Protein AF-0000000084598074 (afdb_homodimer)

Radius of gyration: 23.27 Å; Cα contacts (8 Å, |Δi|>4): 848; chains: 2; bounding box: 47×71×54 Å

Structure (mmCIF, N/CA/C/O backbone):
data_AF-0000000084598074-model_v1
#
loop_
_entity.id
_entity.type
_entity.pdbx_description
1 polymer 'Uncharacterized protein'
#
loop_
_atom_site.group_PDB
_atom_site.id
_atom_site.type_symbol
_atom_site.label_atom_id
_atom_site.label_alt_id
_atom_site.label_comp_id
_atom_site.label_asym_id
_atom_site.label_entity_id
_atom_site.label_seq_id
_atom_site.pdbx_PDB_ins_code
_atom_site.Cartn_x
_atom_site.Cartn_y
_atom_site.Cartn_z
_atom_site.occupancy
_atom_site.B_iso_or_equiv
_atom_site.auth_seq_id
_atom_site.auth_comp_id
_atom_site.auth_asym_id
_atom_site.auth_atom_id
_atom_site.pdbx_PDB_model_num
ATOM 1 N N . MET A 1 1 ? 11.266 -29.812 -16.297 1 26.44 1 MET A N 1
ATOM 2 C CA . MET A 1 1 ? 11.789 -30.125 -14.969 1 26.44 1 MET A CA 1
ATOM 3 C C . MET A 1 1 ? 10.766 -29.812 -13.883 1 26.44 1 MET A C 1
ATOM 5 O O . MET A 1 1 ? 10.312 -28.672 -13.758 1 26.44 1 MET A O 1
ATOM 9 N N . VAL A 1 2 ? 9.789 -30.766 -13.703 1 33.62 2 VAL A N 1
ATOM 10 C CA . VAL A 1 2 ? 8.852 -30.719 -12.586 1 33.62 2 VAL A CA 1
ATOM 11 C C . VAL A 1 2 ? 9.57 -30.219 -11.336 1 33.62 2 VAL A C 1
ATOM 13 O O . VAL A 1 2 ? 10.688 -30.672 -11.031 1 33.62 2 VAL A O 1
ATOM 16 N N . ARG A 1 3 ? 9.414 -29.016 -11.016 1 41.09 3 ARG A N 1
ATOM 17 C CA . ARG A 1 3 ? 10.047 -28.578 -9.781 1 41.09 3 ARG A CA 1
ATOM 18 C C . ARG A 1 3 ? 10.055 -29.688 -8.742 1 41.09 3 ARG A C 1
ATOM 20 O O . ARG A 1 3 ? 9.172 -30.547 -8.734 1 41.09 3 ARG A O 1
ATOM 27 N N . GLY A 1 4 ? 11.148 -30.031 -8.039 1 36.59 4 GLY A N 1
ATOM 28 C CA . GLY A 1 4 ? 11.555 -31.188 -7.246 1 36.59 4 GLY A CA 1
ATOM 29 C C . GLY A 1 4 ? 10.484 -31.672 -6.281 1 36.59 4 GLY A C 1
ATOM 30 O O . GLY A 1 4 ? 9.664 -30.875 -5.812 1 36.59 4 GLY A O 1
ATOM 31 N N . ILE A 1 5 ? 10.008 -32.938 -6.391 1 37.34 5 ILE A N 1
ATOM 32 C CA . ILE A 1 5 ? 9.367 -33.875 -5.469 1 37.34 5 ILE A CA 1
ATOM 33 C C . ILE A 1 5 ? 9.719 -33.5 -4.031 1 37.34 5 ILE A C 1
ATOM 35 O O . ILE A 1 5 ? 10.734 -32.844 -3.785 1 37.34 5 ILE A O 1
ATOM 39 N N . GLY A 1 6 ? 8.961 -34.125 -3.035 1 44.91 6 GLY A N 1
ATOM 40 C CA . GLY A 1 6 ? 9.18 -34.219 -1.603 1 44.91 6 GLY A CA 1
ATOM 41 C C . GLY A 1 6 ? 10.641 -34.375 -1.232 1 44.91 6 GLY A C 1
ATOM 42 O O . GLY A 1 6 ? 11.133 -35.469 -1.012 1 44.91 6 GLY A O 1
ATOM 43 N N . GLN A 1 7 ? 11.477 -33.469 -1.886 1 50.81 7 GLN A N 1
ATOM 44 C CA . GLN A 1 7 ? 12.883 -33.656 -1.555 1 50.81 7 GLN A CA 1
ATOM 45 C C . GLN A 1 7 ? 13.086 -33.719 -0.043 1 50.81 7 GLN A C 1
ATOM 47 O O . GLN A 1 7 ? 12.422 -33 0.701 1 50.81 7 GLN A O 1
ATOM 52 N N . PRO A 1 8 ? 13.727 -34.688 0.337 1 60.75 8 PRO A N 1
ATOM 53 C CA . PRO A 1 8 ? 14.297 -34.656 1.683 1 60.75 8 PRO A CA 1
ATOM 54 C C . PRO A 1 8 ? 14.891 -33.281 2.025 1 60.75 8 PRO A C 1
ATOM 56 O O . PRO A 1 8 ? 15.656 -32.719 1.236 1 60.75 8 PRO A O 1
ATOM 59 N N . ASN A 1 9 ? 14 -32.375 2.707 1 84.12 9 ASN A N 1
ATOM 60 C CA . ASN A 1 9 ? 14.484 -31.125 3.287 1 84.12 9 ASN A CA 1
ATOM 61 C C . ASN A 1 9 ? 13.844 -29.906 2.619 1 84.12 9 ASN A C 1
ATOM 63 O O . ASN A 1 9 ? 14.531 -28.922 2.32 1 84.12 9 ASN A O 1
ATOM 67 N N . ASP A 1 10 ? 12.672 -30.047 2.121 1 92.81 10 ASP A N 1
ATOM 68 C CA . ASP A 1 10 ? 11.938 -28.891 1.603 1 92.81 10 ASP A CA 1
ATOM 69 C C . ASP A 1 10 ? 11.844 -27.781 2.65 1 92.81 10 ASP A C 1
ATOM 71 O O . ASP A 1 10 ? 11.273 -27.984 3.725 1 92.81 10 ASP A O 1
ATOM 75 N N . ILE A 1 11 ? 12.391 -26.656 2.273 1 96.06 11 ILE A N 1
ATOM 76 C CA . ILE A 1 11 ? 12.453 -25.547 3.219 1 96.06 11 ILE A CA 1
ATOM 77 C C . ILE A 1 11 ? 11.047 -25.172 3.674 1 96.06 11 ILE A C 1
ATOM 79 O O . ILE A 1 11 ? 10.852 -24.719 4.805 1 96.06 11 ILE A O 1
ATOM 83 N N . ALA A 1 12 ? 10.039 -25.375 2.814 1 96.44 12 ALA A N 1
ATOM 84 C CA . ALA A 1 12 ? 8.656 -25.078 3.191 1 96.44 12 ALA A CA 1
ATOM 85 C C . ALA A 1 12 ? 8.234 -25.891 4.414 1 96.44 12 ALA A C 1
ATOM 87 O O . ALA A 1 12 ? 7.469 -25.406 5.25 1 96.44 12 ALA A O 1
ATOM 88 N N . LEU A 1 13 ? 8.75 -27.078 4.516 1 95.69 13 LEU A N 1
ATOM 89 C CA . LEU A 1 13 ? 8.352 -27.984 5.586 1 95.69 13 LEU A CA 1
ATOM 90 C C . LEU A 1 13 ? 9.297 -27.875 6.773 1 95.69 13 LEU A C 1
ATOM 92 O O . LEU A 1 13 ? 8.906 -28.141 7.914 1 95.69 13 LEU A O 1
ATOM 96 N N . SER A 1 14 ? 10.516 -27.453 6.531 1 95.12 14 SER A N 1
ATOM 97 C CA . SER A 1 14 ? 11.508 -27.438 7.598 1 95.12 14 SER A CA 1
ATOM 98 C C . SER A 1 14 ? 11.523 -26.094 8.32 1 95.12 14 SER A C 1
ATOM 100 O O . SER A 1 14 ? 11.93 -26.016 9.477 1 95.12 14 SER A O 1
ATOM 102 N N . ASP A 1 15 ? 11.156 -25.062 7.602 1 95.31 15 ASP A N 1
ATOM 103 C CA . ASP A 1 15 ? 11.039 -23.75 8.242 1 95.31 15 ASP A CA 1
ATOM 104 C C . ASP A 1 15 ? 9.836 -23.688 9.172 1 95.31 15 ASP A C 1
ATOM 106 O O . ASP A 1 15 ? 8.695 -23.859 8.727 1 95.31 15 ASP A O 1
ATOM 110 N N . ARG A 1 16 ? 10.023 -23.422 10.406 1 94.88 16 ARG A N 1
ATOM 111 C CA . ARG A 1 16 ? 8.992 -23.547 11.43 1 94.88 16 ARG A CA 1
ATOM 112 C C . ARG A 1 16 ? 7.824 -22.594 11.156 1 94.88 16 ARG A C 1
ATOM 114 O O . ARG A 1 16 ? 6.66 -22.969 11.328 1 94.88 16 ARG A O 1
ATOM 121 N N . PHE A 1 17 ? 8.086 -21.438 10.828 1 97.12 17 PHE A N 1
ATOM 122 C CA . PHE A 1 17 ? 7.016 -20.484 10.562 1 97.12 17 PHE A CA 1
ATOM 123 C C . PHE A 1 17 ? 6.199 -20.906 9.352 1 97.12 17 PHE A C 1
ATOM 125 O O . PHE A 1 17 ? 4.973 -20.984 9.414 1 97.12 17 PHE A O 1
ATOM 132 N N . THR A 1 18 ? 6.855 -21.203 8.312 1 97.31 18 THR A N 1
ATOM 133 C CA . THR A 1 18 ? 6.191 -21.609 7.074 1 97.31 18 THR A CA 1
ATOM 134 C C . THR A 1 18 ? 5.383 -22.875 7.281 1 97.31 18 THR A C 1
ATOM 136 O O . THR A 1 18 ? 4.207 -22.953 6.91 1 97.31 18 THR A O 1
ATOM 139 N N . SER A 1 19 ? 5.988 -23.812 7.883 1 96.56 19 SER A N 1
ATOM 140 C CA . SER A 1 19 ? 5.367 -25.125 8.016 1 96.56 19 SER A CA 1
ATOM 141 C C . SER A 1 19 ? 4.102 -25.062 8.867 1 96.56 19 SER A C 1
ATOM 143 O O . SER A 1 19 ? 3.211 -25.891 8.734 1 96.56 19 SER A O 1
ATOM 145 N N . SER A 1 20 ? 3.986 -24.078 9.68 1 97 20 SER A N 1
ATOM 146 C CA . SER A 1 20 ? 2.838 -23.953 10.57 1 97 20 SER A CA 1
ATOM 147 C C . SER A 1 20 ? 1.562 -23.656 9.789 1 97 20 SER A C 1
ATOM 149 O O . SER A 1 20 ? 0.457 -23.812 10.312 1 97 20 SER A O 1
ATOM 151 N N . PHE A 1 21 ? 1.652 -23.266 8.609 1 97.81 21 PHE A N 1
ATOM 152 C CA . PHE A 1 21 ? 0.5 -22.953 7.773 1 97.81 21 PHE A CA 1
ATOM 153 C C . PHE A 1 21 ? 0.141 -24.141 6.883 1 97.81 21 PHE A C 1
ATOM 155 O O . PHE A 1 21 ? -0.901 -24.141 6.223 1 97.81 21 PHE A O 1
ATOM 162 N N . LEU A 1 22 ? 1.017 -25.094 6.781 1 97.81 22 LEU A N 1
ATOM 163 C CA . LEU A 1 22 ? 0.89 -26.172 5.801 1 97.81 22 LEU A CA 1
ATOM 164 C C . LEU A 1 22 ? 0.209 -27.391 6.41 1 97.81 22 LEU A C 1
ATOM 166 O O . LEU A 1 22 ? 0.482 -27.75 7.555 1 97.81 22 LEU A O 1
ATOM 170 N N . GLN A 1 23 ? -0.709 -27.891 5.594 1 96.75 23 GLN A N 1
ATOM 171 C CA . GLN A 1 23 ? -1.368 -29.141 5.957 1 96.75 23 GLN A CA 1
ATOM 172 C C . GLN A 1 23 ? -0.826 -30.297 5.137 1 96.75 23 GLN A C 1
ATOM 174 O O . GLN A 1 23 ? -1.252 -30.516 4 1 96.75 23 GLN A O 1
ATOM 179 N N . GLU A 1 24 ? -0.097 -31.125 5.75 1 91.38 24 GLU A N 1
ATOM 180 C CA . GLU A 1 24 ? 0.632 -32.156 5.027 1 91.38 24 GLU A CA 1
ATOM 181 C C . GLU A 1 24 ? -0.29 -33.312 4.641 1 91.38 24 GLU A C 1
ATOM 183 O O . GLU A 1 24 ? 0.003 -34.062 3.707 1 91.38 24 GLU A O 1
ATOM 188 N N . ASP A 1 25 ? -1.37 -33.406 5.281 1 93 25 ASP A N 1
ATOM 189 C CA . ASP A 1 25 ? -2.27 -34.531 5.066 1 93 25 ASP A CA 1
ATOM 190 C C . ASP A 1 25 ? -3.162 -34.281 3.848 1 93 25 ASP A C 1
ATOM 192 O O . ASP A 1 25 ? -3.801 -35.219 3.355 1 93 25 ASP A O 1
ATOM 196 N N . ILE A 1 26 ? -3.246 -33.125 3.361 1 94.62 26 ILE A N 1
ATOM 197 C CA . ILE A 1 26 ? -4.066 -32.812 2.195 1 94.62 26 ILE A CA 1
ATOM 198 C C . ILE A 1 26 ? -3.223 -32.938 0.927 1 94.62 26 ILE A C 1
ATOM 200 O O . ILE A 1 26 ? -2.178 -32.281 0.807 1 94.62 26 ILE A O 1
ATOM 204 N N . GLN A 1 27 ? -3.67 -33.688 -0.027 1 93.31 27 GLN A N 1
ATOM 205 C CA . GLN A 1 27 ? -2.926 -34 -1.25 1 93.31 27 GLN A CA 1
ATOM 206 C C . GLN A 1 27 ? -3.025 -32.844 -2.238 1 93.31 27 GLN A C 1
ATOM 208 O O . GLN A 1 27 ? -4.109 -32.281 -2.455 1 93.31 27 GLN A O 1
ATOM 213 N N . THR A 1 28 ? -1.89 -32.438 -2.715 1 95.31 28 THR A N 1
ATOM 214 C CA . THR A 1 28 ? -1.761 -31.469 -3.801 1 95.31 28 THR A CA 1
ATOM 215 C C . THR A 1 28 ? -0.994 -32.062 -4.973 1 95.31 28 THR A C 1
ATOM 217 O O . THR A 1 28 ? -0.559 -33.219 -4.91 1 95.31 28 THR A O 1
ATOM 220 N N . ASP A 1 29 ? -0.939 -31.406 -6.102 1 92.38 29 ASP A N 1
ATOM 221 C CA . ASP A 1 29 ? -0.057 -31.828 -7.18 1 92.38 29 ASP A CA 1
ATOM 222 C C . ASP A 1 29 ? 1.408 -31.75 -6.758 1 92.38 29 ASP A C 1
ATOM 224 O O . ASP A 1 29 ? 1.744 -31.062 -5.789 1 92.38 29 ASP A O 1
ATOM 228 N N . GLU A 1 30 ? 2.186 -32.469 -7.547 1 91.12 30 GLU A N 1
ATOM 229 C CA . GLU A 1 30 ? 3.623 -32.438 -7.297 1 91.12 30 GLU A CA 1
ATOM 230 C C . GLU A 1 30 ? 4.164 -31.016 -7.316 1 91.12 30 GLU A C 1
ATOM 232 O O . GLU A 1 30 ? 3.797 -30.219 -8.18 1 91.12 30 GLU A O 1
ATOM 237 N N . GLY A 1 31 ? 4.941 -30.703 -6.25 1 93.81 31 GLY A N 1
ATOM 238 C CA . GLY A 1 31 ? 5.59 -29.391 -6.207 1 93.81 31 GLY A CA 1
ATOM 239 C C . GLY A 1 31 ? 4.863 -28.391 -5.328 1 93.81 31 GLY A C 1
ATOM 240 O O . GLY A 1 31 ? 5.301 -27.25 -5.191 1 93.81 31 GLY A O 1
ATOM 241 N N . PHE A 1 32 ? 3.781 -28.906 -4.715 1 97.25 32 PHE A N 1
ATOM 242 C CA . PHE A 1 32 ? 3.012 -27.984 -3.896 1 97.25 32 PHE A CA 1
ATOM 243 C C . PHE A 1 32 ? 2.6 -28.625 -2.58 1 97.25 32 PHE A C 1
ATOM 245 O O . PHE A 1 32 ? 2.605 -29.859 -2.459 1 97.25 32 PHE A O 1
ATOM 252 N N . HIS A 1 33 ? 2.285 -27.781 -1.63 1 97.56 33 HIS A N 1
ATOM 253 C CA . HI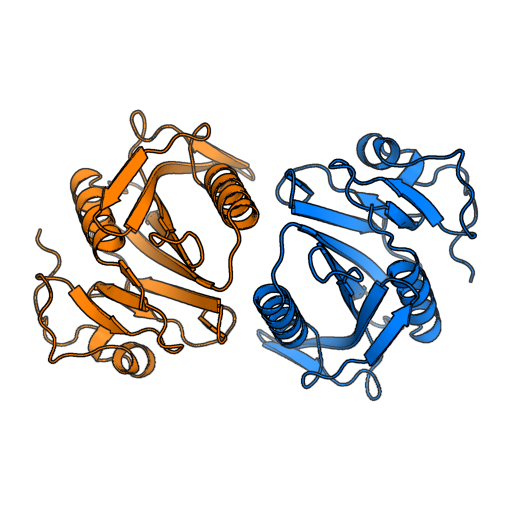S A 1 33 ? 1.652 -28.109 -0.361 1 97.56 33 HIS A CA 1
ATOM 254 C C . HIS A 1 33 ? 0.336 -27.359 -0.184 1 97.56 33 HIS A C 1
ATOM 256 O O . HIS A 1 33 ? 0.121 -26.328 -0.807 1 97.56 33 HIS A O 1
ATOM 262 N N . PHE A 1 34 ? -0.452 -27.953 0.659 1 98.31 34 PHE A N 1
ATOM 263 C CA . PHE A 1 34 ? -1.703 -27.266 0.955 1 98.31 34 PHE A CA 1
ATOM 264 C C . PHE A 1 34 ? -1.501 -26.219 2.043 1 98.31 34 PHE A C 1
ATOM 266 O O . PHE A 1 34 ? -1.012 -26.531 3.131 1 98.31 34 PHE A O 1
ATOM 273 N N . PHE A 1 35 ? -1.88 -25 1.766 1 98.56 35 PHE A N 1
ATOM 274 C CA . PHE A 1 35 ? -1.734 -23.844 2.658 1 98.56 35 PHE A CA 1
ATOM 275 C C . PHE A 1 35 ? -3.096 -23.344 3.123 1 98.56 35 PHE A C 1
ATOM 277 O O . PHE A 1 35 ? -4.008 -23.172 2.312 1 98.56 35 PHE A O 1
ATOM 284 N N . GLU A 1 36 ? -3.195 -23.094 4.344 1 98.12 36 GLU A N 1
ATOM 285 C CA . GLU A 1 36 ? -4.348 -22.406 4.922 1 98.12 36 GLU A CA 1
ATOM 286 C C . GLU A 1 36 ? -3.941 -21.078 5.543 1 98.12 36 GLU A C 1
ATOM 288 O O . GLU A 1 36 ? -3.018 -21.016 6.355 1 98.12 36 GLU A O 1
ATOM 293 N N . SER A 1 37 ? -4.688 -20.078 5.145 1 98 37 SER A N 1
ATOM 294 C CA . SER A 1 37 ? -4.344 -18.75 5.625 1 98 37 SER A CA 1
ATOM 295 C C . SER A 1 37 ? -4.566 -18.625 7.129 1 98 37 SER A C 1
ATOM 297 O O . SER A 1 37 ? -5.414 -19.328 7.691 1 98 37 SER A O 1
ATOM 299 N N . GLN A 1 38 ? -3.807 -17.781 7.75 1 96.75 38 GLN A N 1
ATOM 300 C CA . GLN A 1 38 ? -3.895 -17.578 9.195 1 96.75 38 GLN A CA 1
ATOM 301 C C . GLN A 1 38 ? -5.27 -17.062 9.594 1 96.75 38 GLN A C 1
ATOM 303 O O . GLN A 1 38 ? -5.812 -17.438 10.633 1 96.75 38 GLN A O 1
ATOM 308 N N . ASN A 1 39 ? -5.832 -16.188 8.828 1 97 39 ASN A N 1
ATOM 309 C CA . ASN A 1 39 ? -7.109 -15.57 9.188 1 97 39 ASN A CA 1
ATOM 310 C C . ASN A 1 39 ? -8.289 -16.438 8.742 1 97 39 ASN A C 1
ATOM 312 O O . ASN A 1 39 ? -9.445 -16.062 8.969 1 97 39 ASN A O 1
ATOM 316 N N . GLY A 1 40 ? -8.023 -17.578 8.016 1 97.19 40 GLY A N 1
ATOM 317 C CA . GLY A 1 40 ? -9.016 -18.594 7.73 1 97.19 40 GLY A CA 1
ATOM 318 C C . GLY A 1 40 ? -9.898 -18.25 6.547 1 97.19 40 GLY A C 1
ATOM 319 O O . GLY A 1 40 ? -10.945 -18.875 6.34 1 97.19 40 GLY A O 1
ATOM 320 N N . HIS A 1 41 ? -9.484 -17.297 5.723 1 98 41 HIS A N 1
ATOM 321 C CA . HIS A 1 41 ? -10.414 -16.812 4.715 1 98 41 HIS A CA 1
ATOM 322 C C . HIS A 1 41 ? -10.109 -17.391 3.342 1 98 41 HIS A C 1
ATOM 324 O O . HIS A 1 41 ? -10.922 -17.281 2.422 1 98 41 HIS A O 1
ATOM 330 N N . TYR A 1 42 ? -8.961 -18.062 3.209 1 98.31 42 TYR A N 1
ATOM 331 C CA . TYR A 1 42 ? -8.625 -18.656 1.916 1 98.31 42 TYR A CA 1
ATOM 332 C C . TYR A 1 42 ? -7.578 -19.75 2.072 1 98.31 42 TYR A C 1
ATOM 334 O O . TYR A 1 42 ? -6.938 -19.859 3.121 1 98.31 42 TYR A O 1
ATOM 342 N N . SER A 1 43 ? -7.469 -20.547 1.062 1 98.19 43 SER A N 1
ATOM 343 C CA . SER A 1 43 ? -6.426 -21.562 0.906 1 98.19 43 SER A CA 1
ATOM 344 C C . SER A 1 43 ? -5.789 -21.484 -0.477 1 98.19 43 SER A C 1
ATOM 346 O O . SER A 1 43 ? -6.34 -20.859 -1.389 1 98.19 43 SER A O 1
ATOM 348 N N . MET A 1 44 ? -4.645 -22.031 -0.548 1 98.06 44 MET A N 1
ATOM 349 C CA . MET A 1 44 ? -3.947 -22.094 -1.83 1 98.06 44 MET A CA 1
ATOM 350 C C . MET A 1 44 ? -2.953 -23.25 -1.852 1 98.06 44 MET A C 1
ATOM 352 O O . MET A 1 44 ? -2.744 -23.922 -0.834 1 98.06 44 MET A O 1
ATOM 356 N N . TRP A 1 45 ? -2.449 -23.484 -3.027 1 97.75 45 TRP A N 1
ATOM 357 C CA . TRP A 1 45 ? -1.308 -24.375 -3.133 1 97.75 45 TRP A CA 1
ATOM 358 C C . TRP A 1 45 ? 0.004 -23.625 -2.951 1 97.75 45 TRP A C 1
ATOM 360 O O . TRP A 1 45 ? 0.328 -22.734 -3.74 1 97.75 45 TRP A O 1
ATOM 370 N N . TYR A 1 46 ? 0.673 -23.984 -1.93 1 98.38 46 TYR A N 1
ATOM 371 C CA . TYR A 1 46 ? 1.947 -23.359 -1.577 1 98.38 46 TYR A CA 1
ATOM 372 C C . TYR A 1 46 ? 3.105 -24.062 -2.27 1 98.38 46 TYR A C 1
ATOM 374 O O . TYR A 1 46 ? 3.26 -25.281 -2.148 1 98.38 46 TYR A O 1
ATOM 382 N N . PRO A 1 47 ? 3.963 -23.328 -2.947 1 97.81 47 PRO A N 1
ATOM 383 C CA . PRO A 1 47 ? 5 -24 -3.738 1 97.81 47 PRO A CA 1
ATOM 384 C C . PRO A 1 47 ? 6.133 -24.547 -2.879 1 97.81 47 PRO A C 1
ATOM 386 O O . PRO A 1 47 ? 6.578 -23.891 -1.933 1 97.81 47 PRO A O 1
ATOM 389 N N . GLU A 1 48 ? 6.574 -25.688 -3.252 1 96 48 GLU A N 1
ATOM 390 C CA . GLU A 1 48 ? 7.801 -26.25 -2.686 1 96 48 GLU A CA 1
ATOM 391 C C . GLU A 1 48 ? 8.992 -25.344 -2.963 1 96 48 GLU A C 1
ATOM 393 O O . GLU A 1 48 ? 9.016 -24.625 -3.967 1 96 48 GLU A O 1
ATOM 398 N N . GLY A 1 49 ? 9.93 -25.328 -2 1 95.75 49 GLY A N 1
ATOM 399 C CA . GLY A 1 49 ? 11.172 -24.609 -2.209 1 95.75 49 GLY A CA 1
ATOM 400 C C . GLY A 1 49 ? 11.102 -23.156 -1.783 1 95.75 49 GLY A C 1
ATOM 401 O O . GLY A 1 49 ? 12.086 -22.422 -1.889 1 95.75 49 GLY A O 1
ATOM 402 N N . PHE A 1 50 ? 9.953 -22.734 -1.318 1 97.69 50 PHE A N 1
ATOM 403 C CA . PHE A 1 50 ? 9.789 -21.375 -0.844 1 97.69 50 PHE A CA 1
ATOM 404 C C . PHE A 1 50 ? 9.594 -21.344 0.668 1 97.69 50 PHE A C 1
ATOM 406 O O . PHE A 1 50 ? 9.086 -22.297 1.255 1 97.69 50 PHE A O 1
ATOM 413 N N . TYR A 1 51 ? 9.984 -20.25 1.255 1 97.44 51 TYR A N 1
ATOM 414 C CA . TYR A 1 51 ? 9.656 -20.016 2.654 1 97.44 51 TYR A CA 1
ATOM 415 C C . TYR A 1 51 ? 8.969 -18.656 2.826 1 97.44 51 TYR A C 1
ATOM 417 O O . TYR A 1 51 ? 9.156 -17.75 2.01 1 97.44 51 TYR A O 1
ATOM 425 N N . LEU A 1 52 ? 8.156 -18.578 3.871 1 97.5 52 LEU A N 1
ATOM 426 C CA . LEU A 1 52 ? 7.488 -17.344 4.254 1 97.5 52 LEU A CA 1
ATOM 427 C C . LEU A 1 52 ? 8.359 -16.531 5.207 1 97.5 52 LEU A C 1
ATOM 429 O O . LEU A 1 52 ? 8.82 -17.047 6.227 1 97.5 52 LEU A O 1
ATOM 433 N N . GLN A 1 53 ? 8.586 -15.273 4.836 1 94.31 53 GLN A N 1
ATOM 434 C CA . GLN A 1 53 ? 9.234 -14.391 5.793 1 94.31 53 GLN A CA 1
ATOM 435 C C . GLN A 1 53 ? 8.258 -13.93 6.867 1 94.31 53 GLN A C 1
ATOM 437 O O . GLN A 1 53 ? 7.254 -13.281 6.566 1 94.31 53 GLN A O 1
ATOM 442 N N . GLY A 1 54 ? 8.578 -14.18 8.078 1 88.12 54 GLY A N 1
ATOM 443 C CA . GLY A 1 54 ? 7.574 -14.141 9.125 1 88.12 54 GLY A CA 1
ATOM 444 C C . GLY A 1 54 ? 7.441 -12.773 9.773 1 88.12 54 GLY A C 1
ATOM 445 O O . GLY A 1 54 ? 6.438 -12.492 10.438 1 88.12 54 GLY A O 1
ATOM 446 N N . GLU A 1 55 ? 8.367 -11.906 9.617 1 86.62 55 GLU A N 1
ATOM 447 C CA . GLU A 1 55 ? 8.336 -10.656 10.367 1 86.62 55 GLU A CA 1
ATOM 448 C C . GLU A 1 55 ? 7.785 -9.516 9.508 1 86.62 55 GLU A C 1
ATOM 450 O O . GLU A 1 55 ? 8.062 -9.453 8.305 1 86.62 55 GLU A O 1
ATOM 455 N N . PRO A 1 56 ? 6.988 -8.641 10.219 1 82.44 56 PRO A N 1
ATOM 456 C CA . PRO A 1 56 ? 6.633 -7.418 9.5 1 82.44 56 PRO A CA 1
ATOM 457 C C . PRO A 1 56 ? 7.852 -6.645 9 1 82.44 56 PRO A C 1
ATOM 459 O O . PRO A 1 56 ? 8.906 -6.668 9.648 1 82.44 56 PRO A O 1
ATOM 462 N N . PRO A 1 57 ? 7.676 -6.102 7.895 1 86.44 57 PRO A N 1
ATOM 463 C CA . PRO A 1 57 ? 6.465 -5.926 7.09 1 86.44 57 PRO A CA 1
ATOM 464 C C . PRO A 1 57 ? 6.262 -7.051 6.078 1 86.44 57 PRO A C 1
ATOM 466 O O . PRO A 1 57 ? 5.352 -6.98 5.25 1 86.44 57 PRO A O 1
ATOM 469 N N . ALA A 1 58 ? 7.016 -8.055 6.156 1 91.81 58 ALA A N 1
ATOM 470 C CA . ALA A 1 58 ? 6.965 -9.109 5.152 1 91.81 58 ALA A CA 1
ATOM 471 C C . ALA A 1 58 ? 5.73 -9.992 5.34 1 91.81 58 ALA A C 1
ATOM 473 O O . ALA A 1 58 ? 5.266 -10.633 4.395 1 91.81 58 ALA A O 1
ATOM 474 N N . TYR A 1 59 ? 5.266 -10.094 6.516 1 96.56 59 TYR A N 1
ATOM 475 C CA . TYR A 1 59 ? 4.047 -10.828 6.828 1 96.56 59 TYR A CA 1
ATOM 476 C C . TYR A 1 59 ? 3.127 -10 7.723 1 96.56 59 TYR A C 1
ATOM 478 O O . TYR A 1 59 ? 3.551 -9.5 8.766 1 96.56 59 TYR A O 1
ATOM 486 N N . ILE A 1 60 ? 1.943 -9.859 7.309 1 97.25 60 ILE A N 1
ATOM 487 C CA . ILE A 1 60 ? 0.906 -9.156 8.055 1 97.25 60 ILE A CA 1
ATOM 488 C C . ILE A 1 60 ? -0.395 -9.961 8.008 1 97.25 60 ILE A C 1
ATOM 490 O O . ILE A 1 60 ? -0.811 -10.414 6.941 1 97.25 60 ILE A O 1
ATOM 494 N N . SER A 1 61 ? -1.033 -10.133 9.188 1 97.06 61 SER A N 1
ATOM 495 C CA . SER A 1 61 ? -2.328 -10.812 9.219 1 97.06 61 SER A CA 1
ATOM 496 C C . SER A 1 61 ? -3.33 -10.039 10.078 1 97.06 61 SER A C 1
ATOM 498 O O . SER A 1 61 ? -3.062 -9.742 11.242 1 97.06 61 SER A O 1
ATOM 500 N N . LYS A 1 62 ? -4.355 -9.602 9.445 1 96.94 62 LYS A N 1
ATOM 501 C CA . LYS A 1 62 ? -5.555 -9.039 10.062 1 96.94 62 LYS A CA 1
ATOM 502 C C . LYS A 1 62 ? -6.801 -9.82 9.664 1 96.94 62 LYS A C 1
ATOM 504 O O . LYS A 1 62 ? -6.738 -10.703 8.805 1 96.94 62 LYS A O 1
ATOM 509 N N . ASP A 1 63 ? -7.895 -9.555 10.273 1 96.12 63 ASP A N 1
ATOM 510 C CA . ASP A 1 63 ? -9.125 -10.289 9.969 1 96.12 63 ASP A CA 1
ATOM 511 C C . ASP A 1 63 ? -9.461 -10.188 8.477 1 96.12 63 ASP A C 1
ATOM 513 O O . ASP A 1 63 ? -9.656 -11.211 7.812 1 96.12 63 ASP A O 1
ATOM 517 N N . HIS A 1 64 ? -9.453 -9.094 7.914 1 97.31 64 HIS A N 1
ATOM 518 C CA . HIS A 1 64 ? -9.859 -8.93 6.523 1 97.31 64 HIS A CA 1
ATOM 519 C C . HIS A 1 64 ? -8.68 -8.523 5.645 1 97.31 64 HIS A C 1
ATOM 521 O O . HIS A 1 64 ? -8.867 -7.883 4.609 1 97.31 64 HIS A O 1
ATOM 527 N N . TYR A 1 65 ? -7.523 -8.914 6.102 1 98.44 65 TYR A N 1
ATOM 528 C CA . TYR A 1 65 ? -6.312 -8.594 5.359 1 98.44 65 TYR A CA 1
ATOM 529 C C . TYR A 1 65 ? -5.18 -9.547 5.715 1 98.44 65 TYR A C 1
ATOM 531 O O . TYR A 1 65 ? -4.969 -9.859 6.891 1 98.44 65 TYR A O 1
ATOM 539 N N . GLU A 1 66 ? -4.457 -9.953 4.727 1 98.5 66 GLU A N 1
ATOM 540 C CA . GLU A 1 66 ? -3.25 -10.742 4.961 1 98.5 66 GLU A CA 1
ATOM 541 C C . GLU A 1 66 ? -2.227 -10.531 3.85 1 98.5 66 GLU A C 1
ATOM 543 O O . GLU A 1 66 ? -2.578 -10.523 2.668 1 98.5 66 GLU A O 1
ATOM 548 N N . LEU A 1 67 ? -0.982 -10.266 4.238 1 98.62 67 LEU A N 1
ATOM 549 C CA . LEU A 1 67 ? 0.133 -10.086 3.316 1 98.62 67 LEU A CA 1
ATOM 550 C C . LEU A 1 67 ? 1.211 -11.141 3.551 1 98.62 67 LEU A C 1
ATOM 552 O O . LEU A 1 67 ? 1.654 -11.336 4.684 1 98.62 67 LEU A O 1
ATOM 556 N N . LEU A 1 68 ? 1.531 -11.82 2.484 1 98.56 68 LEU A N 1
ATOM 557 C CA . LEU A 1 68 ? 2.578 -12.836 2.521 1 98.56 68 LEU A CA 1
ATOM 558 C C . LEU A 1 68 ? 3.678 -12.523 1.512 1 98.56 68 LEU A C 1
ATOM 560 O O . LEU A 1 68 ? 3.391 -12.141 0.375 1 98.56 68 LEU A O 1
ATOM 564 N N . ASN A 1 69 ? 4.902 -12.742 1.916 1 98.62 69 ASN A N 1
ATOM 565 C CA . ASN A 1 69 ? 6.051 -12.742 1.018 1 98.62 69 ASN A CA 1
ATOM 566 C C . ASN A 1 69 ? 6.785 -14.078 1.04 1 98.62 69 ASN A C 1
ATOM 568 O O . ASN A 1 69 ? 7.34 -14.469 2.068 1 98.62 69 ASN A O 1
ATOM 572 N N . LEU A 1 70 ? 6.73 -14.781 -0.075 1 98.25 70 LEU A N 1
ATOM 573 C CA . LEU A 1 70 ? 7.398 -16.062 -0.262 1 98.25 70 LEU A CA 1
ATOM 574 C C . LEU A 1 70 ? 8.719 -15.883 -1.005 1 98.25 70 LEU A C 1
ATOM 576 O O . LEU A 1 70 ? 8.758 -15.266 -2.068 1 98.25 70 LEU A O 1
ATOM 580 N N . TYR A 1 71 ? 9.727 -16.422 -0.488 1 97 71 TYR A N 1
ATOM 581 C CA . TYR A 1 71 ? 11.039 -16.375 -1.129 1 97 71 TYR A CA 1
ATOM 582 C C . TYR A 1 71 ? 11.539 -17.781 -1.431 1 97 71 TYR A C 1
ATOM 584 O O . TYR A 1 71 ? 11.391 -18.703 -0.613 1 97 71 TYR A O 1
ATOM 592 N N . GLU A 1 72 ? 12.055 -17.922 -2.615 1 96.12 72 GLU A N 1
ATOM 593 C CA . GLU A 1 72 ? 12.727 -19.188 -2.922 1 96.12 72 GLU A CA 1
ATOM 594 C C . GLU A 1 72 ? 14.031 -19.312 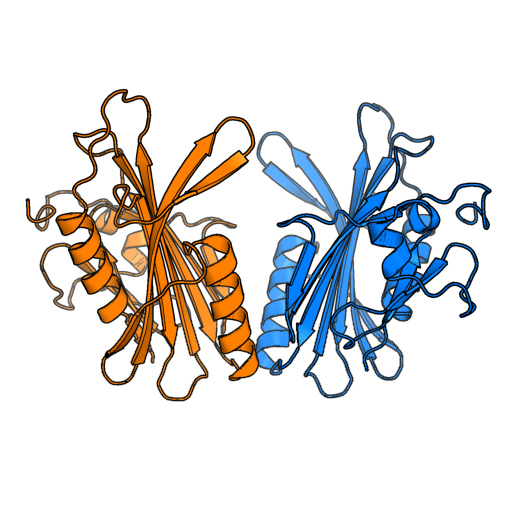-2.139 1 96.12 72 GLU A C 1
ATOM 596 O O . GLU A 1 72 ? 14.773 -18.344 -1.993 1 96.12 72 GLU A O 1
ATOM 601 N N . ASP A 1 73 ? 14.188 -20.484 -1.666 1 93.12 73 ASP A N 1
ATOM 602 C CA . ASP A 1 73 ? 15.43 -20.766 -0.955 1 93.12 73 ASP A CA 1
ATOM 603 C C . ASP A 1 73 ? 16.609 -20.844 -1.92 1 93.12 73 ASP A C 1
ATOM 605 O O . ASP A 1 73 ? 16.812 -21.844 -2.602 1 93.12 73 ASP A O 1
ATOM 609 N N . GLY A 1 74 ? 17.328 -19.766 -1.986 1 89 74 GLY A N 1
ATOM 610 C CA . GLY A 1 74 ? 18.469 -19.703 -2.871 1 89 74 GLY A CA 1
ATOM 611 C C . GLY A 1 74 ? 18.109 -19.406 -4.312 1 89 74 GLY A C 1
ATOM 612 O O . GLY A 1 74 ? 17 -18.938 -4.59 1 89 74 GLY A O 1
ATOM 613 N N . THR A 1 75 ? 19.156 -19.469 -5.184 1 87.94 75 THR A N 1
ATOM 614 C CA . THR A 1 75 ? 18.969 -19.266 -6.617 1 87.94 75 THR A CA 1
ATOM 615 C C . THR A 1 75 ? 19.016 -20.609 -7.359 1 87.94 75 THR A C 1
ATOM 617 O O . THR A 1 75 ? 19.594 -21.578 -6.879 1 87.94 75 THR A O 1
ATOM 620 N N . ASP A 1 76 ? 18.312 -20.656 -8.508 1 86.25 76 ASP A N 1
ATOM 621 C CA . ASP A 1 76 ? 18.391 -21.875 -9.305 1 86.25 76 ASP A CA 1
ATOM 622 C C . ASP A 1 76 ? 19.688 -21.922 -10.117 1 86.25 76 ASP A C 1
ATOM 624 O O . ASP A 1 76 ? 20.562 -21.094 -9.922 1 86.25 76 ASP A O 1
ATOM 628 N N . SER A 1 77 ? 19.781 -22.922 -10.914 1 82.94 77 SER A N 1
ATOM 629 C CA . SER A 1 77 ? 21.016 -23.172 -11.648 1 82.94 77 SER A CA 1
ATOM 630 C C . SER A 1 77 ? 21.312 -22.047 -12.633 1 82.94 77 SER A C 1
ATOM 632 O O . SER A 1 77 ? 22.453 -21.859 -13.047 1 82.94 77 SER A O 1
ATOM 634 N N . ASN A 1 78 ? 20.359 -21.266 -13.016 1 85.25 78 ASN A N 1
ATOM 635 C CA . ASN A 1 78 ? 20.531 -20.156 -13.953 1 85.25 78 ASN A CA 1
ATOM 636 C C . ASN A 1 78 ? 20.75 -18.844 -13.227 1 85.25 78 ASN A C 1
ATOM 638 O O . ASN A 1 78 ? 20.844 -17.781 -13.859 1 85.25 78 ASN A O 1
ATOM 642 N N . GLY A 1 79 ? 20.781 -18.906 -11.914 1 88.19 79 GLY A N 1
ATOM 643 C CA . GLY A 1 79 ? 21 -17.703 -11.133 1 88.19 79 GLY A CA 1
ATOM 644 C C . GLY A 1 79 ? 19.734 -16.891 -10.945 1 88.19 79 GLY A C 1
ATOM 645 O O . GLY A 1 79 ? 19.781 -15.672 -10.758 1 88.19 79 GLY A O 1
ATOM 646 N N . ILE A 1 80 ? 18.594 -17.547 -11.086 1 92.75 80 ILE A N 1
ATOM 647 C CA . ILE A 1 80 ? 17.328 -16.844 -10.969 1 92.75 80 ILE A CA 1
ATOM 648 C C . ILE A 1 80 ? 16.797 -16.953 -9.539 1 92.75 80 ILE A C 1
ATOM 650 O O . ILE A 1 80 ? 16.703 -18.047 -8.984 1 92.75 80 ILE A O 1
ATOM 654 N N . GLU A 1 81 ? 16.578 -15.781 -8.969 1 93.94 81 GLU A N 1
ATOM 655 C CA . GLU A 1 81 ? 15.875 -15.688 -7.688 1 93.94 81 GLU A CA 1
ATOM 656 C C . GLU A 1 81 ? 14.391 -15.391 -7.887 1 93.94 81 GLU A C 1
ATOM 658 O O . GLU A 1 81 ? 14.023 -14.57 -8.727 1 93.94 81 GLU A O 1
ATOM 663 N N . ARG A 1 82 ? 13.594 -16.094 -7.102 1 96.88 82 ARG A N 1
ATOM 664 C CA . ARG A 1 82 ? 12.148 -15.953 -7.27 1 96.88 82 ARG A CA 1
ATOM 665 C C . ARG A 1 82 ? 11.508 -15.43 -5.988 1 96.88 82 ARG A C 1
ATOM 667 O O . ARG A 1 82 ? 11.875 -15.836 -4.887 1 96.88 82 ARG A O 1
ATOM 674 N N . HIS A 1 83 ? 10.531 -14.531 -6.152 1 97.88 83 HIS A N 1
ATOM 675 C CA . HIS A 1 83 ? 9.766 -13.93 -5.07 1 97.88 83 HIS A CA 1
ATOM 676 C C . HIS A 1 83 ? 8.281 -13.852 -5.422 1 97.88 83 HIS A C 1
ATOM 678 O O . HIS A 1 83 ? 7.922 -13.438 -6.523 1 97.88 83 HIS A O 1
ATOM 684 N N . ILE A 1 84 ? 7.434 -14.32 -4.473 1 98.69 84 ILE A N 1
ATOM 685 C CA . ILE A 1 84 ? 5.988 -14.227 -4.645 1 98.69 84 ILE A CA 1
ATOM 686 C C . ILE A 1 84 ? 5.391 -13.383 -3.516 1 98.69 84 ILE A C 1
ATOM 688 O O . ILE A 1 84 ? 5.664 -13.633 -2.34 1 98.69 84 ILE A O 1
ATOM 692 N N . GLN A 1 85 ? 4.641 -12.406 -3.875 1 98.75 85 GLN A N 1
ATOM 693 C CA . GLN A 1 85 ? 3.83 -11.688 -2.896 1 98.75 85 GLN A CA 1
ATOM 694 C C . GLN A 1 85 ? 2.35 -12.031 -3.053 1 98.75 85 GLN A C 1
ATOM 696 O O . GLN A 1 85 ? 1.831 -12.07 -4.172 1 98.75 85 GLN A O 1
ATOM 701 N N . VAL A 1 86 ? 1.748 -12.344 -1.953 1 98.81 86 VAL A N 1
ATOM 702 C CA . VAL A 1 86 ? 0.323 -12.648 -1.9 1 98.81 86 VAL A CA 1
ATOM 703 C C . VAL A 1 86 ? -0.379 -11.695 -0.939 1 98.81 86 VAL A C 1
ATOM 705 O O . VAL A 1 86 ? 0.048 -11.531 0.206 1 98.81 86 VAL A O 1
ATOM 708 N N . ARG A 1 87 ? -1.469 -11.086 -1.388 1 98.81 87 ARG A N 1
ATOM 709 C CA . ARG A 1 87 ? -2.234 -10.188 -0.532 1 98.81 87 ARG A CA 1
ATOM 710 C C . ARG A 1 87 ? -3.723 -10.516 -0.583 1 98.81 87 ARG A C 1
ATOM 712 O O . ARG A 1 87 ? -4.355 -10.391 -1.633 1 98.81 87 ARG A O 1
ATOM 719 N N . TYR A 1 88 ? -4.223 -10.859 0.513 1 98.81 88 TYR A N 1
ATOM 720 C CA . TYR A 1 88 ? -5.656 -11.078 0.667 1 98.81 88 TYR A CA 1
ATOM 721 C C . TYR A 1 88 ? -6.344 -9.828 1.185 1 98.81 88 TYR A C 1
ATOM 723 O O . TYR A 1 88 ? -5.836 -9.156 2.088 1 98.81 88 TYR A O 1
ATOM 731 N N . SER A 1 89 ? -7.492 -9.539 0.638 1 98.56 89 SER A N 1
ATOM 732 C CA . SER A 1 89 ? -8.375 -8.492 1.13 1 98.56 89 SER A CA 1
ATOM 733 C C . SER A 1 89 ? -9.82 -8.969 1.194 1 98.56 89 SER A C 1
ATOM 735 O O . SER A 1 89 ? -10.336 -9.547 0.232 1 98.56 89 SER A O 1
ATOM 737 N N . GLY A 1 90 ? -10.453 -8.734 2.318 1 98.06 90 GLY A N 1
ATOM 738 C CA . GLY A 1 90 ? -11.852 -9.062 2.506 1 98.06 90 GLY A CA 1
ATOM 739 C C . GLY A 1 90 ? -12.719 -7.844 2.777 1 98.06 90 GLY A C 1
ATOM 740 O O . GLY A 1 90 ? -12.203 -6.754 3.023 1 98.06 90 GLY A O 1
ATOM 741 N N . GLY A 1 91 ? -14.102 -8.055 2.676 1 97 91 GLY A N 1
ATOM 742 C CA . GLY A 1 91 ? -15.039 -6.961 2.885 1 97 91 GLY A CA 1
ATOM 743 C C . GLY A 1 91 ? -15.023 -5.938 1.765 1 97 91 GLY A C 1
ATOM 744 O O . GLY A 1 91 ? -15.219 -4.746 2.006 1 97 91 GLY A O 1
ATOM 745 N N . LEU A 1 92 ? -14.773 -6.34 0.591 1 97.81 92 LEU A N 1
ATOM 746 C CA . LEU A 1 92 ? -14.562 -5.441 -0.539 1 97.81 92 LEU A CA 1
ATOM 747 C C . LEU A 1 92 ? -15.891 -5.062 -1.185 1 97.81 92 LEU A C 1
ATOM 749 O O . LEU A 1 92 ? -16.922 -5.699 -0.929 1 97.81 92 LEU A O 1
ATOM 753 N N . THR A 1 93 ? -15.883 -3.996 -1.931 1 97.38 93 THR A N 1
ATOM 754 C CA . THR A 1 93 ? -16.938 -3.609 -2.867 1 97.38 93 THR A CA 1
ATOM 755 C C . THR A 1 93 ? -16.438 -3.711 -4.305 1 97.38 93 THR A C 1
ATOM 757 O O . THR A 1 93 ? -15.227 -3.756 -4.551 1 97.38 93 THR A O 1
ATOM 760 N N . PRO A 1 94 ? -17.328 -3.801 -5.234 1 96.38 94 PRO A N 1
ATOM 761 C CA . PRO A 1 94 ? -16.906 -3.83 -6.637 1 96.38 94 PRO A CA 1
ATOM 762 C C . PRO A 1 94 ? -16.031 -2.646 -7.012 1 96.38 94 PRO A C 1
ATOM 764 O O . PRO A 1 94 ? -15.117 -2.787 -7.836 1 96.38 94 PRO A O 1
ATOM 767 N N . GLN A 1 95 ? -16.219 -1.484 -6.402 1 96.12 95 GLN A N 1
ATOM 768 C CA . GLN A 1 95 ? -15.422 -0.298 -6.68 1 96.12 95 GLN A CA 1
ATOM 769 C C . GLN A 1 95 ? -13.977 -0.498 -6.242 1 96.12 95 GLN A C 1
ATOM 771 O O . GLN A 1 95 ? -13.047 -0.136 -6.969 1 96.12 95 GLN A O 1
ATOM 776 N N . ILE A 1 96 ? -13.844 -1.104 -5.086 1 97.25 96 ILE A N 1
ATOM 777 C CA . ILE A 1 96 ? -12.508 -1.353 -4.562 1 97.25 96 ILE A CA 1
ATOM 778 C C . ILE A 1 96 ? -11.789 -2.375 -5.445 1 97.25 96 ILE A C 1
ATOM 780 O O . ILE A 1 96 ? -10.602 -2.227 -5.738 1 97.25 96 ILE A O 1
ATOM 784 N N . ILE A 1 97 ? -12.508 -3.363 -5.852 1 98 97 ILE A N 1
ATOM 785 C CA . ILE A 1 97 ? -11.938 -4.398 -6.707 1 98 97 ILE A CA 1
ATOM 786 C C . ILE A 1 97 ? -11.453 -3.775 -8.016 1 98 97 ILE A C 1
ATOM 788 O O . ILE A 1 97 ? -10.344 -4.07 -8.477 1 98 97 ILE A O 1
ATOM 792 N N . LYS A 1 98 ? -12.242 -2.951 -8.602 1 97.5 98 LYS A N 1
ATOM 793 C CA . LYS A 1 98 ? -11.859 -2.256 -9.828 1 97.5 98 LYS A CA 1
ATOM 794 C C . LYS A 1 98 ? -10.609 -1.405 -9.617 1 97.5 98 LYS A C 1
ATOM 796 O O . LYS A 1 98 ? -9.719 -1.384 -10.461 1 97.5 98 LYS A O 1
ATOM 801 N N . THR A 1 99 ? -10.586 -0.715 -8.547 1 97.88 99 THR A N 1
ATOM 802 C CA . THR A 1 99 ? -9.43 0.103 -8.195 1 97.88 99 THR A CA 1
ATOM 803 C C . THR A 1 99 ? -8.188 -0.763 -8.031 1 97.88 99 THR A C 1
ATOM 805 O O . THR A 1 99 ? -7.121 -0.437 -8.562 1 97.88 99 THR A O 1
ATOM 808 N N . ASP A 1 100 ? -8.328 -1.854 -7.289 1 98 100 ASP A N 1
ATOM 809 C CA . ASP A 1 100 ? -7.215 -2.771 -7.066 1 98 100 ASP A CA 1
ATOM 810 C C . ASP A 1 100 ? -6.664 -3.299 -8.391 1 98 100 ASP A C 1
ATOM 812 O O . ASP A 1 100 ? -5.445 -3.377 -8.57 1 98 100 ASP A O 1
ATOM 816 N N . LEU A 1 101 ? -7.535 -3.652 -9.266 1 98.44 101 LEU A N 1
ATOM 817 C CA . LEU A 1 101 ? -7.102 -4.129 -10.57 1 98.44 101 LEU A CA 1
ATOM 818 C C . LEU A 1 101 ? -6.34 -3.041 -11.32 1 98.44 101 LEU A C 1
ATOM 820 O O . LEU A 1 101 ? -5.273 -3.299 -11.883 1 98.44 101 LEU A O 1
ATOM 824 N N . SER A 1 102 ? -6.891 -1.888 -11.297 1 98 102 SER A N 1
ATOM 825 C CA . SER A 1 102 ? -6.258 -0.769 -11.992 1 98 102 SER A CA 1
ATOM 826 C C . SER A 1 102 ? -4.855 -0.507 -11.453 1 98 102 SER A C 1
ATOM 828 O O . SER A 1 102 ? -3.914 -0.303 -12.219 1 98 102 SER A O 1
ATOM 830 N N . LEU A 1 103 ? -4.727 -0.496 -10.148 1 98 103 LEU A N 1
ATOM 831 C CA . LEU A 1 103 ? -3.432 -0.269 -9.516 1 98 103 LEU A CA 1
ATOM 832 C C . LEU A 1 103 ? -2.459 -1.395 -9.844 1 98 103 LEU A C 1
ATOM 834 O O . LEU A 1 103 ? -1.276 -1.146 -10.094 1 98 103 LEU A O 1
ATOM 838 N N . LEU A 1 104 ? -2.943 -2.578 -9.844 1 98.19 104 LEU A N 1
ATOM 839 C CA . LEU A 1 104 ? -2.145 -3.746 -10.203 1 98.19 104 LEU A CA 1
ATOM 840 C C . LEU A 1 104 ? -1.604 -3.623 -11.617 1 98.19 104 LEU A C 1
ATOM 842 O O . LEU A 1 104 ? -0.422 -3.873 -11.867 1 98.19 104 LEU A O 1
ATOM 846 N N . LEU A 1 105 ? -2.432 -3.236 -12.516 1 98 105 LEU A N 1
ATOM 847 C CA . LEU A 1 105 ? -2.055 -3.109 -13.914 1 98 105 LEU A CA 1
ATOM 848 C C . LEU A 1 105 ? -1.045 -1.981 -14.109 1 98 105 LEU A C 1
ATOM 850 O O . LEU A 1 105 ? -0.063 -2.137 -14.836 1 98 105 LEU A O 1
ATOM 854 N N . ASP A 1 106 ? -1.25 -0.89 -13.469 1 96.06 106 ASP A N 1
ATOM 855 C CA . ASP A 1 106 ? -0.313 0.228 -13.539 1 96.06 106 ASP A CA 1
ATOM 856 C C . ASP A 1 106 ? 1.095 -0.21 -13.141 1 96.06 106 ASP A C 1
ATOM 858 O O . ASP A 1 106 ? 2.08 0.253 -13.719 1 96.06 106 ASP A O 1
ATOM 862 N N . ASP A 1 107 ? 1.17 -1.069 -12.195 1 95.5 107 ASP A N 1
ATOM 863 C CA . ASP A 1 107 ? 2.447 -1.46 -11.602 1 95.5 107 ASP A CA 1
ATOM 864 C C . ASP A 1 107 ? 3.115 -2.561 -12.422 1 95.5 107 ASP A C 1
ATOM 866 O O . ASP A 1 107 ? 4.328 -2.525 -12.648 1 95.5 107 ASP A O 1
ATOM 870 N N . LEU A 1 108 ? 2.295 -3.477 -12.953 1 97.12 108 LEU A N 1
ATOM 871 C CA . LEU A 1 108 ? 2.951 -4.715 -13.352 1 97.12 108 LEU A CA 1
ATOM 872 C C . LEU A 1 108 ? 2.66 -5.031 -14.82 1 97.12 108 LEU A C 1
ATOM 874 O O . LEU A 1 108 ? 3.369 -5.828 -15.438 1 97.12 108 LEU A O 1
ATOM 878 N N . ALA A 1 109 ? 1.641 -4.52 -15.359 1 97.69 109 ALA A N 1
ATOM 879 C CA . ALA A 1 109 ? 1.224 -4.914 -16.703 1 97.69 109 ALA A CA 1
ATOM 880 C C . ALA A 1 109 ? 1.913 -4.059 -17.766 1 97.69 109 ALA A C 1
ATOM 882 O O . ALA A 1 109 ? 2.268 -2.904 -17.5 1 97.69 109 ALA A O 1
ATOM 883 N N . TYR A 1 110 ? 2.154 -4.641 -18.859 1 97.38 110 TYR A N 1
ATOM 884 C CA . TYR A 1 110 ? 2.529 -3.875 -20.031 1 97.38 110 TYR A CA 1
ATOM 885 C C . TYR A 1 110 ? 1.295 -3.342 -20.75 1 97.38 110 TYR A C 1
ATOM 887 O O . TYR A 1 110 ? 0.485 -4.117 -21.266 1 97.38 110 TYR A O 1
ATOM 895 N N . ASN A 1 111 ? 1.179 -2.027 -20.734 1 96.25 111 ASN A N 1
ATOM 896 C CA . ASN A 1 111 ? 0.084 -1.362 -21.438 1 96.25 111 ASN A CA 1
ATOM 897 C C . ASN A 1 111 ? -1.275 -1.833 -20.922 1 96.25 111 ASN A C 1
ATOM 899 O O . ASN A 1 111 ? -2.186 -2.084 -21.719 1 96.25 111 ASN A O 1
ATOM 903 N N . ASN A 1 112 ? -1.418 -2.143 -19.75 1 96.75 112 ASN A N 1
ATOM 904 C CA . ASN A 1 112 ? -2.65 -2.498 -19.047 1 96.75 112 ASN A CA 1
ATOM 905 C C . ASN A 1 112 ? -3.242 -3.799 -19.594 1 96.75 112 ASN A C 1
ATOM 907 O O . ASN A 1 112 ? -4.449 -4.023 -19.5 1 96.75 112 ASN A O 1
ATOM 911 N N . LYS A 1 113 ? -2.4 -4.609 -20.188 1 97 113 LYS A N 1
ATOM 912 C CA . LYS A 1 113 ? -2.91 -5.844 -20.781 1 97 113 LYS A CA 1
ATOM 913 C C . LYS A 1 113 ? -3.027 -6.945 -19.734 1 97 113 LYS A C 1
ATOM 915 O O . LYS A 1 113 ? -2.133 -7.113 -18.906 1 97 113 LYS A O 1
ATOM 920 N N . TYR A 1 114 ? -4.148 -7.633 -19.828 1 97.88 114 TYR A N 1
ATOM 921 C CA . TYR A 1 114 ? -4.398 -8.789 -18.969 1 97.88 114 TYR A CA 1
ATOM 922 C C . TYR A 1 114 ? -5.387 -9.742 -19.625 1 97.88 114 TYR A C 1
ATOM 924 O O . TYR A 1 114 ? -6.004 -9.414 -20.641 1 97.88 114 TYR A O 1
ATOM 932 N N . ILE A 1 115 ? -5.41 -10.945 -19.062 1 97.56 115 ILE A N 1
ATOM 933 C CA . ILE A 1 115 ? -6.359 -11.977 -19.469 1 97.56 115 ILE A CA 1
ATOM 934 C C . ILE A 1 115 ? -7.367 -12.227 -18.344 1 97.56 115 ILE A C 1
ATOM 936 O O . ILE A 1 115 ? -7.012 -12.195 -17.172 1 97.56 115 ILE A O 1
ATOM 940 N N . GLU A 1 116 ? -8.586 -12.43 -18.75 1 96.75 116 GLU A N 1
ATOM 941 C CA . GLU A 1 116 ? -9.625 -12.836 -17.812 1 96.75 116 GLU A CA 1
ATOM 942 C C . GLU A 1 116 ? -9.953 -14.312 -17.953 1 96.75 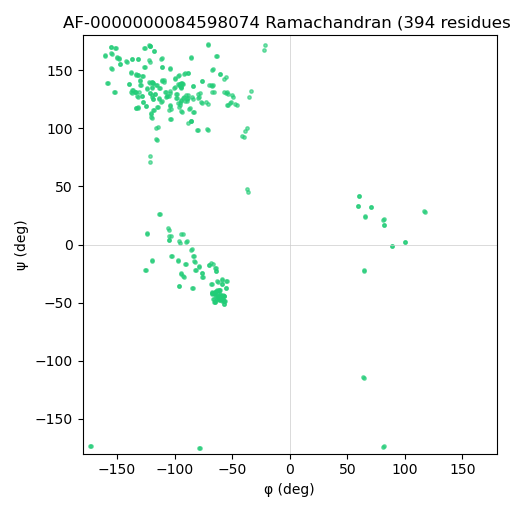116 GLU A C 1
ATOM 944 O O . GLU A 1 116 ? -10.102 -14.82 -19.062 1 96.75 116 GLU A O 1
ATOM 949 N N . LEU A 1 117 ? -10 -14.969 -16.797 1 95.5 117 LEU A N 1
ATOM 950 C CA . LEU A 1 117 ? -10.328 -16.391 -16.734 1 95.5 117 LEU A CA 1
ATOM 951 C C . LEU A 1 117 ? -11.359 -16.656 -15.648 1 95.5 117 LEU A C 1
ATOM 953 O O . LEU A 1 117 ? -11.273 -16.109 -14.555 1 95.5 117 LEU A O 1
ATOM 957 N N . THR A 1 118 ? -12.367 -17.391 -16.016 1 93.12 118 THR A N 1
ATOM 958 C CA . THR A 1 118 ? -13.266 -17.906 -14.984 1 93.12 118 THR A CA 1
ATOM 959 C C . THR A 1 118 ? -12.859 -19.312 -14.57 1 93.12 118 THR A C 1
ATOM 961 O O . THR A 1 118 ? -12.812 -20.219 -15.398 1 93.12 118 THR A O 1
ATOM 964 N N . HIS A 1 119 ? -12.469 -19.422 -13.391 1 90.44 119 HIS A N 1
ATOM 965 C CA . HIS A 1 119 ? -12.188 -20.703 -12.773 1 90.44 119 HIS A CA 1
ATOM 966 C C . HIS A 1 119 ? -13.125 -20.984 -11.602 1 90.44 119 HIS A C 1
ATOM 968 O O . HIS A 1 119 ? -12.828 -20.609 -10.461 1 90.44 119 HIS A O 1
ATOM 974 N N . ASP A 1 120 ? -14.195 -21.609 -11.906 1 84.19 120 ASP A N 1
ATOM 975 C CA . ASP A 1 120 ? -15.375 -21.672 -11.055 1 84.19 120 ASP A CA 1
ATOM 976 C C . ASP A 1 120 ? -15.008 -22.125 -9.641 1 84.19 120 ASP A C 1
ATOM 978 O O . ASP A 1 120 ? -14.43 -23.203 -9.461 1 84.19 120 ASP A O 1
ATOM 982 N N . PRO A 1 121 ? -15.414 -21.141 -8.727 1 91.88 121 PRO A N 1
ATOM 983 C CA . PRO A 1 121 ? -16.328 -20 -8.781 1 91.88 121 PRO A CA 1
ATOM 984 C C . PRO A 1 121 ? -15.578 -18.672 -8.859 1 91.88 121 PRO A C 1
ATOM 986 O O . PRO A 1 121 ? -16.203 -17.594 -8.781 1 91.88 121 PRO A O 1
ATOM 989 N N . ASN A 1 122 ? -14.344 -18.703 -9.016 1 97.12 122 ASN A N 1
ATOM 990 C CA . ASN A 1 122 ? -13.555 -17.484 -8.938 1 97.12 122 ASN A CA 1
ATOM 991 C C . ASN A 1 122 ? -13.391 -16.828 -10.312 1 97.12 122 ASN A C 1
ATOM 993 O O . ASN A 1 122 ? -13.414 -17.516 -11.336 1 97.12 122 ASN A O 1
ATOM 997 N N . LYS A 1 123 ? -13.336 -15.547 -10.328 1 97.75 123 LYS A N 1
ATOM 998 C CA . LYS A 1 123 ? -12.844 -14.789 -11.469 1 97.75 123 LYS A CA 1
ATOM 999 C C . LYS A 1 123 ? -11.359 -14.445 -11.312 1 97.75 123 LYS A C 1
ATOM 1001 O O . LYS A 1 123 ? -10.93 -14.016 -10.242 1 97.75 123 LYS A O 1
ATOM 1006 N N . ILE A 1 124 ? -10.633 -14.625 -12.391 1 98.69 124 ILE A N 1
ATOM 1007 C CA . ILE A 1 124 ? -9.188 -14.406 -12.32 1 98.69 124 ILE A CA 1
ATOM 1008 C C . ILE A 1 124 ? -8.758 -13.445 -13.43 1 98.69 124 ILE A C 1
ATOM 1010 O O . ILE A 1 124 ? -9.062 -13.672 -14.602 1 98.69 124 ILE A O 1
ATOM 1014 N N . TYR 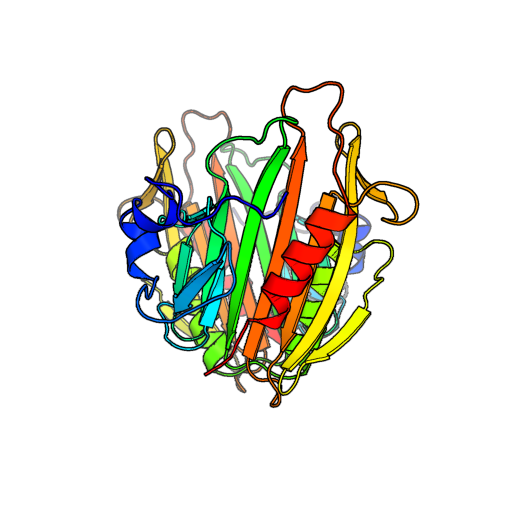A 1 125 ? -8.133 -12.336 -13.07 1 98.69 125 TYR A N 1
ATOM 1015 C CA . TYR A 1 125 ? -7.434 -11.414 -13.961 1 98.69 125 TYR A CA 1
ATOM 1016 C C . TYR A 1 125 ? -5.926 -11.586 -13.859 1 98.69 125 TYR A C 1
ATOM 1018 O O . TYR A 1 125 ? -5.352 -11.461 -12.773 1 98.69 125 TYR A O 1
ATOM 1026 N N . TYR A 1 126 ? -5.297 -11.938 -14.922 1 98.62 126 TYR A N 1
ATOM 1027 C CA . TYR A 1 126 ? -3.879 -12.227 -14.766 1 98.62 126 TYR A CA 1
ATOM 1028 C C . TYR A 1 126 ? -3.109 -11.906 -16.031 1 98.62 126 TYR A C 1
ATOM 1030 O O . TYR A 1 126 ? -3.705 -11.727 -17.109 1 98.62 126 TYR A O 1
ATOM 1038 N N . GLY A 1 127 ? -1.784 -11.742 -15.891 1 98.31 127 GLY A N 1
ATOM 1039 C CA . GLY A 1 127 ? -0.906 -11.414 -17 1 98.31 127 GLY A CA 1
ATOM 1040 C C . GLY A 1 127 ? 0.565 -11.453 -16.625 1 98.31 127 GLY A C 1
ATOM 1041 O O . GLY A 1 127 ? 0.932 -11.992 -15.586 1 98.31 127 GLY A O 1
ATOM 1042 N N . SER A 1 128 ? 1.367 -11.016 -17.594 1 98.25 128 SER A N 1
ATOM 1043 C CA . SER A 1 128 ? 2.812 -11 -17.391 1 98.25 128 SER A CA 1
ATOM 1044 C C . SER A 1 128 ? 3.457 -9.836 -18.156 1 98.25 128 SER A C 1
ATOM 1046 O O . SER A 1 128 ? 2.826 -9.227 -19.016 1 98.25 128 SER A O 1
ATOM 1048 N N . SER A 1 129 ? 4.629 -9.5 -17.734 1 97.81 129 SER A N 1
ATOM 1049 C CA . SER A 1 129 ? 5.441 -8.469 -18.375 1 97.81 129 SER A CA 1
ATOM 1050 C C . SER A 1 129 ? 6.93 -8.742 -18.172 1 97.81 129 SER A C 1
ATOM 1052 O O . SER A 1 129 ? 7.309 -9.703 -17.5 1 97.81 129 SER A O 1
ATOM 1054 N N . HIS A 1 130 ? 7.664 -7.996 -18.906 1 95.81 130 HIS A N 1
ATOM 1055 C CA . HIS A 1 130 ? 9.109 -7.969 -18.703 1 95.81 130 HIS A CA 1
ATOM 1056 C C . HIS A 1 130 ? 9.562 -6.625 -18.141 1 95.81 130 HIS A C 1
ATOM 1058 O O . HIS A 1 130 ? 9.297 -5.578 -18.75 1 95.81 130 HIS A O 1
ATOM 1064 N N . LYS A 1 131 ? 10.211 -6.688 -17.031 1 93.5 131 LYS A N 1
ATOM 1065 C CA . LYS A 1 131 ? 10.727 -5.461 -16.438 1 93.5 131 LYS A CA 1
ATOM 1066 C C . LYS A 1 131 ? 12.25 -5.477 -16.375 1 93.5 131 LYS A C 1
ATOM 1068 O O . LYS A 1 131 ? 12.852 -6.496 -16.047 1 93.5 131 LYS A O 1
ATOM 1073 N N . LYS A 1 132 ? 12.812 -4.355 -16.719 1 89.12 132 LYS A N 1
ATOM 1074 C CA . LYS A 1 132 ? 14.266 -4.176 -16.625 1 89.12 132 LYS A CA 1
ATOM 1075 C C . LYS A 1 132 ? 14.609 -2.801 -16.062 1 89.12 132 LYS A C 1
ATOM 1077 O O . LYS A 1 132 ? 13.852 -1.844 -16.234 1 89.12 132 LYS A O 1
ATOM 1082 N N . ILE A 1 133 ? 15.672 -2.744 -15.383 1 85.12 133 ILE A N 1
ATOM 1083 C CA . ILE A 1 133 ? 16.172 -1.474 -14.859 1 85.12 133 ILE A CA 1
ATOM 1084 C C . ILE A 1 133 ? 17.219 -0.897 -15.812 1 85.12 133 ILE A C 1
ATOM 1086 O O . ILE A 1 133 ? 18.188 -1.573 -16.172 1 85.12 133 ILE A O 1
ATOM 1090 N N . ASP A 1 134 ? 16.922 0.212 -16.312 1 84.25 134 ASP A N 1
ATOM 1091 C CA . ASP A 1 134 ? 17.875 0.976 -17.125 1 84.25 134 ASP A CA 1
ATOM 1092 C C . ASP A 1 134 ? 18.25 2.283 -16.438 1 84.25 134 ASP A C 1
ATOM 1094 O O . ASP A 1 134 ? 17.516 3.27 -16.516 1 84.25 134 ASP A O 1
ATOM 1098 N N . GLY A 1 135 ? 19.422 2.328 -15.805 1 82.69 135 GLY A N 1
ATOM 1099 C CA . GLY A 1 135 ? 19.766 3.459 -14.953 1 82.69 135 GLY A CA 1
ATOM 1100 C C . GLY A 1 135 ? 18.844 3.6 -13.75 1 82.69 135 GLY A C 1
ATOM 1101 O O . GLY A 1 135 ? 18.766 2.697 -12.914 1 82.69 135 GLY A O 1
ATOM 1102 N N . THR A 1 136 ? 18.094 4.68 -13.734 1 82.38 136 THR A N 1
ATOM 1103 C CA . THR A 1 136 ? 17.188 4.938 -12.617 1 82.38 136 THR A CA 1
ATOM 1104 C C . THR A 1 136 ? 15.742 4.664 -13.023 1 82.38 136 THR A C 1
ATOM 1106 O O . THR A 1 136 ? 14.828 4.805 -12.203 1 82.38 136 THR A O 1
ATOM 1109 N N . GLU A 1 137 ? 15.68 4.191 -14.242 1 84.62 137 GLU A N 1
ATOM 1110 C CA . GLU A 1 137 ? 14.328 4.02 -14.75 1 84.62 137 GLU A CA 1
ATOM 1111 C C . GLU A 1 137 ? 13.961 2.541 -14.852 1 84.62 137 GLU A C 1
ATOM 1113 O O . GLU A 1 137 ? 14.805 1.708 -15.18 1 84.62 137 GLU A O 1
ATOM 1118 N N . VAL A 1 138 ? 12.812 2.316 -14.508 1 86.19 138 VAL A N 1
ATOM 1119 C CA . VAL A 1 138 ? 12.258 0.98 -14.711 1 86.19 138 VAL A CA 1
ATOM 1120 C C . VAL A 1 138 ? 11.477 0.937 -16.016 1 86.19 138 VAL A C 1
ATOM 1122 O O . VAL A 1 138 ? 10.531 1.704 -16.219 1 86.19 138 VAL A O 1
ATOM 1125 N N . ILE A 1 139 ? 11.906 0.031 -16.891 1 90.31 139 ILE A N 1
ATOM 1126 C CA . ILE A 1 139 ? 11.25 -0.108 -18.172 1 90.31 139 ILE A CA 1
ATOM 1127 C C . ILE A 1 139 ? 10.43 -1.396 -18.203 1 90.31 139 ILE A C 1
ATOM 1129 O O . ILE A 1 139 ? 10.945 -2.475 -17.906 1 90.31 139 ILE A O 1
ATOM 1133 N N . THR A 1 140 ? 9.18 -1.267 -18.547 1 93.44 140 THR A N 1
ATOM 1134 C CA . THR A 1 140 ? 8.281 -2.406 -18.719 1 93.44 140 THR A CA 1
ATOM 1135 C C . THR A 1 140 ? 8.031 -2.68 -20.203 1 93.44 140 THR A C 1
ATOM 1137 O O . THR A 1 140 ? 7.652 -1.776 -20.953 1 93.44 140 THR A O 1
ATOM 1140 N N . SER A 1 141 ? 8.25 -3.957 -20.594 1 94.56 141 SER A N 1
ATOM 1141 C CA . SER A 1 141 ? 8.078 -4.312 -21.984 1 94.56 141 SER A CA 1
ATOM 1142 C C . SER A 1 141 ? 7.121 -5.492 -22.156 1 94.56 141 SER A C 1
ATOM 1144 O O . SER A 1 141 ? 6.746 -6.133 -21.156 1 94.56 141 SER A O 1
ATOM 1146 N N . SER A 1 142 ? 6.758 -5.707 -23.375 1 94.62 142 SER A N 1
ATOM 1147 C CA . SER A 1 142 ? 5.84 -6.789 -23.703 1 94.62 142 SER A CA 1
ATOM 1148 C C . SER A 1 142 ? 6.473 -8.148 -23.453 1 94.62 142 SER A C 1
ATOM 1150 O O . SER A 1 142 ? 7.625 -8.383 -23.828 1 94.62 142 SER A O 1
ATOM 1152 N N . PRO A 1 143 ? 5.664 -8.992 -22.875 1 92.69 143 PRO A N 1
ATOM 1153 C CA . PRO A 1 143 ? 6.184 -10.344 -22.656 1 92.69 143 PRO A CA 1
ATOM 1154 C C . PRO A 1 143 ? 6.355 -11.133 -23.953 1 92.69 143 PRO A C 1
ATOM 1156 O O . PRO A 1 143 ? 7.004 -12.188 -23.953 1 92.69 143 PRO A O 1
ATOM 1159 N N . SER A 1 144 ? 5.762 -10.766 -25.062 1 89.25 144 SER A N 1
ATOM 1160 C CA . SER A 1 144 ? 5.902 -11.422 -26.344 1 89.25 144 SER A CA 1
ATOM 1161 C C . SER A 1 144 ? 7.238 -11.078 -27 1 89.25 144 SER A C 1
ATOM 1163 O O . SER A 1 144 ? 7.77 -11.859 -27.797 1 89.25 144 SER A O 1
ATOM 1165 N N . LYS A 1 145 ? 7.812 -9.953 -26.641 1 90 145 LYS A N 1
ATOM 1166 C CA . LYS A 1 145 ? 9.055 -9.5 -27.25 1 90 145 LYS A CA 1
ATOM 1167 C C . LYS A 1 145 ? 10.266 -9.891 -26.406 1 90 145 LYS A C 1
ATOM 1169 O O . LYS A 1 145 ? 11.336 -10.172 -26.953 1 90 145 LYS A O 1
ATOM 1174 N N . HIS A 1 146 ? 9.938 -9.812 -25.156 1 89.69 146 HIS A N 1
ATOM 1175 C CA . HIS A 1 146 ? 10.969 -10.188 -24.188 1 89.69 146 HIS A CA 1
ATOM 1176 C C . HIS A 1 146 ? 10.438 -11.219 -23.188 1 89.69 146 HIS A C 1
ATOM 1178 O O . HIS A 1 146 ? 9.25 -11.219 -22.859 1 89.69 146 HIS A O 1
ATOM 1184 N N . GLU A 1 147 ? 11.312 -12.086 -22.812 1 91 147 GLU A N 1
ATOM 1185 C CA . GLU A 1 147 ? 10.914 -13.109 -21.844 1 91 147 GLU A CA 1
ATOM 1186 C C . GLU A 1 147 ? 10.305 -12.484 -20.594 1 91 147 GLU A C 1
ATOM 1188 O O . GLU A 1 147 ? 10.898 -11.586 -20 1 91 147 GLU A O 1
ATOM 1193 N N . ALA A 1 148 ? 9.156 -13.008 -20.25 1 95.88 148 ALA A N 1
ATOM 1194 C CA . ALA A 1 148 ? 8.469 -12.5 -19.062 1 95.88 148 ALA A CA 1
ATOM 1195 C C . ALA A 1 148 ? 9.258 -12.812 -17.797 1 95.88 148 ALA A C 1
ATOM 1197 O O . ALA A 1 148 ? 9.703 -13.945 -17.594 1 95.88 148 ALA A O 1
ATOM 1198 N N . ASN A 1 149 ? 9.453 -11.789 -16.953 1 95.75 149 ASN A N 1
ATOM 1199 C CA . ASN A 1 149 ? 10.078 -12.016 -15.648 1 95.75 149 ASN A CA 1
ATOM 1200 C C . ASN A 1 149 ? 9.203 -11.523 -14.5 1 95.75 149 ASN A C 1
ATOM 1202 O O . ASN A 1 149 ? 9.625 -11.516 -13.344 1 95.75 149 ASN A O 1
ATOM 1206 N N . GLN A 1 150 ? 7.984 -11.172 -14.852 1 97.31 150 GLN A N 1
ATOM 1207 C CA . GLN A 1 150 ? 6.965 -10.797 -13.875 1 97.31 150 GLN A CA 1
ATOM 1208 C C . GLN A 1 150 ? 5.602 -11.367 -14.258 1 97.31 150 GLN A C 1
ATOM 1210 O O . GLN A 1 150 ? 5.227 -11.367 -15.43 1 97.31 150 GLN A O 1
ATOM 1215 N N . TYR A 1 151 ? 4.949 -11.836 -13.266 1 98.69 151 TYR A N 1
ATOM 1216 C CA . TYR A 1 151 ? 3.582 -12.328 -13.406 1 98.69 151 TYR A CA 1
ATOM 1217 C C . TYR A 1 151 ? 2.684 -11.75 -12.312 1 98.69 151 TYR A C 1
ATOM 1219 O O . TYR A 1 151 ? 3.139 -11.484 -11.203 1 98.69 151 TYR A O 1
ATOM 1227 N N . PHE A 1 152 ? 1.441 -11.516 -12.68 1 98.88 152 PHE A N 1
ATOM 1228 C CA . PHE A 1 152 ? 0.52 -10.945 -11.703 1 98.88 152 PHE A CA 1
ATOM 1229 C C . PHE A 1 152 ? -0.871 -11.555 -11.859 1 98.88 152 PHE A C 1
ATOM 1231 O O . PHE A 1 152 ? -1.215 -12.07 -12.922 1 98.88 152 PHE A O 1
ATOM 1238 N N . SER A 1 153 ? -1.62 -11.445 -10.742 1 98.88 153 SER A N 1
ATOM 1239 C CA . SER A 1 153 ? -3.018 -11.859 -10.812 1 98.88 153 SER A CA 1
ATOM 1240 C C . SER A 1 153 ? -3.857 -11.148 -9.758 1 98.88 153 SER A C 1
ATOM 1242 O O . SER A 1 153 ? -3.328 -10.688 -8.742 1 98.88 153 SER A O 1
ATOM 1244 N N . LEU A 1 154 ? -5.055 -10.969 -10.023 1 98.88 154 LEU A N 1
ATOM 1245 C CA . LEU A 1 154 ? -6.141 -10.664 -9.094 1 98.88 154 LEU A CA 1
ATOM 1246 C C . LEU A 1 154 ? -7.223 -11.734 -9.156 1 98.88 154 LEU A C 1
ATOM 1248 O O . LEU A 1 154 ? -7.902 -11.883 -10.18 1 98.88 154 LEU A O 1
ATOM 1252 N N . VAL A 1 155 ? -7.332 -12.508 -8.125 1 98.88 155 VAL A N 1
ATOM 1253 C CA . VAL A 1 155 ? -8.367 -13.531 -8.008 1 98.88 155 VAL A CA 1
ATOM 1254 C C . VAL A 1 155 ? -9.516 -13.008 -7.152 1 98.88 155 VAL A C 1
ATOM 1256 O O . VAL A 1 155 ? -9.305 -12.555 -6.023 1 98.88 155 VAL A O 1
ATOM 1259 N N . VAL A 1 156 ? -10.734 -13.062 -7.672 1 98.69 156 VAL A N 1
ATOM 1260 C CA . VAL A 1 156 ? -11.898 -12.5 -7 1 98.69 156 VAL A CA 1
ATOM 1261 C C . VAL A 1 156 ? -12.961 -13.578 -6.816 1 98.69 156 VAL A C 1
ATOM 1263 O O . VAL A 1 156 ? -13.219 -14.367 -7.734 1 98.69 156 VAL A O 1
ATOM 1266 N N . ASN A 1 157 ? -13.508 -13.633 -5.648 1 98.06 157 ASN A N 1
ATOM 1267 C CA . ASN A 1 157 ? -14.547 -14.625 -5.418 1 98.06 157 ASN A CA 1
ATOM 1268 C C . ASN A 1 157 ? -15.836 -14.266 -6.16 1 98.06 157 ASN A C 1
ATOM 1270 O O . ASN A 1 157 ? -15.961 -13.164 -6.695 1 98.06 157 ASN A O 1
ATOM 1274 N N . ARG A 1 158 ? -16.734 -15.094 -6.152 1 94.25 158 ARG A N 1
ATOM 1275 C CA . ARG A 1 158 ? -17.969 -14.984 -6.926 1 94.25 158 ARG A CA 1
ATOM 1276 C C . ARG A 1 158 ? -18.766 -13.75 -6.523 1 94.25 158 ARG A C 1
ATOM 1278 O O . ARG A 1 158 ? -19.328 -13.055 -7.375 1 94.25 158 ARG A O 1
ATOM 1285 N N . ASP A 1 159 ? -18.828 -13.406 -5.223 1 95.38 159 ASP A N 1
ATOM 1286 C CA . ASP A 1 159 ? -19.672 -12.336 -4.711 1 95.38 159 ASP A CA 1
ATOM 1287 C C . ASP A 1 159 ? -18.938 -11 -4.723 1 95.38 159 ASP A C 1
ATOM 1289 O O . ASP A 1 159 ? -19.469 -9.992 -4.246 1 95.38 159 ASP A O 1
ATOM 1293 N N . ASP A 1 160 ? -17.781 -10.961 -5.191 1 96.44 160 ASP A N 1
ATOM 1294 C CA . ASP A 1 160 ? -16.969 -9.75 -5.309 1 96.44 160 ASP A CA 1
ATOM 1295 C C . ASP A 1 160 ? -16.734 -9.109 -3.943 1 96.44 160 ASP A C 1
ATOM 1297 O O . ASP A 1 160 ? -16.875 -7.891 -3.795 1 96.44 160 ASP A O 1
ATOM 1301 N N . THR A 1 161 ? -16.469 -9.93 -2.959 1 97.62 161 THR A N 1
ATOM 1302 C CA . THR A 1 161 ? -16.25 -9.391 -1.617 1 97.62 161 THR A CA 1
ATOM 1303 C C . THR A 1 161 ? -14.859 -9.734 -1.106 1 97.62 161 THR A C 1
ATOM 1305 O O . THR A 1 161 ? -14.43 -9.211 -0.077 1 97.62 161 THR A O 1
ATOM 1308 N N . LYS A 1 162 ? -14.195 -10.633 -1.743 1 98.38 162 LYS A N 1
ATOM 1309 C CA . LYS A 1 162 ? -12.852 -11.078 -1.37 1 98.38 162 LYS A CA 1
ATOM 1310 C C . LYS A 1 162 ? -11.938 -11.141 -2.588 1 98.38 162 LYS A C 1
ATOM 1312 O O . LYS A 1 162 ? -12.383 -11.469 -3.689 1 98.38 162 LYS A O 1
ATOM 1317 N N . SER A 1 163 ? -10.711 -10.844 -2.352 1 98.75 163 SER A N 1
ATOM 1318 C CA . SER A 1 163 ? -9.75 -10.984 -3.439 1 98.75 163 SER A CA 1
ATOM 1319 C C . SER A 1 163 ? -8.375 -11.383 -2.916 1 98.75 163 SER A C 1
ATOM 1321 O O . SER A 1 163 ? -8.078 -11.203 -1.732 1 98.75 163 SER A O 1
ATOM 1323 N N . VAL A 1 164 ? -7.586 -12 -3.742 1 98.81 164 VAL A N 1
ATOM 1324 C CA . VAL A 1 164 ? -6.164 -12.25 -3.529 1 98.81 164 VAL A CA 1
ATOM 1325 C C . VAL A 1 164 ? -5.363 -11.695 -4.707 1 98.81 164 VAL A C 1
ATOM 1327 O O . VAL A 1 164 ? -5.602 -12.062 -5.855 1 98.81 164 VAL A O 1
ATOM 1330 N N . THR A 1 165 ? -4.508 -10.789 -4.449 1 98.88 165 THR A N 1
ATOM 1331 C CA . THR A 1 165 ? -3.545 -10.312 -5.441 1 98.88 165 THR A CA 1
ATOM 1332 C C . THR A 1 165 ? -2.227 -11.07 -5.316 1 98.88 165 THR A C 1
ATOM 1334 O O . THR A 1 165 ? -1.749 -11.32 -4.207 1 98.88 165 THR A O 1
ATOM 1337 N N . THR A 1 166 ? -1.645 -11.43 -6.441 1 98.81 166 THR A N 1
ATOM 1338 C CA . THR A 1 166 ? -0.346 -12.094 -6.441 1 98.81 166 THR A CA 1
ATOM 1339 C C . THR A 1 166 ? 0.608 -11.414 -7.422 1 98.81 166 THR A C 1
ATOM 1341 O O . THR A 1 166 ? 0.198 -11 -8.508 1 98.81 166 THR A O 1
ATOM 1344 N N . SER A 1 167 ? 1.797 -11.312 -7.043 1 98.69 167 SER A N 1
ATOM 1345 C CA . SER A 1 167 ? 2.9 -10.922 -7.914 1 98.69 167 SER A CA 1
ATOM 1346 C C . SER A 1 167 ? 4.055 -11.914 -7.828 1 98.69 167 SER A C 1
ATOM 1348 O O . SER A 1 167 ? 4.449 -12.328 -6.734 1 98.69 167 SER A O 1
ATOM 1350 N N . TYR A 1 168 ? 4.488 -12.398 -8.938 1 98.62 168 TYR A N 1
ATOM 1351 C CA . TYR A 1 168 ? 5.582 -13.352 -9.086 1 98.62 168 TYR A CA 1
ATOM 1352 C C . TYR A 1 168 ? 6.723 -12.75 -9.898 1 98.62 168 TYR A C 1
ATOM 1354 O O . TYR A 1 168 ? 6.551 -12.43 -11.078 1 98.62 168 TYR A O 1
ATOM 1362 N N . ARG A 1 169 ? 7.871 -12.602 -9.211 1 97.5 169 ARG A N 1
ATOM 1363 C CA . ARG A 1 169 ? 9 -11.914 -9.828 1 97.5 169 ARG A CA 1
ATOM 1364 C C . ARG A 1 169 ? 10.203 -12.844 -9.953 1 97.5 169 ARG A C 1
ATOM 1366 O O . ARG A 1 169 ? 10.516 -13.594 -9.016 1 97.5 169 ARG A O 1
ATOM 1373 N N . LEU A 1 170 ? 10.844 -12.742 -11.062 1 96 170 LEU A N 1
ATOM 1374 C CA . LEU A 1 170 ? 12.078 -13.469 -11.359 1 96 170 LEU A CA 1
ATOM 1375 C C . LEU A 1 170 ? 13.242 -12.5 -11.523 1 96 170 LEU A C 1
ATOM 1377 O O . LEU A 1 170 ? 13.219 -11.633 -12.391 1 96 170 LEU A O 1
ATOM 1381 N N . ASN A 1 171 ? 14.227 -12.625 -10.68 1 91.81 171 ASN A N 1
ATOM 1382 C CA . ASN A 1 171 ? 15.391 -11.742 -10.711 1 91.81 171 ASN A CA 1
ATOM 1383 C C . ASN A 1 171 ? 16.656 -12.492 -11.109 1 91.81 171 ASN A C 1
ATOM 1385 O O . ASN A 1 171 ? 16.969 -13.531 -10.531 1 91.81 171 ASN A O 1
ATOM 1389 N N . CYS A 1 172 ? 17.281 -11.977 -12.109 1 86.69 172 CYS A N 1
ATOM 1390 C CA . CYS A 1 172 ? 18.578 -12.523 -12.5 1 86.69 172 CYS A CA 1
ATOM 1391 C C . CYS A 1 172 ? 19.703 -11.891 -11.688 1 86.69 172 CYS A C 1
ATOM 1393 O O . CYS A 1 172 ? 19.969 -10.695 -11.797 1 86.69 172 CYS A O 1
ATOM 1395 N N . ILE A 1 173 ? 20.234 -12.633 -10.781 1 77 173 ILE A N 1
ATOM 1396 C CA . ILE A 1 173 ? 21.297 -12.133 -9.922 1 77 173 ILE A CA 1
ATOM 1397 C C . ILE A 1 173 ? 22.656 -12.539 -10.508 1 77 173 ILE A C 1
ATOM 1399 O O . ILE A 1 173 ? 22.891 -13.711 -10.789 1 77 173 ILE A O 1
ATOM 1403 N N . GLY A 1 174 ? 23.719 -11.609 -10.508 1 64.06 174 GLY A N 1
ATOM 1404 C CA . GLY A 1 174 ? 25.141 -11.836 -10.742 1 64.06 174 GLY A CA 1
ATOM 1405 C C . GLY A 1 174 ? 25.453 -12.312 -12.148 1 64.06 174 GLY A C 1
ATOM 1406 O O . GLY A 1 174 ? 26.609 -12.422 -12.531 1 64.06 174 GLY A O 1
ATOM 1407 N N . GLN A 1 175 ? 24.375 -12.945 -12.836 1 60.75 175 GLN A N 1
ATOM 1408 C CA . GLN A 1 175 ? 24.812 -13.625 -14.047 1 60.75 175 GLN A CA 1
ATOM 1409 C C . GLN A 1 175 ? 24.547 -12.781 -15.289 1 60.75 175 GLN A C 1
ATOM 1411 O O . GLN A 1 175 ? 23.531 -12.078 -15.352 1 60.75 175 GLN A O 1
ATOM 1416 N N . THR A 1 176 ? 25.594 -12.828 -16.031 1 59.25 176 THR A N 1
ATOM 1417 C CA . THR A 1 176 ? 25.594 -12.195 -17.344 1 59.25 176 THR A CA 1
ATOM 1418 C C . THR A 1 176 ? 24.562 -12.836 -18.266 1 59.25 176 THR A C 1
ATOM 1420 O O . THR A 1 176 ? 24 -12.164 -19.125 1 59.25 176 THR A O 1
ATOM 1423 N N . THR A 1 177 ? 24.328 -14.172 -18.078 1 65.12 177 THR A N 1
ATOM 1424 C CA . THR A 1 177 ? 23.438 -14.844 -19.016 1 65.12 177 THR A CA 1
ATOM 1425 C C . THR A 1 177 ? 22.25 -15.453 -18.266 1 65.12 177 THR A C 1
ATOM 1427 O O . THR A 1 177 ? 22.375 -16.516 -17.641 1 65.12 177 THR A O 1
ATOM 1430 N N . CYS A 1 178 ? 21.328 -14.773 -17.859 1 81.12 178 CYS A N 1
ATOM 1431 C CA . CYS A 1 178 ? 20.109 -15.25 -17.219 1 81.12 178 CYS A CA 1
ATOM 1432 C C . CYS A 1 178 ? 19.031 -15.562 -18.266 1 81.12 178 CYS A C 1
ATOM 1434 O O . CYS A 1 178 ? 18.641 -14.688 -19.031 1 81.12 178 CYS A O 1
ATOM 1436 N N . LYS A 1 179 ? 18.891 -16.938 -18.453 1 84.88 179 LYS A N 1
ATOM 1437 C CA . LYS A 1 179 ? 17.844 -17.328 -19.391 1 84.88 179 LYS A CA 1
ATOM 1438 C C . LYS A 1 179 ? 16.609 -17.828 -18.656 1 84.88 179 LYS A C 1
ATOM 1440 O O . LYS A 1 179 ? 16.656 -18.844 -17.969 1 84.88 179 LYS A O 1
ATOM 1445 N N . ILE A 1 180 ? 15.547 -17.188 -18.781 1 90.88 180 ILE A N 1
ATOM 1446 C CA . ILE A 1 180 ? 14.281 -17.562 -18.156 1 90.88 180 ILE A CA 1
ATOM 1447 C C . ILE A 1 180 ? 13.492 -18.469 -19.109 1 90.88 180 ILE A C 1
ATOM 1449 O O . ILE A 1 180 ? 13.32 -18.156 -20.281 1 90.88 180 ILE A O 1
ATOM 1453 N N . ASN A 1 181 ? 13.133 -19.656 -18.641 1 91.69 181 ASN A N 1
ATOM 1454 C CA . ASN A 1 181 ? 12.188 -20.484 -19.375 1 91.69 181 ASN A CA 1
ATOM 1455 C C . ASN A 1 181 ? 10.75 -20.047 -19.141 1 91.69 181 ASN A C 1
ATOM 1457 O O . ASN A 1 181 ? 10.109 -20.484 -18.188 1 91.69 181 ASN A O 1
ATOM 1461 N N . THR A 1 182 ? 10.219 -19.312 -20.031 1 93.38 182 THR A N 1
ATOM 1462 C CA . THR A 1 182 ? 8.93 -18.656 -19.844 1 93.38 182 THR A CA 1
ATOM 1463 C C . THR A 1 182 ? 7.801 -19.672 -19.781 1 93.38 182 THR A C 1
ATOM 1465 O O . THR A 1 182 ? 6.809 -19.484 -19.078 1 93.38 182 THR A O 1
ATOM 1468 N N . ALA A 1 183 ? 7.906 -20.766 -20.531 1 94.56 183 ALA A N 1
ATOM 1469 C CA . ALA A 1 183 ? 6.855 -21.781 -20.531 1 94.56 183 ALA A CA 1
ATOM 1470 C C . ALA A 1 183 ? 6.707 -22.422 -19.156 1 94.56 183 ALA A C 1
ATOM 1472 O O . ALA A 1 183 ? 5.59 -22.625 -18.672 1 94.56 183 ALA A O 1
ATOM 1473 N N . ILE A 1 184 ? 7.789 -22.719 -18.547 1 94.56 184 ILE A N 1
ATOM 1474 C CA . ILE A 1 184 ? 7.789 -23.344 -17.234 1 94.56 184 ILE A CA 1
ATOM 1475 C C . ILE A 1 184 ? 7.234 -22.375 -16.203 1 94.56 184 ILE A C 1
ATOM 1477 O O . ILE A 1 184 ? 6.398 -22.734 -15.367 1 94.56 184 ILE A O 1
ATOM 1481 N N . GLU A 1 185 ? 7.711 -21.156 -16.234 1 96.56 185 GLU A N 1
ATOM 1482 C CA . GLU A 1 185 ? 7.277 -20.141 -15.273 1 96.56 185 GLU A CA 1
ATOM 1483 C C . GLU A 1 185 ? 5.789 -19.844 -15.414 1 96.56 185 GLU A C 1
ATOM 1485 O O . GLU A 1 185 ? 5.082 -19.703 -14.414 1 96.56 185 GLU A O 1
ATOM 1490 N N . LYS A 1 186 ? 5.379 -19.812 -16.609 1 96.88 186 LYS A N 1
ATOM 1491 C CA . LYS A 1 186 ? 3.961 -19.578 -16.859 1 96.88 186 LYS A CA 1
ATOM 1492 C C . LYS A 1 186 ? 3.109 -20.734 -16.328 1 96.88 186 LYS A C 1
ATOM 1494 O O . LYS A 1 186 ? 2.078 -20.5 -15.688 1 96.88 186 LYS A O 1
ATOM 1499 N N . SER A 1 187 ? 3.459 -21.891 -16.641 1 96.75 187 SER A N 1
ATOM 1500 C CA . SER A 1 187 ? 2.723 -23.062 -16.172 1 96.75 187 SER A CA 1
ATOM 1501 C C . SER A 1 187 ? 2.654 -23.094 -14.641 1 96.75 187 SER A C 1
ATOM 1503 O O . SER A 1 187 ? 1.605 -23.391 -14.07 1 96.75 187 SER A O 1
ATOM 1505 N N . PHE A 1 188 ? 3.717 -22.828 -14.031 1 97 188 PHE A N 1
ATOM 1506 C CA . PHE A 1 188 ? 3.775 -22.75 -12.578 1 97 188 PHE A CA 1
ATOM 1507 C C . PHE A 1 188 ? 2.783 -21.719 -12.055 1 97 188 PHE A C 1
ATOM 1509 O O . PHE A 1 188 ? 1.97 -22.016 -11.18 1 97 188 PHE A O 1
ATOM 1516 N N . PHE A 1 189 ? 2.855 -20.547 -12.609 1 97.94 189 PHE A N 1
ATOM 1517 C CA . PHE A 1 189 ? 2.031 -19.438 -12.133 1 97.94 189 PHE A CA 1
ATOM 1518 C C . PHE A 1 189 ? 0.554 -19.719 -12.375 1 97.94 189 PHE A C 1
ATOM 1520 O O . PHE A 1 189 ? -0.283 -19.469 -11.508 1 97.94 189 PHE A O 1
ATOM 1527 N N . ASP A 1 190 ? 0.279 -20.266 -13.523 1 97.06 190 ASP A N 1
ATOM 1528 C CA . ASP A 1 190 ? -1.098 -20.641 -13.836 1 97.06 190 ASP A CA 1
ATOM 1529 C C . ASP A 1 190 ? -1.653 -21.609 -12.789 1 97.06 190 ASP A C 1
ATOM 1531 O O . ASP A 1 190 ? -2.777 -21.438 -12.32 1 97.06 190 ASP A O 1
ATOM 1535 N N . THR A 1 191 ? -0.909 -22.594 -12.508 1 96.38 191 THR A N 1
ATOM 1536 C CA . THR A 1 191 ? -1.329 -23.562 -11.5 1 96.38 191 THR A CA 1
ATOM 1537 C C . THR A 1 191 ? -1.522 -22.875 -10.148 1 96.38 191 THR A C 1
ATOM 1539 O O . THR A 1 191 ? -2.52 -23.125 -9.461 1 96.38 191 THR A O 1
ATOM 1542 N N . PHE A 1 192 ? -0.625 -22.031 -9.789 1 97.56 192 PHE A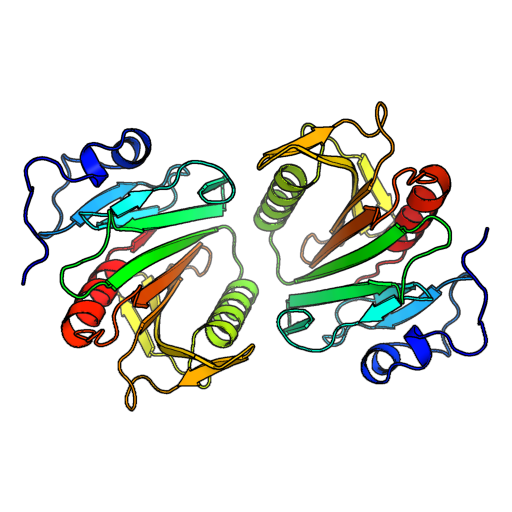 N 1
ATOM 1543 C CA . PHE A 1 192 ? -0.627 -21.328 -8.516 1 97.56 192 PHE A CA 1
ATOM 1544 C C . PHE A 1 192 ? -1.913 -20.531 -8.336 1 97.56 192 PHE A C 1
ATOM 1546 O O . PHE A 1 192 ? -2.607 -20.688 -7.328 1 97.56 192 PHE A O 1
ATOM 1553 N N . ILE A 1 193 ? -2.326 -19.766 -9.32 1 98 193 ILE A N 1
ATOM 1554 C CA . ILE A 1 193 ? -3.414 -18.797 -9.156 1 98 193 ILE A CA 1
ATOM 1555 C C . ILE A 1 193 ? -4.758 -19.516 -9.297 1 98 193 ILE A C 1
ATOM 1557 O O . ILE A 1 193 ? -5.773 -19.047 -8.781 1 98 193 ILE A O 1
ATOM 1561 N N . THR A 1 194 ? -4.781 -20.672 -9.945 1 97.5 194 THR A N 1
ATOM 1562 C CA . THR A 1 194 ? -6.043 -21.391 -10.133 1 97.5 194 THR A CA 1
ATOM 1563 C C . THR A 1 194 ? -6.379 -22.234 -8.906 1 97.5 194 THR A C 1
ATOM 1565 O O . THR A 1 194 ? -7.508 -22.703 -8.766 1 97.5 194 THR A O 1
ATOM 1568 N N . GLN A 1 195 ? -5.449 -22.359 -8 1 97.38 195 GLN A N 1
ATOM 1569 C CA . GLN A 1 195 ? -5.684 -23.172 -6.816 1 97.38 195 GLN A CA 1
ATOM 1570 C C . GLN A 1 195 ? -5.93 -22.312 -5.582 1 97.38 195 GLN A C 1
ATOM 1572 O O . GLN A 1 195 ? -5.871 -22.797 -4.453 1 97.38 195 GLN A O 1
ATOM 1577 N N . ILE A 1 196 ? -6.148 -21.078 -5.734 1 98.06 196 ILE A N 1
ATOM 1578 C CA . ILE A 1 196 ? -6.617 -20.203 -4.672 1 98.06 196 ILE A CA 1
ATOM 1579 C C . ILE A 1 196 ? -8.117 -20.391 -4.469 1 98.06 196 ILE A C 1
ATOM 1581 O O . ILE A 1 196 ? -8.898 -20.281 -5.422 1 98.06 196 ILE A O 1
ATOM 1585 N N . GLN A 1 197 ? -8.461 -20.656 -3.254 1 97.5 197 GLN A N 1
ATOM 1586 C CA . GLN A 1 197 ? -9.859 -20.891 -2.906 1 97.5 197 GLN A CA 1
ATOM 1587 C C . GLN A 1 197 ? -10.266 -20.047 -1.699 1 97.5 197 GLN A C 1
ATOM 1589 O O . GLN A 1 197 ? -9.547 -19.984 -0.704 1 97.5 197 GLN A O 1
ATOM 1594 N N . PHE A 1 198 ? -11.438 -19.5 -1.84 1 98.12 198 PHE A N 1
ATOM 1595 C CA . PHE A 1 198 ? -11.953 -18.688 -0.739 1 98.12 198 PHE A CA 1
ATOM 1596 C C . PHE A 1 198 ? -12.883 -19.5 0.147 1 98.12 198 PHE A C 1
ATOM 1598 O O . PHE A 1 198 ? -13.594 -20.391 -0.338 1 98.12 198 PHE A O 1
ATOM 1605 N N . GLN A 1 199 ? -12.797 -19.172 1.371 1 93.31 199 GLN A N 1
ATOM 1606 C CA . GLN A 1 199 ? -13.719 -19.766 2.33 1 93.31 199 GLN A CA 1
ATOM 1607 C C . GLN A 1 199 ? -14.93 -18.875 2.557 1 93.31 199 GLN A C 1
ATOM 1609 O O . GLN A 1 199 ? -14.844 -17.656 2.426 1 93.31 199 GLN A O 1
ATOM 1614 N N . MET B 1 1 ? 6.137 31.078 15.555 1 26.84 1 MET B N 1
ATOM 1615 C CA . MET B 1 1 ? 6.5 31.5 14.203 1 26.84 1 MET B CA 1
ATOM 1616 C C . MET B 1 1 ? 5.477 31 13.18 1 26.84 1 MET B C 1
ATOM 1618 O O . MET B 1 1 ? 5.25 29.797 13.062 1 26.84 1 MET B O 1
ATOM 1622 N N . VAL B 1 2 ? 4.352 31.766 13.086 1 34 2 VAL B N 1
ATOM 1623 C CA . VAL B 1 2 ? 3.332 31.562 12.062 1 34 2 VAL B CA 1
ATOM 1624 C C . VAL B 1 2 ? 3.998 31.203 10.734 1 34 2 VAL B C 1
ATOM 1626 O O . VAL B 1 2 ? 4.953 31.859 10.32 1 34 2 VAL B O 1
ATOM 1629 N N . ARG B 1 3 ? 4.059 29.984 10.445 1 41.62 3 ARG B N 1
ATOM 1630 C CA . ARG B 1 3 ? 4.625 29.625 9.148 1 41.62 3 ARG B CA 1
ATOM 1631 C C . ARG B 1 3 ? 4.254 30.672 8.094 1 41.62 3 ARG B C 1
ATOM 1633 O O . ARG B 1 3 ? 3.168 31.25 8.141 1 41.62 3 ARG B O 1
ATOM 1640 N N . GLY B 1 4 ? 5.164 31.266 7.328 1 36.19 4 GLY B N 1
ATOM 1641 C CA . GLY B 1 4 ? 5.199 32.469 6.523 1 36.19 4 GLY B CA 1
ATOM 1642 C C . GLY B 1 4 ? 3.99 32.625 5.621 1 36.19 4 GLY B C 1
ATOM 1643 O O . GLY B 1 4 ? 3.391 31.641 5.203 1 36.19 4 GLY B O 1
ATOM 1644 N N . ILE B 1 5 ? 3.193 33.75 5.75 1 37.19 5 ILE B N 1
ATOM 1645 C CA . ILE B 1 5 ? 2.281 34.469 4.848 1 37.19 5 ILE B CA 1
ATOM 1646 C C . ILE B 1 5 ? 2.641 34.125 3.4 1 37.19 5 ILE B C 1
ATOM 1648 O O . ILE B 1 5 ? 3.768 33.719 3.107 1 37.19 5 ILE B O 1
ATOM 1652 N N . GLY B 1 6 ? 1.734 34.594 2.441 1 44.88 6 GLY B N 1
ATOM 1653 C CA . GLY B 1 6 ? 1.841 34.719 0.997 1 44.88 6 GLY B CA 1
ATOM 1654 C C . GLY B 1 6 ? 3.223 35.125 0.534 1 44.88 6 GLY B C 1
ATOM 1655 O O . GLY B 1 6 ? 3.465 36.312 0.277 1 44.88 6 GLY B O 1
ATOM 1656 N N . GLN B 1 7 ? 4.262 34.438 1.15 1 50.38 7 GLN B N 1
ATOM 1657 C CA . GLN B 1 7 ? 5.574 34.906 0.719 1 50.38 7 GLN B CA 1
ATOM 1658 C C . GLN B 1 7 ? 5.664 34.969 -0.803 1 50.38 7 GLN B C 1
ATOM 1660 O O . GLN B 1 7 ? 5.117 34.094 -1.499 1 50.38 7 GLN B O 1
ATOM 1665 N N . PRO B 1 8 ? 6.039 36.062 -1.228 1 60.72 8 PRO B N 1
ATOM 1666 C CA . PRO B 1 8 ? 6.523 36.125 -2.607 1 60.72 8 PRO B CA 1
ATOM 1667 C C . PRO B 1 8 ? 7.371 34.906 -2.99 1 60.72 8 PRO B C 1
ATOM 1669 O O . PRO B 1 8 ? 8.273 34.5 -2.244 1 60.72 8 PRO B O 1
ATOM 1672 N N . ASN B 1 9 ? 6.66 33.781 -3.615 1 84.31 9 ASN B N 1
ATOM 1673 C CA . ASN B 1 9 ? 7.367 32.656 -4.215 1 84.31 9 ASN B CA 1
ATOM 1674 C C . ASN B 1 9 ? 7.043 31.359 -3.504 1 84.31 9 ASN B C 1
ATOM 1676 O O . ASN B 1 9 ? 7.93 30.531 -3.277 1 84.31 9 ASN B O 1
ATOM 1680 N N . ASP B 1 10 ? 5.898 31.25 -2.928 1 92.75 10 ASP B N 1
ATOM 1681 C CA . ASP B 1 10 ? 5.465 29.969 -2.361 1 92.75 10 ASP B CA 1
ATOM 1682 C C . ASP B 1 10 ? 5.527 28.859 -3.404 1 92.75 10 ASP B C 1
ATOM 1684 O O . ASP B 1 10 ? 4.848 28.922 -4.434 1 92.75 10 ASP B O 1
ATOM 1688 N N . ILE B 1 11 ? 6.324 27.875 -3.064 1 96.12 11 ILE B N 1
ATOM 1689 C CA . ILE B 1 11 ? 6.555 26.797 -4.016 1 96.12 11 ILE B CA 1
ATOM 1690 C C . ILE B 1 11 ? 5.227 26.141 -4.371 1 96.12 11 ILE B C 1
ATOM 1692 O O . ILE B 1 11 ? 5.055 25.641 -5.484 1 96.12 11 ILE B O 1
ATOM 1696 N N . ALA B 1 12 ? 4.266 26.125 -3.451 1 96.5 12 ALA B N 1
ATOM 1697 C CA . ALA B 1 12 ? 2.959 25.531 -3.729 1 96.5 12 ALA B CA 1
ATOM 1698 C C . ALA B 1 12 ? 2.287 26.219 -4.914 1 96.5 12 ALA B C 1
ATOM 1700 O O . ALA B 1 12 ? 1.586 25.578 -5.699 1 96.5 12 ALA B O 1
ATOM 1701 N N . LEU B 1 13 ? 2.527 27.5 -5.043 1 95.75 13 LEU B N 1
ATOM 1702 C CA . LEU B 1 13 ? 1.869 28.281 -6.078 1 95.75 13 LEU B CA 1
ATOM 1703 C C . LEU B 1 13 ? 2.734 28.375 -7.332 1 95.75 13 LEU B C 1
ATOM 1705 O O . LEU B 1 13 ? 2.219 28.547 -8.438 1 95.75 13 LEU B O 1
ATOM 1709 N N . SER B 1 14 ? 4.031 28.219 -7.172 1 95.12 14 SER B N 1
ATOM 1710 C CA . SER B 1 14 ? 4.926 28.422 -8.305 1 95.12 14 SER B CA 1
ATOM 1711 C C . SER B 1 14 ? 5.184 27.094 -9.031 1 95.12 14 SER B C 1
ATOM 1713 O O . SER B 1 14 ? 5.527 27.094 -10.219 1 95.12 14 SER B O 1
ATOM 1715 N N . ASP B 1 15 ? 5.078 26.016 -8.297 1 95.38 15 ASP B N 1
ATOM 1716 C CA . ASP B 1 15 ? 5.203 24.719 -8.93 1 95.38 15 ASP B CA 1
ATOM 1717 C C . ASP B 1 15 ? 3.971 24.391 -9.773 1 95.38 15 ASP B C 1
ATOM 1719 O O . ASP B 1 15 ? 2.855 24.328 -9.25 1 95.38 15 ASP B O 1
ATOM 1723 N N . ARG B 1 16 ? 4.129 24.141 -11.008 1 94.88 16 ARG B N 1
ATOM 1724 C CA . ARG B 1 16 ? 3.025 24.031 -11.953 1 94.88 16 ARG B CA 1
ATOM 1725 C C . ARG B 1 16 ? 2.113 22.859 -11.609 1 94.88 16 ARG B C 1
ATOM 1727 O O . ARG B 1 16 ? 0.89 22.969 -11.695 1 94.88 16 ARG B O 1
ATOM 1734 N N . PHE B 1 17 ? 2.648 21.781 -11.305 1 97.12 17 PHE B N 1
ATOM 1735 C CA . PHE B 1 17 ? 1.828 20.625 -10.977 1 97.12 17 PHE B CA 1
ATOM 1736 C C . PHE B 1 17 ? 1.023 20.875 -9.703 1 97.12 17 PHE B C 1
ATOM 1738 O O . PHE B 1 17 ? -0.195 20.688 -9.688 1 97.12 17 PHE B O 1
ATOM 1745 N N . THR B 1 18 ? 1.664 21.328 -8.719 1 97.38 18 THR B N 1
ATOM 1746 C CA . THR B 1 18 ? 1.018 21.578 -7.438 1 97.38 18 THR B CA 1
ATOM 1747 C C . THR B 1 18 ? -0.057 22.656 -7.582 1 97.38 18 THR B C 1
ATOM 1749 O O . THR B 1 18 ? -1.188 22.469 -7.129 1 97.38 18 THR B O 1
ATOM 1752 N N . SER B 1 19 ? 0.304 23.688 -8.219 1 96.62 19 SER B N 1
ATOM 1753 C CA . SER B 1 19 ? -0.592 24.828 -8.297 1 96.62 19 SER B CA 1
ATOM 1754 C C . SER B 1 19 ? -1.869 24.484 -9.055 1 96.62 19 SER B C 1
ATOM 1756 O O . SER B 1 19 ? -2.908 25.125 -8.852 1 96.62 19 SER B O 1
ATOM 1758 N N . SER B 1 20 ? -1.849 23.516 -9.867 1 97 20 SER B N 1
ATOM 1759 C CA . SER B 1 20 ? -3.002 23.125 -10.672 1 97 20 SER B CA 1
ATOM 1760 C C . SER B 1 20 ? -4.129 22.578 -9.805 1 97 20 SER B C 1
ATOM 1762 O O . SER B 1 20 ? -5.277 22.5 -10.25 1 97 20 SER B O 1
ATOM 1764 N N . PHE B 1 21 ? -3.859 22.234 -8.641 1 97.81 21 PHE B N 1
ATOM 1765 C CA . PHE B 1 21 ? -4.859 21.688 -7.727 1 97.81 21 PHE B CA 1
ATOM 1766 C C . PHE B 1 21 ? -5.395 22.781 -6.801 1 97.81 21 PHE B C 1
ATOM 1768 O O . PHE B 1 21 ? -6.363 22.547 -6.074 1 97.81 21 PHE B O 1
ATOM 1775 N N . LEU B 1 22 ? -4.746 23.891 -6.766 1 97.81 22 LEU B N 1
ATOM 1776 C CA . LEU B 1 22 ? -5.023 24.922 -5.77 1 97.81 22 LEU B CA 1
ATOM 1777 C C . LEU B 1 22 ? -5.992 25.953 -6.32 1 97.81 22 LEU B C 1
ATOM 1779 O O . LEU B 1 22 ? -5.883 26.359 -7.477 1 97.81 22 LEU B O 1
ATOM 1783 N N . GLN B 1 23 ? -6.949 26.25 -5.445 1 96.75 23 GLN B N 1
ATOM 1784 C CA . GLN B 1 23 ? -7.891 27.312 -5.75 1 96.75 23 GLN B CA 1
ATOM 1785 C C . GLN B 1 23 ? -7.555 28.578 -4.965 1 96.75 23 GLN B C 1
ATOM 1787 O O . GLN B 1 23 ? -7.945 28.719 -3.805 1 96.75 23 GLN B O 1
ATOM 1792 N N . GLU B 1 24 ? -7.059 29.547 -5.625 1 91.62 24 GLU B N 1
ATOM 1793 C CA . GLU B 1 24 ? -6.516 30.719 -4.953 1 91.62 24 GLU B CA 1
ATOM 1794 C C . GLU B 1 24 ? -7.629 31.656 -4.5 1 91.62 24 GLU B C 1
ATOM 1796 O O . GLU B 1 24 ? -7.434 32.469 -3.59 1 91.62 24 GLU B O 1
ATOM 1801 N N . ASP B 1 25 ? -8.758 31.484 -5.066 1 93.19 25 ASP B N 1
ATOM 1802 C CA . ASP B 1 25 ? -9.859 32.375 -4.781 1 93.19 25 ASP B CA 1
ATOM 1803 C C . ASP B 1 25 ? -10.586 31.984 -3.502 1 93.19 25 ASP B C 1
ATOM 1805 O O . ASP B 1 25 ? -11.375 32.75 -2.959 1 93.19 25 ASP B O 1
ATOM 1809 N N . ILE B 1 26 ? -10.359 30.828 -3.02 1 94.75 26 ILE B N 1
ATOM 1810 C CA . ILE B 1 26 ? -11.008 30.359 -1.798 1 94.75 26 ILE B CA 1
ATOM 1811 C C . ILE B 1 26 ? -10.117 30.672 -0.594 1 94.75 26 ILE B C 1
ATOM 1813 O O . ILE B 1 26 ? -8.953 30.266 -0.552 1 94.75 26 ILE B O 1
ATOM 1817 N N . GLN B 1 27 ? -10.656 31.359 0.4 1 93.31 27 GLN B N 1
ATOM 1818 C CA . GLN B 1 27 ? -9.906 31.797 1.566 1 93.31 27 GLN B CA 1
ATOM 1819 C C . GLN B 1 27 ? -9.688 30.656 2.555 1 93.31 27 GLN B C 1
ATOM 1821 O O . GLN B 1 27 ? -10.617 29.891 2.84 1 93.31 27 GLN B O 1
ATOM 1826 N N . THR B 1 28 ? -8.469 30.516 2.959 1 95.25 28 THR B N 1
ATOM 1827 C CA . THR B 1 28 ? -8.062 29.609 4.027 1 95.25 28 THR B CA 1
ATOM 1828 C C . THR B 1 28 ? -7.363 30.375 5.148 1 95.25 28 THR B C 1
ATOM 1830 O O . THR B 1 28 ? -7.188 31.594 5.059 1 95.25 28 THR B O 1
ATOM 1833 N N . ASP B 1 29 ? -7.086 29.734 6.25 1 92.25 29 ASP B N 1
ATOM 1834 C CA . ASP B 1 29 ? -6.238 30.344 7.266 1 92.25 29 ASP B CA 1
ATOM 1835 C C . ASP B 1 29 ? -4.824 30.578 6.738 1 92.25 29 ASP B C 1
ATOM 1837 O O . ASP B 1 29 ? -4.422 29.984 5.742 1 92.25 29 ASP B O 1
ATOM 1841 N N . GLU B 1 30 ? -4.168 31.453 7.5 1 91.19 30 GLU B N 1
ATOM 1842 C CA . GLU B 1 30 ? -2.781 31.75 7.145 1 91.19 30 GLU B CA 1
ATOM 1843 C C . GLU B 1 30 ? -1.945 30.469 7.117 1 91.19 30 GLU B C 1
ATOM 1845 O O . GLU B 1 30 ? -2.07 29.625 8 1 91.19 30 GLU B O 1
ATOM 1850 N N . GLY B 1 31 ? -1.196 30.328 6 1 93.81 31 GLY B N 1
ATOM 1851 C CA . GLY B 1 31 ? -0.289 29.188 5.902 1 93.81 31 GLY B CA 1
ATOM 1852 C C . GLY B 1 31 ? -0.845 28.047 5.07 1 93.81 31 GLY B C 1
ATOM 1853 O O . GLY B 1 31 ? -0.184 27.031 4.891 1 93.81 31 GLY B O 1
ATOM 1854 N N . PHE B 1 32 ? -2.053 28.312 4.539 1 97.25 32 PHE B N 1
ATOM 1855 C CA . PHE B 1 32 ? -2.66 27.234 3.771 1 97.25 32 PHE B CA 1
ATOM 1856 C C . PHE B 1 32 ? -3.291 27.766 2.492 1 97.25 32 PHE B C 1
ATOM 1858 O O . PHE B 1 32 ? -3.553 28.969 2.375 1 97.25 32 PHE B O 1
ATOM 1865 N N . HIS B 1 33 ? -3.482 26.844 1.56 1 97.56 33 HIS B N 1
ATOM 1866 C CA . HIS B 1 33 ? -4.266 27.031 0.342 1 97.56 33 HIS B CA 1
ATOM 1867 C C . HIS B 1 33 ? -5.398 26.016 0.258 1 97.56 33 HIS B C 1
ATOM 1869 O O . HIS B 1 33 ? -5.344 24.969 0.9 1 97.56 33 HIS B O 1
ATOM 1875 N N . PHE B 1 34 ? -6.352 26.406 -0.533 1 98.31 34 PHE B N 1
ATOM 1876 C CA . PHE B 1 34 ? -7.441 25.453 -0.74 1 98.31 34 PHE B CA 1
ATOM 1877 C C . PHE B 1 34 ? -7.098 24.469 -1.844 1 98.31 34 PHE B C 1
ATOM 1879 O O . PHE B 1 34 ? -6.762 24.859 -2.961 1 98.31 34 PHE B O 1
ATOM 1886 N N . PHE B 1 35 ? -7.195 23.203 -1.555 1 98.56 35 PHE B N 1
ATOM 1887 C CA . PHE B 1 35 ? -6.867 22.109 -2.463 1 98.56 35 PHE B CA 1
ATOM 1888 C C . PHE B 1 35 ? -8.117 21.312 -2.836 1 98.56 35 PHE B C 1
ATOM 1890 O O . PHE B 1 35 ? -8.914 20.953 -1.967 1 98.56 35 PHE B O 1
ATOM 1897 N N . GLU B 1 36 ? -8.242 21.031 -4.043 1 98.12 36 GLU B N 1
ATOM 1898 C CA . GLU B 1 36 ? -9.258 20.125 -4.547 1 98.12 36 GLU B CA 1
ATOM 1899 C C . GLU B 1 36 ? -8.617 18.891 -5.203 1 98.12 36 GLU B C 1
ATOM 1901 O O . GLU B 1 36 ? -7.762 19.031 -6.078 1 98.12 36 GLU B O 1
ATOM 1906 N N . SER B 1 37 ? -9.117 17.766 -4.754 1 98 37 SER B N 1
ATOM 1907 C CA . SER B 1 37 ? -8.531 16.531 -5.27 1 98 37 SER B CA 1
ATOM 1908 C C . SER B 1 37 ? -8.836 16.359 -6.754 1 98 37 SER B C 1
ATOM 1910 O O . SER B 1 37 ? -9.852 16.859 -7.25 1 98 37 SER B O 1
ATOM 1912 N N . GLN B 1 38 ? -7.953 15.711 -7.441 1 96.88 38 GLN B N 1
ATOM 1913 C CA . GLN B 1 38 ? -8.102 15.484 -8.875 1 96.88 38 GLN B CA 1
ATOM 1914 C C . GLN B 1 38 ? -9.359 14.672 -9.172 1 96.88 38 GLN B C 1
ATOM 1916 O O . GLN B 1 38 ? -10.047 14.922 -10.164 1 96.88 38 GLN B O 1
ATOM 1921 N N . ASN B 1 39 ? -9.664 13.703 -8.375 1 97.19 39 ASN B N 1
ATOM 1922 C CA . ASN B 1 39 ? -10.797 12.82 -8.641 1 97.19 39 ASN B CA 1
ATOM 1923 C C . ASN B 1 39 ? -12.102 13.414 -8.109 1 97.19 39 ASN B C 1
ATOM 1925 O O . ASN B 1 39 ? -13.172 12.82 -8.258 1 97.19 39 ASN B O 1
ATOM 1929 N N . GLY B 1 40 ? -12.031 14.594 -7.406 1 97.25 40 GLY B N 1
ATOM 1930 C CA . GLY B 1 40 ? -13.203 15.375 -7.047 1 97.25 40 GLY B CA 1
ATOM 1931 C C . GLY B 1 40 ? -13.906 14.859 -5.809 1 97.25 40 GLY B C 1
ATOM 1932 O O . GLY B 1 40 ? -15.039 15.242 -5.527 1 97.25 40 GLY B O 1
ATOM 1933 N N . HIS B 1 41 ? -13.227 14.031 -5.02 1 98 41 HIS B N 1
ATOM 1934 C CA . HIS B 1 41 ? -13.961 13.352 -3.957 1 98 41 HIS B CA 1
ATOM 1935 C C . HIS B 1 41 ? -13.695 14 -2.604 1 98 41 HIS B C 1
ATOM 1937 O O . HIS B 1 41 ? -14.398 13.727 -1.629 1 98 41 HIS B O 1
ATOM 1943 N N . TYR B 1 42 ? -12.711 14.914 -2.545 1 98.31 42 TYR B N 1
ATOM 1944 C CA . TYR B 1 42 ? -12.414 15.562 -1.275 1 98.31 42 TYR B CA 1
ATOM 1945 C C . TYR B 1 42 ? -11.641 16.859 -1.498 1 98.31 42 TYR B C 1
ATOM 1947 O O . TYR B 1 42 ? -11.109 17.094 -2.586 1 98.31 42 TYR B O 1
ATOM 1955 N N . SER B 1 43 ? -11.633 17.672 -0.504 1 98.19 43 SER B N 1
ATOM 1956 C CA . SER B 1 43 ? -10.82 18.875 -0.415 1 98.19 43 SER B CA 1
ATOM 1957 C C . SER B 1 43 ? -10.094 18.953 0.92 1 98.19 43 SER B C 1
ATOM 1959 O O . SER B 1 43 ? -10.43 18.25 1.864 1 98.19 43 SER B O 1
ATOM 1961 N N . MET B 1 44 ? -9.07 19.734 0.914 1 98.06 44 MET B N 1
ATOM 1962 C CA . MET B 1 44 ? -8.32 19.953 2.145 1 98.06 44 MET B CA 1
ATOM 1963 C C . MET B 1 44 ? -7.594 21.297 2.107 1 98.06 44 MET B C 1
ATOM 1965 O O . MET B 1 44 ? -7.598 21.984 1.082 1 98.06 44 MET B O 1
ATOM 1969 N N . TRP B 1 45 ? -7.082 21.641 3.252 1 97.75 45 TRP B N 1
ATOM 1970 C CA . TRP B 1 45 ? -6.148 22.766 3.285 1 97.75 45 TRP B CA 1
ATOM 1971 C C . TRP B 1 45 ? -4.727 22.312 3.002 1 97.75 45 TRP B C 1
ATOM 1973 O O . TRP B 1 45 ? -4.176 21.484 3.742 1 97.75 45 TRP B O 1
ATOM 1983 N N . TYR B 1 46 ? -4.211 22.812 1.954 1 98.38 46 TYR B N 1
ATOM 1984 C CA . TYR B 1 46 ? -2.863 22.469 1.506 1 98.38 46 TYR B CA 1
ATOM 1985 C C . TYR B 1 46 ? -1.835 23.422 2.119 1 98.38 46 TYR B C 1
ATOM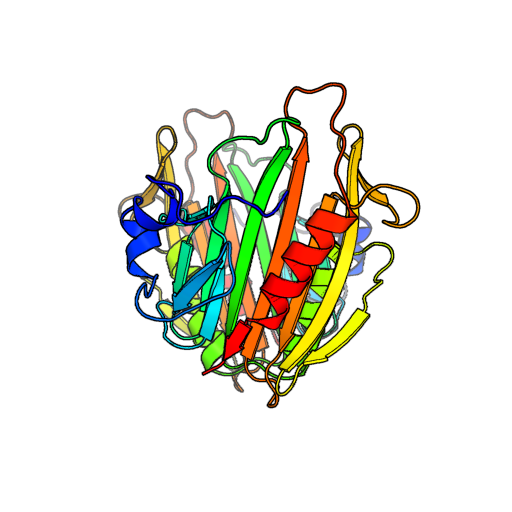 1987 O O . TYR B 1 46 ? -1.951 24.641 1.992 1 98.38 46 TYR B O 1
ATOM 1995 N N . PRO B 1 47 ? -0.801 22.875 2.727 1 97.81 47 PRO B N 1
ATOM 1996 C CA . PRO B 1 47 ? 0.127 23.766 3.445 1 97.81 47 PRO B CA 1
ATOM 1997 C C . PRO B 1 47 ? 1.051 24.531 2.51 1 97.81 47 PRO B C 1
ATOM 1999 O O . PRO B 1 47 ? 1.562 23.969 1.537 1 97.81 47 PRO B O 1
ATOM 2002 N N . GLU B 1 48 ? 1.257 25.75 2.855 1 96 48 GLU B N 1
ATOM 2003 C CA . GLU B 1 48 ? 2.291 26.547 2.205 1 96 48 GLU B CA 1
ATOM 2004 C C . GLU B 1 48 ? 3.672 25.922 2.395 1 96 48 GLU B C 1
ATOM 2006 O O . GLU B 1 48 ? 3.922 25.25 3.398 1 96 48 GLU B O 1
ATOM 2011 N N . GLY B 1 49 ? 4.52 26.094 1.372 1 95.75 49 GLY B N 1
ATOM 2012 C CA . GLY B 1 49 ? 5.898 25.656 1.489 1 95.75 49 GLY B CA 1
ATOM 2013 C C . GLY B 1 49 ? 6.109 24.219 1.059 1 95.75 49 GLY B C 1
ATOM 2014 O O . GLY B 1 49 ? 7.234 23.719 1.084 1 95.75 49 GLY B O 1
ATOM 2015 N N . PHE B 1 50 ? 5.039 23.562 0.673 1 97.62 50 PHE B N 1
ATOM 2016 C CA . PHE B 1 50 ? 5.137 22.188 0.203 1 97.62 50 PHE B CA 1
ATOM 2017 C C . PHE B 1 50 ? 4.848 22.109 -1.291 1 97.62 50 PHE B C 1
ATOM 2019 O O . PHE B 1 50 ? 4.105 22.922 -1.833 1 97.62 50 PHE B O 1
ATOM 2026 N N . TYR B 1 51 ? 5.414 21.125 -1.922 1 97.44 51 TYR B N 1
ATOM 2027 C CA . TYR B 1 51 ? 5.051 20.797 -3.297 1 97.44 51 TYR B CA 1
ATOM 2028 C C . TYR B 1 51 ? 4.656 19.344 -3.426 1 97.44 51 TYR B C 1
ATOM 2030 O O . TYR B 1 51 ? 5.086 18.5 -2.629 1 97.44 51 TYR B O 1
ATOM 2038 N N . LEU B 1 52 ? 3.818 19.078 -4.41 1 97.5 52 LEU B N 1
ATOM 2039 C CA . LEU B 1 52 ? 3.404 17.719 -4.75 1 97.5 52 LEU B CA 1
ATOM 2040 C C . LEU B 1 52 ? 4.355 17.094 -5.766 1 97.5 52 LEU B C 1
ATOM 2042 O O . LEU B 1 52 ? 4.621 17.688 -6.816 1 97.5 52 LEU B O 1
ATOM 2046 N N . GLN B 1 53 ? 4.879 15.938 -5.41 1 94.31 53 GLN B N 1
ATOM 2047 C CA . GLN B 1 53 ? 5.637 15.203 -6.414 1 94.31 53 GLN B CA 1
ATOM 2048 C C . GLN B 1 53 ? 4.707 14.531 -7.422 1 94.31 53 GLN B C 1
ATOM 2050 O O . GLN B 1 53 ? 3.898 13.672 -7.051 1 94.31 53 GLN B O 1
ATOM 2055 N N . GLY B 1 54 ? 4.859 14.836 -8.641 1 88.12 54 GLY B N 1
ATOM 2056 C CA . GLY B 1 54 ? 3.811 14.57 -9.617 1 88.12 54 GLY B CA 1
ATOM 2057 C C . GLY B 1 54 ? 3.93 13.203 -10.266 1 88.12 54 GLY B C 1
ATOM 2058 O O . GLY B 1 54 ? 2.969 12.711 -10.859 1 88.12 54 GLY B O 1
ATOM 2059 N N . GLU B 1 55 ? 5.031 12.562 -10.18 1 86.62 55 GLU B N 1
ATOM 2060 C CA . GLU B 1 55 ? 5.211 11.328 -10.93 1 86.62 55 GLU B CA 1
ATOM 2061 C C . GLU B 1 55 ? 4.98 10.102 -10.047 1 86.62 55 GLU B C 1
ATOM 2063 O O . GLU B 1 55 ? 5.355 10.102 -8.867 1 86.62 55 GLU B O 1
ATOM 2068 N N . PRO B 1 56 ? 4.355 9.062 -10.711 1 82.25 56 PRO B N 1
ATOM 2069 C CA . PRO B 1 56 ? 4.32 7.797 -9.977 1 82.25 56 PRO B CA 1
ATOM 2070 C C . PRO B 1 56 ? 5.715 7.305 -9.586 1 82.25 56 PRO B C 1
ATOM 2072 O O . PRO B 1 56 ? 6.684 7.551 -10.305 1 82.25 56 PRO B O 1
ATOM 2075 N N . PRO B 1 57 ? 5.73 6.766 -8.453 1 86.31 57 PRO B N 1
ATOM 2076 C CA . PRO B 1 57 ? 4.648 6.336 -7.562 1 86.31 57 PRO B CA 1
ATOM 2077 C C . PRO B 1 57 ? 4.273 7.398 -6.531 1 86.31 57 PRO B C 1
ATOM 2079 O O . PRO B 1 57 ? 3.459 7.141 -5.641 1 86.31 57 PRO B O 1
ATOM 2082 N N . ALA B 1 58 ? 4.781 8.547 -6.66 1 91.75 58 ALA B N 1
ATOM 2083 C CA . ALA B 1 58 ? 4.574 9.57 -5.645 1 91.75 58 ALA B CA 1
ATOM 2084 C C . ALA B 1 58 ? 3.17 10.164 -5.738 1 91.75 58 ALA B C 1
ATOM 2086 O O . ALA B 1 58 ? 2.643 10.688 -4.758 1 91.75 58 ALA B O 1
ATOM 2087 N N . TYR B 1 59 ? 2.621 10.148 -6.883 1 96.62 59 TYR B N 1
ATOM 2088 C CA . TYR B 1 59 ? 1.251 10.602 -7.105 1 96.62 59 TYR B CA 1
ATOM 2089 C C . TYR B 1 59 ? 0.472 9.586 -7.941 1 96.62 59 TYR B C 1
ATOM 2091 O O . TYR B 1 59 ? 0.923 9.18 -9.016 1 96.62 59 TYR B O 1
ATOM 2099 N N . ILE B 1 60 ? -0.639 9.211 -7.453 1 97.31 60 ILE B N 1
ATOM 2100 C CA . ILE B 1 60 ? -1.552 8.305 -8.141 1 97.31 60 ILE B CA 1
ATOM 2101 C C . ILE B 1 60 ? -2.986 8.805 -7.988 1 97.31 60 ILE B C 1
ATOM 2103 O O . ILE B 1 60 ? -3.414 9.164 -6.891 1 97.31 60 ILE B O 1
ATOM 2107 N N . SER B 1 61 ? -3.723 8.828 -9.109 1 97.06 61 SER B N 1
ATOM 2108 C CA . SER B 1 61 ? -5.129 9.211 -9.047 1 97.06 61 SER B CA 1
ATOM 2109 C C . SER B 1 61 ? -6.004 8.242 -9.828 1 97.06 61 SER B C 1
ATOM 2111 O O . SER B 1 61 ? -5.766 8 -11.016 1 97.06 61 SER B O 1
ATOM 2113 N N . LYS B 1 62 ? -6.863 7.605 -9.141 1 96.94 62 LYS B N 1
ATOM 2114 C CA . LYS B 1 62 ? -7.957 6.793 -9.672 1 96.94 62 LYS B CA 1
ATOM 2115 C C . LYS B 1 62 ? -9.305 7.297 -9.18 1 96.94 62 LYS B C 1
ATOM 2117 O O . LYS B 1 62 ? -9.367 8.18 -8.312 1 96.94 62 LYS B O 1
ATOM 2122 N N . ASP B 1 63 ? -10.367 6.805 -9.703 1 96.12 63 ASP B N 1
ATOM 2123 C CA . ASP B 1 63 ? -11.688 7.262 -9.297 1 96.12 63 ASP B CA 1
ATOM 2124 C C . ASP B 1 63 ? -11.891 7.098 -7.793 1 96.12 63 ASP B C 1
ATOM 2126 O O . ASP B 1 63 ? -12.234 8.062 -7.098 1 96.12 63 ASP B O 1
ATOM 2130 N N . HIS B 1 64 ? -11.609 6.02 -7.246 1 97.25 64 HIS B N 1
ATOM 2131 C CA . HIS B 1 64 ? -11.867 5.773 -5.828 1 97.25 64 HIS B CA 1
ATOM 2132 C C . HIS B 1 64 ? -10.57 5.637 -5.047 1 97.25 64 HIS B C 1
ATOM 2134 O O . HIS B 1 64 ? -10.531 4.973 -4.008 1 97.25 64 HIS B O 1
ATOM 2140 N N . TYR B 1 65 ? -9.57 6.27 -5.578 1 98.44 65 TYR B N 1
ATOM 2141 C CA . TYR B 1 65 ? -8.266 6.219 -4.926 1 98.44 65 TYR B CA 1
ATOM 2142 C C . TYR B 1 65 ? -7.391 7.395 -5.359 1 98.44 65 TYR B C 1
ATOM 2144 O O . TYR B 1 65 ? -7.332 7.727 -6.543 1 98.44 65 TYR B O 1
ATOM 2152 N N . GLU B 1 66 ? -6.695 7.949 -4.418 1 98.5 66 GLU B N 1
ATOM 2153 C CA . GLU B 1 66 ? -5.707 8.977 -4.734 1 98.5 66 GLU B CA 1
ATOM 2154 C C . GLU B 1 66 ? -4.59 9.008 -3.695 1 98.5 66 GLU B C 1
ATOM 2156 O O . GLU B 1 66 ? -4.848 8.945 -2.492 1 98.5 66 GLU B O 1
ATOM 2161 N N . LEU B 1 67 ? -3.346 9.008 -4.18 1 98.62 67 LEU B N 1
ATOM 2162 C CA . LEU B 1 67 ? -2.154 9.07 -3.336 1 98.62 67 LEU B CA 1
ATOM 2163 C C . LEU B 1 67 ? -1.346 10.328 -3.637 1 98.62 67 LEU B C 1
ATOM 2165 O O . LEU B 1 67 ? -1.036 10.609 -4.797 1 98.62 67 LEU B O 1
ATOM 2169 N N . LEU B 1 68 ? -1.106 11.086 -2.59 1 98.62 68 LEU B N 1
ATOM 2170 C CA . LEU B 1 68 ? -0.305 12.305 -2.693 1 98.62 68 LEU B CA 1
ATOM 2171 C C . LEU B 1 68 ? 0.907 12.234 -1.77 1 98.62 68 LEU B C 1
ATOM 2173 O O . LEU B 1 68 ? 0.791 11.82 -0.616 1 98.62 68 LEU B O 1
ATOM 2177 N N . ASN B 1 69 ? 2.035 12.695 -2.26 1 98.56 69 ASN B N 1
ATOM 2178 C CA . ASN B 1 69 ? 3.221 12.945 -1.447 1 98.56 69 ASN B CA 1
ATOM 2179 C C . ASN B 1 69 ? 3.648 14.406 -1.511 1 98.56 69 ASN B C 1
ATOM 2181 O O . ASN B 1 69 ? 4.035 14.898 -2.572 1 98.56 69 ASN B O 1
ATOM 2185 N N . LEU B 1 70 ? 3.518 15.094 -0.386 1 98.25 70 LEU B N 1
ATOM 2186 C CA . LEU B 1 70 ? 3.908 16.484 -0.239 1 98.25 70 LEU B CA 1
ATOM 2187 C C . LEU B 1 70 ? 5.285 16.609 0.411 1 98.25 70 LEU B C 1
ATOM 2189 O O . LEU B 1 70 ? 5.527 16.016 1.464 1 98.25 70 LEU B O 1
ATOM 2193 N N . TYR B 1 71 ? 6.109 17.344 -0.176 1 97.06 71 TYR B N 1
ATOM 2194 C CA . TYR B 1 71 ? 7.441 17.578 0.37 1 97.06 71 TYR B CA 1
ATOM 2195 C C . TYR B 1 71 ? 7.66 19.062 0.641 1 97.06 71 TYR B C 1
ATOM 2197 O O . TYR B 1 71 ? 7.266 19.922 -0.162 1 97.06 71 TYR B O 1
ATOM 2205 N N . GLU B 1 72 ? 8.211 19.328 1.793 1 96.19 72 GLU B N 1
ATOM 2206 C CA . GLU B 1 72 ? 8.625 20.703 2.055 1 96.19 72 GLU B CA 1
ATOM 2207 C C . GLU B 1 72 ? 9.805 21.094 1.177 1 96.19 72 GLU B C 1
ATOM 2209 O O . GLU B 1 72 ? 10.727 20.297 0.963 1 96.19 72 GLU B O 1
ATOM 2214 N N . ASP B 1 73 ? 9.672 22.281 0.701 1 93.06 73 ASP B N 1
ATOM 2215 C CA . ASP B 1 73 ? 10.773 22.812 -0.099 1 93.06 73 ASP B CA 1
ATOM 2216 C C . ASP B 1 73 ? 11.984 23.125 0.775 1 93.06 73 ASP B C 1
ATOM 2218 O O . ASP B 1 73 ? 12.023 24.156 1.442 1 93.06 73 ASP B O 1
ATOM 2222 N N . GLY B 1 74 ? 12.898 22.219 0.786 1 88.88 74 GLY B N 1
ATOM 2223 C CA . GLY B 1 74 ? 14.102 22.406 1.582 1 88.88 74 GLY B CA 1
ATOM 2224 C C . GLY B 1 74 ? 13.914 22.047 3.045 1 88.88 74 GLY B C 1
ATOM 2225 O O . GLY B 1 74 ? 12.945 21.375 3.404 1 88.88 74 GLY B O 1
ATOM 2226 N N . THR B 1 75 ? 14.992 22.359 3.846 1 87.94 75 THR B N 1
ATOM 2227 C CA . THR B 1 75 ? 14.961 22.141 5.289 1 87.94 75 THR B CA 1
ATOM 2228 C C . THR B 1 75 ? 14.766 23.453 6.031 1 87.94 75 THR B C 1
ATOM 2230 O O . THR B 1 75 ? 15.094 24.516 5.512 1 87.94 75 THR B O 1
ATOM 2233 N N . ASP B 1 76 ? 14.133 23.375 7.23 1 86.19 76 ASP B N 1
ATOM 2234 C CA . ASP B 1 76 ? 14.008 24.594 8.023 1 86.19 76 ASP B CA 1
ATOM 2235 C C . ASP B 1 76 ? 15.312 24.922 8.742 1 86.19 76 ASP B C 1
ATOM 2237 O O . ASP B 1 76 ? 16.344 24.297 8.484 1 86.19 76 ASP B O 1
ATOM 2241 N N . SER B 1 77 ? 15.242 25.922 9.523 1 82.94 77 SER B N 1
ATOM 2242 C CA . SER B 1 77 ? 16.438 26.453 10.172 1 82.94 77 SER B CA 1
ATOM 2243 C C . SER B 1 77 ? 17.047 25.422 11.133 1 82.94 77 SER B C 1
ATOM 2245 O O . SER B 1 77 ? 18.219 25.5 11.469 1 82.94 77 SER B O 1
ATOM 2247 N N . ASN B 1 78 ? 16.312 24.453 11.57 1 85.06 78 ASN B N 1
ATOM 2248 C CA . ASN B 1 78 ? 16.781 23.438 12.492 1 85.06 78 ASN B CA 1
ATOM 2249 C C . ASN B 1 78 ? 17.234 22.172 11.75 1 85.06 78 ASN B C 1
ATOM 2251 O O . ASN B 1 78 ? 17.594 21.172 12.375 1 85.06 78 ASN B O 1
ATOM 2255 N N . GLY B 1 79 ? 17.172 22.25 10.445 1 88.19 79 GLY B N 1
ATOM 2256 C CA . GLY B 1 79 ? 17.578 21.094 9.664 1 88.19 79 GLY B CA 1
ATOM 2257 C 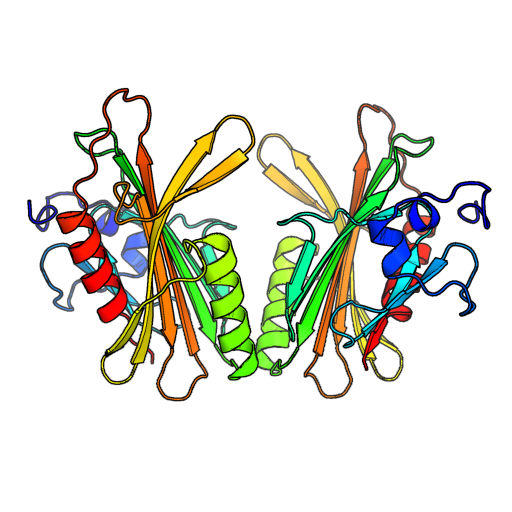C . GLY B 1 79 ? 16.5 20.031 9.555 1 88.19 79 GLY B C 1
ATOM 2258 O O . GLY B 1 79 ? 16.812 18.844 9.367 1 88.19 79 GLY B O 1
ATOM 2259 N N . ILE B 1 80 ? 15.266 20.422 9.773 1 92.69 80 ILE B N 1
ATOM 2260 C CA . ILE B 1 80 ? 14.172 19.453 9.75 1 92.69 80 ILE B CA 1
ATOM 2261 C C . ILE B 1 80 ? 13.539 19.438 8.359 1 92.69 80 ILE B C 1
ATOM 2263 O O . ILE B 1 80 ? 13.18 20.484 7.812 1 92.69 80 ILE B O 1
ATOM 2267 N N . GLU B 1 81 ? 13.516 18.25 7.797 1 93.88 81 GLU B N 1
ATOM 2268 C CA . GLU B 1 81 ? 12.766 18 6.57 1 93.88 81 GLU B CA 1
ATOM 2269 C C . GLU B 1 81 ? 11.398 17.391 6.871 1 93.88 81 GLU B C 1
ATOM 2271 O O . GLU B 1 81 ? 11.281 16.516 7.73 1 93.88 81 GLU B O 1
ATOM 2276 N N . ARG B 1 82 ? 10.406 17.891 6.145 1 96.88 82 ARG B N 1
ATOM 2277 C CA . ARG B 1 82 ? 9.047 17.438 6.414 1 96.88 82 ARG B CA 1
ATOM 2278 C C . ARG B 1 82 ? 8.438 16.781 5.18 1 96.88 82 ARG B C 1
ATOM 2280 O O . ARG B 1 82 ? 8.641 17.25 4.059 1 96.88 82 ARG B O 1
ATOM 2287 N N . HIS B 1 83 ? 7.707 15.703 5.41 1 97.81 83 HIS B N 1
ATOM 2288 C CA . HIS B 1 83 ? 7.008 14.938 4.383 1 97.81 83 HIS B CA 1
ATOM 2289 C C . HIS B 1 83 ? 5.602 14.555 4.84 1 97.81 83 HIS B C 1
ATOM 2291 O O . HIS B 1 83 ? 5.418 14.078 5.961 1 97.81 83 HIS B O 1
ATOM 2297 N N . ILE B 1 84 ? 4.609 14.828 3.955 1 98.62 84 ILE B N 1
ATOM 2298 C CA . ILE B 1 84 ? 3.234 14.422 4.227 1 98.62 84 ILE B CA 1
ATOM 2299 C C . ILE B 1 84 ? 2.75 13.469 3.139 1 98.62 84 ILE B C 1
ATOM 2301 O O . ILE B 1 84 ? 2.887 13.75 1.946 1 98.62 84 ILE B O 1
ATOM 2305 N N . GLN B 1 85 ? 2.238 12.359 3.537 1 98.75 85 GLN B N 1
ATOM 2306 C CA . GLN B 1 85 ? 1.534 11.477 2.611 1 98.75 85 GLN B CA 1
ATOM 2307 C C . GLN B 1 85 ? 0.031 11.492 2.875 1 98.75 85 GLN B C 1
ATOM 2309 O O . GLN B 1 85 ? -0.405 11.43 4.027 1 98.75 85 GLN B O 1
ATOM 2314 N N . VAL B 1 86 ? -0.698 11.664 1.827 1 98.81 86 VAL B N 1
ATOM 2315 C CA . VAL B 1 86 ? -2.156 11.656 1.877 1 98.81 86 VAL B CA 1
ATOM 2316 C C . VAL B 1 86 ? -2.701 10.562 0.961 1 98.81 86 VAL B C 1
ATOM 2318 O O . VAL B 1 86 ? -2.332 10.484 -0.213 1 98.81 86 VAL B O 1
ATOM 2321 N N . ARG B 1 87 ? -3.609 9.742 1.478 1 98.81 87 ARG B N 1
ATOM 2322 C CA . ARG B 1 87 ? -4.219 8.688 0.674 1 98.81 87 ARG B CA 1
ATOM 2323 C C . ARG B 1 87 ? -5.73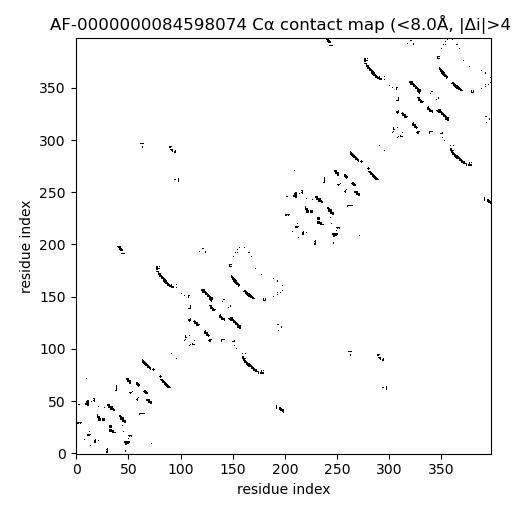8 8.688 0.832 1 98.81 87 ARG B C 1
ATOM 2325 O O . ARG B 1 87 ? -6.254 8.43 1.92 1 98.81 87 ARG B O 1
ATOM 2332 N N . TYR B 1 88 ? -6.371 8.922 -0.226 1 98.81 88 TYR B N 1
ATOM 2333 C CA . TYR B 1 88 ? -7.824 8.82 -0.277 1 98.81 88 TYR B CA 1
ATOM 2334 C C . TYR B 1 88 ? -8.266 7.441 -0.753 1 98.81 88 TYR B C 1
ATOM 2336 O O . TYR B 1 88 ? -7.688 6.895 -1.695 1 98.81 88 TYR B O 1
ATOM 2344 N N . SER B 1 89 ? -9.281 6.918 -0.124 1 98.56 89 SER B N 1
ATOM 2345 C CA . SER B 1 89 ? -9.953 5.699 -0.558 1 98.56 89 SER B CA 1
ATOM 2346 C C . SER B 1 89 ? -11.469 5.855 -0.518 1 98.56 89 SER B C 1
ATOM 2348 O O . SER B 1 89 ? -12.023 6.316 0.482 1 98.56 89 SER B O 1
ATOM 2350 N N . GLY B 1 90 ? -12.109 5.484 -1.602 1 98.06 90 GLY B N 1
ATOM 2351 C CA . GLY B 1 90 ? -13.562 5.504 -1.688 1 98.06 90 GLY B CA 1
ATOM 2352 C C . GLY B 1 90 ? -14.164 4.129 -1.912 1 98.06 90 GLY B C 1
ATOM 2353 O O . GLY B 1 90 ? -13.453 3.172 -2.209 1 98.06 90 GLY B O 1
ATOM 2354 N N . GLY B 1 91 ? -15.539 4.039 -1.712 1 97.06 91 GLY B N 1
ATOM 2355 C CA . GLY B 1 91 ? -16.25 2.775 -1.867 1 97.06 91 GLY B CA 1
ATOM 2356 C C . GLY B 1 91 ? -15.938 1.781 -0.763 1 97.06 91 GLY B C 1
ATOM 2357 O O . GLY B 1 91 ? -15.891 0.572 -1.002 1 97.06 91 GLY B O 1
ATOM 2358 N N . LEU B 1 92 ? -15.695 2.24 0.396 1 97.75 92 LEU B N 1
ATOM 2359 C CA . LEU B 1 92 ? -15.219 1.411 1.498 1 97.75 92 LEU B CA 1
ATOM 2360 C C . LEU B 1 92 ? -16.391 0.766 2.234 1 97.75 92 LEU B C 1
ATOM 2362 O O . LEU B 1 92 ? -17.531 1.183 2.07 1 97.75 92 LEU B O 1
ATOM 2366 N N . THR B 1 93 ? -16.109 -0.27 2.959 1 97.44 93 THR B N 1
ATOM 2367 C CA . THR B 1 93 ? -16.984 -0.86 3.967 1 97.44 93 THR B CA 1
ATOM 2368 C C . THR B 1 93 ? -16.422 -0.641 5.367 1 97.44 93 THR B C 1
ATOM 2370 O O . THR B 1 93 ? -15.234 -0.339 5.523 1 97.44 93 THR B O 1
ATOM 2373 N N . PRO B 1 94 ? -17.234 -0.75 6.363 1 96.44 94 PRO B N 1
ATOM 2374 C CA . PRO B 1 94 ? -16.719 -0.614 7.73 1 96.44 94 PRO B CA 1
ATOM 2375 C C . PRO B 1 94 ? -15.578 -1.578 8.039 1 96.44 94 PRO B C 1
ATOM 2377 O O . PRO B 1 94 ? -14.672 -1.238 8.789 1 96.44 94 PRO B O 1
ATOM 2380 N N . GLN B 1 95 ? -15.578 -2.756 7.434 1 96.12 95 GLN B N 1
ATOM 2381 C CA . GLN B 1 95 ? -14.523 -3.74 7.648 1 96.12 95 GLN B CA 1
ATOM 2382 C C . GLN B 1 95 ? -13.188 -3.236 7.109 1 96.12 95 GLN B C 1
ATOM 2384 O O . GLN B 1 95 ? -12.148 -3.385 7.766 1 96.12 95 GLN B O 1
ATOM 2389 N N . ILE B 1 96 ? -13.273 -2.629 5.953 1 97.25 96 ILE B N 1
ATOM 2390 C CA . ILE B 1 96 ? -12.062 -2.104 5.34 1 97.25 96 ILE B CA 1
ATOM 2391 C C . ILE B 1 96 ? -11.523 -0.944 6.176 1 97.25 96 ILE B C 1
ATOM 2393 O O . ILE B 1 96 ? -10.312 -0.833 6.391 1 97.25 96 ILE B O 1
ATOM 2397 N N . ILE B 1 97 ? -12.406 -0.112 6.637 1 98 97 ILE B N 1
ATOM 2398 C CA . ILE B 1 97 ? -12.008 1.026 7.457 1 98 97 ILE B CA 1
ATOM 2399 C C . ILE B 1 97 ? -11.305 0.532 8.719 1 98 97 ILE B C 1
ATOM 2401 O O . ILE B 1 97 ? -10.258 1.059 9.109 1 98 97 ILE B O 1
ATOM 2405 N N . LYS B 1 98 ? -11.859 -0.442 9.359 1 97.5 98 LYS B N 1
ATOM 2406 C CA . LYS B 1 98 ? -11.258 -1.028 10.555 1 97.5 98 LYS B CA 1
ATOM 2407 C C . LYS B 1 98 ? -9.875 -1.598 10.25 1 97.5 98 LYS B C 1
ATOM 2409 O O . LYS B 1 98 ? -8.938 -1.425 11.031 1 97.5 98 LYS B O 1
ATOM 2414 N N . THR B 1 99 ? -9.781 -2.275 9.172 1 97.81 99 THR B N 1
ATOM 2415 C CA . THR B 1 99 ? -8.508 -2.834 8.742 1 97.81 99 THR B CA 1
ATOM 2416 C C . THR B 1 99 ? -7.488 -1.724 8.492 1 97.81 99 THR B C 1
ATOM 2418 O O . THR B 1 99 ? -6.344 -1.812 8.945 1 97.81 99 THR B O 1
ATOM 2421 N N . ASP B 1 100 ? -7.906 -0.698 7.773 1 98 100 ASP B N 1
ATOM 2422 C CA . ASP B 1 100 ? -7.031 0.435 7.48 1 98 100 ASP B CA 1
ATOM 2423 C C . ASP B 1 100 ? -6.512 1.075 8.766 1 98 100 ASP B C 1
ATOM 2425 O O . ASP B 1 100 ? -5.332 1.413 8.859 1 98 100 ASP B O 1
ATOM 2429 N N . LEU B 1 101 ? -7.379 1.244 9.695 1 98.44 101 LEU B N 1
ATOM 2430 C CA . LEU B 1 101 ? -6.969 1.81 10.977 1 98.44 101 LEU B CA 1
ATOM 2431 C C . LEU B 1 101 ? -5.945 0.913 11.664 1 98.44 101 LEU B C 1
ATOM 2433 O O . LEU B 1 101 ? -4.918 1.396 12.148 1 98.44 101 LEU B O 1
ATOM 2437 N N . SER B 1 102 ? -6.23 -0.326 11.68 1 98 102 SER B N 1
ATOM 2438 C CA . SER B 1 102 ? -5.328 -1.281 12.312 1 98 102 SER B CA 1
ATOM 2439 C C . SER B 1 102 ? -3.943 -1.246 11.672 1 98 102 SER B C 1
ATOM 2441 O O . SER B 1 102 ? -2.93 -1.24 12.375 1 98 102 SER B O 1
ATOM 2443 N N . LEU B 1 103 ? -3.912 -1.235 10.359 1 98 103 LEU B N 1
ATOM 2444 C CA . LEU B 1 103 ? -2.645 -1.188 9.641 1 98 103 LEU B CA 1
ATOM 2445 C C . LEU B 1 103 ? -1.911 0.12 9.914 1 98 103 LEU B C 1
ATOM 2447 O O . LEU B 1 103 ? -0.69 0.127 10.086 1 98 103 LEU B O 1
ATOM 2451 N N . LEU B 1 104 ? -2.637 1.18 9.953 1 98.19 104 LEU B N 1
ATOM 2452 C CA . LEU B 1 104 ? -2.082 2.494 10.258 1 98.19 104 LEU B CA 1
ATOM 2453 C C . LEU B 1 104 ? -1.431 2.502 11.641 1 98.19 104 LEU B C 1
ATOM 2455 O O . LEU B 1 104 ? -0.313 2.998 11.797 1 98.19 104 LEU B O 1
ATOM 2459 N N . LEU B 1 105 ? -2.09 1.947 12.586 1 98 105 LEU B N 1
ATOM 2460 C CA . LEU B 1 105 ? -1.595 1.915 13.953 1 98 105 LEU B CA 1
ATOM 2461 C C . LEU B 1 105 ? -0.362 1.025 14.07 1 98 105 LEU B C 1
ATOM 2463 O O . LEU B 1 105 ? 0.613 1.39 14.727 1 98 105 LEU B O 1
ATOM 2467 N N . ASP B 1 106 ? -0.365 -0.085 13.445 1 96 106 ASP B N 1
ATOM 2468 C CA . ASP B 1 106 ? 0.79 -0.978 13.438 1 96 106 ASP B CA 1
ATOM 2469 C C . ASP B 1 106 ? 2.041 -0.254 12.945 1 96 106 ASP B C 1
ATOM 2471 O O . ASP B 1 106 ? 3.141 -0.495 13.453 1 96 106 ASP B O 1
ATOM 2475 N N . ASP B 1 107 ? 1.866 0.599 12 1 95.5 107 ASP B N 1
ATOM 2476 C CA . ASP B 1 107 ? 2.986 1.248 11.32 1 95.5 107 ASP B CA 1
ATOM 2477 C C . ASP B 1 107 ? 3.461 2.473 12.102 1 95.5 107 ASP B C 1
ATOM 2479 O O . ASP B 1 107 ? 4.664 2.695 12.242 1 95.5 107 ASP B O 1
ATOM 2483 N N . LEU B 1 108 ? 2.5 3.195 12.695 1 97.06 108 LEU B N 1
ATOM 2484 C CA . LEU B 1 108 ? 2.906 4.547 13.062 1 97.06 108 LEU B CA 1
ATOM 2485 C C . LEU B 1 108 ? 2.66 4.805 14.547 1 97.06 108 LEU B C 1
ATOM 2487 O O . LEU B 1 108 ? 3.227 5.738 15.125 1 97.06 108 LEU B O 1
ATOM 2491 N N . ALA B 1 109 ? 1.813 4.086 15.148 1 97.69 109 ALA B N 1
ATOM 2492 C CA . ALA B 1 109 ? 1.419 4.391 16.516 1 97.69 109 ALA B CA 1
ATOM 2493 C C . ALA B 1 109 ? 2.346 3.709 17.516 1 97.69 109 ALA B C 1
ATOM 2495 O O . ALA B 1 109 ? 2.908 2.65 17.234 1 97.69 109 ALA B O 1
ATOM 2496 N N . TYR B 1 110 ? 2.539 4.355 18.609 1 97.38 110 TYR B N 1
ATOM 2497 C CA . TYR B 1 110 ? 3.148 3.695 19.75 1 97.38 110 TYR B CA 1
ATOM 2498 C C . TYR B 1 110 ? 2.107 2.922 20.547 1 97.38 110 TYR B C 1
ATOM 2500 O O . TYR B 1 110 ? 1.19 3.514 21.125 1 97.38 110 TYR B O 1
ATOM 2508 N N . ASN B 1 111 ? 2.27 1.606 20.531 1 96.31 111 ASN B N 1
ATOM 2509 C CA . ASN B 1 111 ? 1.39 0.731 21.297 1 96.31 111 ASN B CA 1
ATOM 2510 C C . ASN B 1 111 ? -0.07 0.903 20.875 1 96.31 111 ASN B C 1
ATOM 2512 O O . ASN B 1 111 ? -0.958 0.958 21.734 1 96.31 111 ASN B O 1
ATOM 2516 N N . ASN B 1 112 ? -0.358 1.165 19.719 1 96.81 112 ASN B N 1
ATOM 2517 C CA . ASN B 1 112 ? -1.683 1.25 19.109 1 96.81 112 ASN B CA 1
ATOM 2518 C C . ASN B 1 112 ? -2.496 2.4 19.703 1 96.81 112 ASN B C 1
ATOM 2520 O O . ASN B 1 112 ? -3.727 2.359 19.703 1 96.81 112 ASN B O 1
ATOM 2524 N N . LYS B 1 113 ? -1.8 3.383 20.234 1 97 113 LYS B N 1
ATOM 2525 C CA . LYS B 1 113 ? -2.516 4.488 20.875 1 97 113 LYS B CA 1
ATOM 2526 C C . LYS B 1 113 ? -2.945 5.527 19.844 1 97 113 LYS B C 1
ATOM 2528 O O . LYS B 1 113 ? -2.17 5.879 18.953 1 97 113 LYS B O 1
ATOM 2533 N N . TYR B 1 114 ? -4.18 5.949 20.016 1 97.88 114 TYR B N 1
ATOM 2534 C CA . TYR B 1 114 ? -4.734 7.012 19.188 1 97.88 114 TYR B CA 1
ATOM 2535 C C . TYR B 1 114 ? -5.859 7.742 19.906 1 97.88 114 TYR B C 1
ATOM 2537 O O . TYR B 1 114 ? -6.32 7.297 20.969 1 97.88 114 TYR B O 1
ATOM 2545 N N . ILE B 1 115 ? -6.176 8.906 19.375 1 97.5 115 ILE B N 1
ATOM 2546 C CA . ILE B 1 115 ? -7.289 9.711 19.859 1 97.5 115 ILE B CA 1
ATOM 2547 C C . ILE B 1 115 ? -8.406 9.734 18.812 1 97.5 115 ILE B C 1
ATOM 2549 O O . ILE B 1 115 ? -8.133 9.766 17.609 1 97.5 115 ILE B O 1
ATOM 2553 N N . GLU B 1 116 ? -9.617 9.68 19.297 1 96.69 116 GLU B N 1
ATOM 2554 C CA . GLU B 1 116 ? -10.789 9.844 18.438 1 96.69 116 GLU B CA 1
ATOM 2555 C C . GLU B 1 116 ? -11.414 11.227 18.609 1 96.69 116 GLU B C 1
ATOM 2557 O O . GLU B 1 116 ? -11.586 11.695 19.734 1 96.69 116 GLU B O 1
ATOM 2562 N N . LEU B 1 117 ? -11.648 11.859 17.469 1 95.44 117 LEU B N 1
ATOM 2563 C CA . LEU B 1 117 ? -12.281 13.172 17.438 1 95.44 117 LEU B CA 1
ATOM 2564 C C . LEU B 1 117 ? -13.422 13.203 16.438 1 95.44 117 LEU B C 1
ATOM 2566 O O . LEU B 1 117 ? -13.297 12.68 15.328 1 95.44 117 LEU B O 1
ATOM 2570 N N . THR B 1 118 ? -14.555 13.695 16.875 1 93.06 118 THR B N 1
ATOM 2571 C CA . THR B 1 118 ? -15.609 14 15.914 1 93.06 118 THR B CA 1
ATOM 2572 C C . THR B 1 118 ? -15.547 15.461 15.477 1 93.06 118 THR B C 1
ATOM 2574 O O . THR B 1 118 ? -15.625 16.359 16.312 1 93.06 118 THR B O 1
ATOM 2577 N N . HIS B 1 119 ? -15.258 15.633 14.281 1 90.25 119 HIS B N 1
ATOM 2578 C CA . HIS B 1 119 ? -15.297 16.938 13.656 1 90.25 119 HIS B CA 1
ATOM 2579 C C . HIS B 1 119 ? -16.359 17 12.555 1 90.25 119 HIS B C 1
ATOM 2581 O O . HIS B 1 119 ? -16.062 16.719 11.391 1 90.25 119 HIS B O 1
ATOM 2587 N N . ASP B 1 120 ? -17.516 17.375 12.938 1 84.12 120 ASP B N 1
ATOM 2588 C CA . ASP B 1 120 ? -18.734 17.188 12.172 1 84.12 120 ASP B CA 1
ATOM 2589 C C . ASP B 1 120 ? -18.578 17.703 10.742 1 84.12 120 ASP B C 1
ATOM 2591 O O . ASP B 1 120 ? -18.266 18.891 10.547 1 84.12 120 ASP B O 1
ATOM 2595 N N . PRO B 1 121 ? -18.844 16.656 9.852 1 91.75 121 PRO B N 1
ATOM 2596 C CA . PRO B 1 121 ? -19.469 15.344 9.961 1 91.75 121 PRO B CA 1
ATOM 2597 C C . PRO B 1 121 ? -18.453 14.203 9.984 1 91.75 121 PRO B C 1
ATOM 2599 O O . PRO B 1 121 ? -18.844 13.031 9.945 1 91.75 121 PRO B O 1
ATOM 2602 N N . ASN B 1 122 ? -17.25 14.5 10.047 1 97 122 ASN B N 1
ATOM 2603 C CA . ASN B 1 122 ? -16.219 13.469 9.906 1 97 122 ASN B CA 1
ATOM 2604 C C . ASN B 1 122 ? -15.828 12.883 11.258 1 97 122 ASN B C 1
ATOM 2606 O O . ASN B 1 122 ? -15.938 13.547 12.281 1 97 122 ASN B O 1
ATOM 2610 N N . LYS B 1 123 ? -15.492 11.648 11.25 1 97.69 123 LYS B N 1
ATOM 2611 C CA . LYS B 1 123 ? -14.766 11.016 12.359 1 97.69 123 LYS B CA 1
ATOM 2612 C C . LYS B 1 123 ? -13.266 11 12.086 1 97.69 123 LYS B C 1
ATOM 2614 O O . LYS B 1 123 ? -12.828 10.656 10.984 1 97.69 123 LYS B O 1
ATOM 2619 N N . ILE B 1 124 ? -12.508 11.336 13.109 1 98.69 124 ILE B N 1
ATOM 2620 C CA . ILE B 1 124 ? -11.062 11.43 12.938 1 98.69 124 ILE B CA 1
ATOM 2621 C C . ILE B 1 124 ? -10.367 10.594 14.008 1 98.69 124 ILE B C 1
ATOM 2623 O O . ILE B 1 124 ? -10.625 10.758 15.203 1 98.69 124 ILE B O 1
ATOM 2627 N N . TYR B 1 125 ? -9.547 9.641 13.602 1 98.69 125 TYR B N 1
ATOM 2628 C CA . TYR B 1 125 ? -8.609 8.898 14.438 1 98.69 125 TYR B CA 1
ATOM 2629 C C . TYR B 1 125 ? -7.184 9.391 14.227 1 98.69 125 TYR B C 1
ATOM 2631 O O . TYR B 1 125 ? -6.676 9.383 13.102 1 98.69 125 TYR B O 1
ATOM 2639 N N . TYR B 1 126 ? -6.562 9.867 15.242 1 98.62 126 TYR B N 1
ATOM 2640 C CA . TYR B 1 126 ? -5.25 10.453 14.984 1 98.62 126 TYR B CA 1
ATOM 2641 C C . TYR B 1 126 ? -4.344 10.305 16.203 1 98.62 126 TYR B C 1
ATOM 2643 O O . TYR B 1 126 ? -4.812 10.008 17.297 1 98.62 126 TYR B O 1
ATOM 2651 N N . GLY B 1 127 ? -3.033 10.438 15.969 1 98.31 127 GLY B N 1
ATOM 2652 C CA . GLY B 1 127 ? -2.029 10.312 17.016 1 98.31 127 GLY B CA 1
ATOM 2653 C C . GLY B 1 127 ? -0.631 10.664 16.531 1 98.31 127 GLY B C 1
ATOM 2654 O O . GLY B 1 127 ? -0.463 11.266 15.469 1 98.31 127 GLY B O 1
ATOM 2655 N N . SER B 1 128 ? 0.314 10.414 17.438 1 98.25 128 SER B N 1
ATOM 2656 C CA . SER B 1 128 ? 1.714 10.703 17.141 1 98.25 128 SER B CA 1
ATOM 2657 C C . SER B 1 128 ? 2.641 9.711 17.844 1 98.25 128 SER B C 1
ATOM 2659 O O . SER B 1 128 ? 2.217 8.992 18.75 1 98.25 128 SER B O 1
ATOM 2661 N N . SER B 1 129 ? 3.826 9.625 17.328 1 97.75 129 SER B N 1
ATOM 2662 C CA . SER B 1 129 ? 4.879 8.797 17.906 1 97.75 129 SER B CA 1
ATOM 2663 C C . SER B 1 129 ? 6.262 9.375 17.609 1 97.75 129 SER B C 1
ATOM 2665 O O . SER B 1 129 ? 6.379 10.398 16.922 1 97.75 129 SER B O 1
ATOM 2667 N N . HIS B 1 130 ? 7.191 8.812 18.281 1 95.81 130 HIS B N 1
ATOM 2668 C CA . HIS B 1 130 ? 8.594 9.094 17.984 1 95.81 130 HIS B CA 1
ATOM 2669 C C . HIS B 1 130 ? 9.281 7.871 17.391 1 95.81 130 HIS B C 1
ATOM 2671 O O . HIS B 1 130 ? 9.305 6.805 18 1 95.81 130 HIS B O 1
ATOM 2677 N N . LYS B 1 131 ? 9.82 8.055 16.234 1 93.5 131 LYS B N 1
ATOM 2678 C CA . LYS B 1 131 ? 10.547 6.961 15.594 1 93.5 131 LYS B CA 1
ATOM 2679 C C . LYS B 1 131 ? 12.023 7.305 15.438 1 93.5 131 LYS B C 1
ATOM 2681 O O . LYS B 1 131 ? 12.367 8.43 15.062 1 93.5 131 LYS B O 1
ATOM 2686 N N . LYS B 1 132 ? 12.836 6.34 15.719 1 89.06 132 LYS B N 1
ATOM 2687 C CA . LYS B 1 132 ? 14.281 6.469 15.539 1 89.06 132 LYS B CA 1
ATOM 2688 C C . LYS B 1 132 ? 14.875 5.199 14.938 1 89.06 132 LYS B C 1
ATOM 2690 O O . LYS B 1 132 ? 14.359 4.098 15.156 1 89.06 132 LYS B O 1
ATOM 2695 N N . ILE B 1 133 ? 15.867 5.375 14.18 1 85.06 133 ILE B N 1
ATOM 2696 C CA . ILE B 1 133 ? 16.578 4.238 13.609 1 85.06 133 ILE B CA 1
ATOM 2697 C C . ILE B 1 133 ? 17.781 3.895 14.477 1 85.06 133 ILE B C 1
ATOM 2699 O O . ILE B 1 133 ? 18.609 4.762 14.773 1 85.06 133 ILE B O 1
ATOM 2703 N N . ASP B 1 134 ? 17.781 2.738 14.961 1 84.19 134 ASP B N 1
ATOM 2704 C CA . ASP B 1 134 ? 18.922 2.189 15.688 1 84.19 134 ASP B CA 1
ATOM 2705 C C . ASP B 1 134 ? 19.516 0.992 14.953 1 84.19 134 ASP B C 1
ATOM 2707 O O . ASP B 1 134 ? 19.016 -0.127 15.062 1 84.19 134 ASP B O 1
ATOM 2711 N N . GLY B 1 135 ? 20.625 1.184 14.219 1 82.44 135 GLY B N 1
ATOM 2712 C CA . GLY B 1 135 ? 21.125 0.149 13.336 1 82.44 135 GLY B CA 1
ATOM 2713 C C . GLY B 1 135 ? 20.172 -0.178 12.195 1 82.44 135 GLY B C 1
ATOM 2714 O O . GLY B 1 135 ? 19.844 0.688 11.391 1 82.44 135 GLY B O 1
ATOM 2715 N N . THR B 1 136 ? 19.672 -1.398 12.234 1 82.38 136 THR B N 1
ATOM 2716 C CA . THR B 1 136 ? 18.75 -1.837 11.18 1 82.38 136 THR B CA 1
ATOM 2717 C C . THR B 1 136 ? 17.312 -1.873 11.695 1 82.38 136 THR B C 1
ATOM 2719 O O . THR B 1 136 ? 16.391 -2.213 10.945 1 82.38 136 THR B O 1
ATOM 2722 N N . GLU B 1 137 ? 17.234 -1.424 12.922 1 84.56 137 GLU B N 1
ATOM 2723 C CA . GLU B 1 137 ? 15.914 -1.533 13.531 1 84.56 137 GLU B CA 1
ATOM 2724 C C . GLU B 1 137 ? 15.258 -0.163 13.68 1 84.56 137 GLU B C 1
ATOM 2726 O O . GLU B 1 137 ? 15.938 0.831 13.938 1 84.56 137 GLU B O 1
ATOM 2731 N N . VAL B 1 138 ? 14.055 -0.187 13.445 1 86.19 138 VAL B N 1
ATOM 2732 C CA . VAL B 1 138 ? 13.258 1.008 13.711 1 86.19 138 VAL B CA 1
ATOM 2733 C C . VAL B 1 138 ? 12.586 0.894 15.07 1 86.19 138 VAL B C 1
ATOM 2735 O O . VAL B 1 138 ? 11.828 -0.046 15.32 1 86.19 138 VAL B O 1
ATOM 2738 N N . ILE B 1 139 ? 12.891 1.872 15.914 1 90.31 139 ILE B N 1
ATOM 2739 C CA . ILE B 1 139 ? 12.32 1.881 17.25 1 90.31 139 ILE B CA 1
ATOM 2740 C C . ILE B 1 139 ? 11.25 2.963 17.344 1 90.31 139 ILE B C 1
ATOM 2742 O O . ILE B 1 139 ? 11.5 4.125 17.016 1 90.31 139 ILE B O 1
ATOM 2746 N N . THR B 1 140 ? 10.086 2.562 17.797 1 93.44 140 THR B N 1
ATOM 2747 C CA . THR B 1 140 ? 8.977 3.484 18.031 1 93.44 140 THR B CA 1
ATOM 2748 C C . THR B 1 140 ? 8.773 3.709 19.531 1 93.44 140 THR B C 1
ATOM 2750 O O . THR B 1 140 ? 8.656 2.75 20.297 1 93.44 140 THR B O 1
ATOM 2753 N N . SER B 1 141 ? 8.742 5.004 19.906 1 94.62 141 SER B N 1
ATOM 2754 C CA . SER B 1 141 ? 8.594 5.332 21.312 1 94.62 141 SER B CA 1
ATOM 2755 C C . SER B 1 141 ? 7.426 6.281 21.547 1 94.62 141 SER B C 1
ATOM 2757 O O . SER B 1 141 ? 6.855 6.816 20.594 1 94.62 141 SER B O 1
ATOM 2759 N N . SER B 1 142 ? 7.117 6.434 22.812 1 94.56 142 SER B N 1
ATOM 2760 C CA . SER B 1 142 ? 6.012 7.293 23.219 1 94.56 142 SER B CA 1
ATOM 2761 C C . SER B 1 142 ? 6.316 8.758 22.922 1 94.56 142 SER B C 1
ATOM 2763 O O . SER B 1 142 ? 7.41 9.242 23.234 1 94.56 142 SER B O 1
ATOM 2765 N N . PRO B 1 143 ? 5.316 9.406 22.406 1 92.75 143 PRO B N 1
ATOM 2766 C CA . PRO B 1 143 ? 5.523 10.828 22.156 1 92.75 143 PRO B CA 1
ATOM 2767 C C . PRO B 1 143 ? 5.605 11.648 23.438 1 92.75 143 PRO B C 1
ATOM 2769 O O . PRO B 1 143 ? 6.02 12.812 23.406 1 92.75 143 PRO B O 1
ATOM 2772 N N . SER B 1 144 ? 5.172 11.172 24.578 1 89.25 144 SER B N 1
ATOM 2773 C CA . SER B 1 144 ? 5.258 11.859 25.859 1 89.25 144 SER B CA 1
ATOM 2774 C C . SER B 1 144 ? 6.676 11.812 26.422 1 89.25 144 SER B C 1
ATOM 2776 O O . SER B 1 144 ? 7.078 12.695 27.188 1 89.25 144 SER B O 1
ATOM 2778 N N . LYS B 1 145 ? 7.457 10.828 26.016 1 89.94 145 LYS B N 1
ATOM 2779 C CA . LYS B 1 145 ? 8.805 10.648 26.531 1 89.94 145 LYS B CA 1
ATOM 2780 C C . LYS B 1 145 ? 9.844 11.281 25.609 1 89.94 145 LYS B C 1
ATOM 2782 O O . LYS B 1 145 ? 10.875 11.781 26.062 1 89.94 145 LYS B O 1
ATOM 2787 N N . HIS B 1 146 ? 9.445 11.117 24.375 1 89.75 146 HIS B N 1
ATOM 2788 C CA . HIS B 1 146 ? 10.305 11.688 23.344 1 89.75 146 HIS B CA 1
ATOM 2789 C C . HIS B 1 146 ? 9.508 12.578 22.406 1 89.75 146 HIS B C 1
ATOM 2791 O O . HIS B 1 146 ? 8.32 12.328 22.156 1 89.75 146 HIS B O 1
ATOM 2797 N N . GLU B 1 147 ? 10.148 13.602 21.969 1 90.88 147 GLU B N 1
ATOM 2798 C CA . GLU B 1 147 ? 9.477 14.516 21.047 1 90.88 147 GLU B CA 1
ATOM 2799 C C . GLU B 1 147 ? 8.922 13.766 19.844 1 90.88 147 GLU B C 1
ATOM 2801 O O . GLU B 1 147 ? 9.648 13.016 19.188 1 90.88 147 GLU B O 1
ATOM 2806 N N . ALA B 1 148 ? 7.668 14.039 19.547 1 95.88 148 ALA B N 1
ATOM 2807 C CA . ALA B 1 148 ? 7.027 13.391 18.406 1 95.88 148 ALA B CA 1
ATOM 2808 C C . ALA B 1 148 ? 7.645 13.852 17.094 1 95.88 148 ALA B C 1
ATOM 2810 O O . ALA B 1 148 ? 7.828 15.055 16.875 1 95.88 148 ALA B O 1
ATOM 2811 N N . ASN B 1 149 ? 7.992 12.883 16.234 1 95.69 149 ASN B N 1
ATOM 2812 C CA . ASN B 1 149 ? 8.469 13.234 14.906 1 95.69 149 ASN B CA 1
ATOM 2813 C C . ASN B 1 149 ? 7.641 12.555 13.82 1 95.69 149 ASN B C 1
ATOM 2815 O O . ASN B 1 149 ? 7.977 12.625 12.641 1 95.69 149 ASN B O 1
ATOM 2819 N N . GLN B 1 150 ? 6.555 11.953 14.25 1 97.31 150 GLN B N 1
ATOM 2820 C CA . GLN B 1 150 ? 5.574 11.359 13.344 1 97.31 150 GLN B CA 1
ATOM 2821 C C . GLN B 1 150 ? 4.152 11.625 13.82 1 97.31 150 GLN B C 1
ATOM 2823 O O . GLN B 1 150 ? 3.869 11.555 15.016 1 97.31 150 GLN B O 1
ATOM 2828 N N . TYR B 1 151 ? 3.336 11.938 12.867 1 98.69 151 TYR B N 1
ATOM 2829 C CA . TYR B 1 151 ? 1.909 12.125 13.102 1 98.69 151 TYR B CA 1
ATOM 2830 C C . TYR B 1 151 ? 1.082 11.359 12.078 1 98.69 151 TYR B C 1
ATOM 2832 O O . TYR B 1 151 ? 1.507 11.18 10.938 1 98.69 151 TYR B O 1
ATOM 2840 N N . PHE B 1 152 ? -0.058 10.859 12.531 1 98.88 152 PHE B N 1
ATOM 2841 C CA . PHE B 1 152 ? -0.906 10.102 11.625 1 98.88 152 PHE B CA 1
ATOM 2842 C C . PHE B 1 152 ? -2.379 10.398 11.875 1 98.88 152 PHE B C 1
ATOM 2844 O O . PHE B 1 152 ? -2.748 10.844 12.969 1 98.88 152 PHE B O 1
ATOM 2851 N N . SER B 1 153 ? -3.17 10.141 10.805 1 98.88 153 SER B N 1
ATOM 2852 C CA . SER B 1 153 ? -4.613 10.25 10.977 1 98.88 153 SER B CA 1
ATOM 2853 C C . SER B 1 153 ? -5.355 9.367 9.977 1 98.88 153 SER B C 1
ATOM 2855 O O . SER B 1 153 ? -4.812 9.016 8.93 1 98.88 153 SER B O 1
ATOM 2857 N N . LEU B 1 154 ? -6.465 8.93 10.336 1 98.88 154 LEU B N 1
ATOM 2858 C CA . LEU B 1 154 ? -7.52 8.391 9.484 1 98.88 154 LEU B CA 1
ATOM 2859 C C . LEU B 1 154 ? -8.805 9.211 9.625 1 98.88 154 LEU B C 1
ATOM 2861 O O . LEU B 1 154 ? -9.422 9.211 10.688 1 98.88 154 LEU B O 1
ATOM 2865 N N . VAL B 1 155 ? -9.141 9.945 8.617 1 98.88 155 VAL B N 1
ATOM 2866 C CA . VAL B 1 155 ? -10.375 10.727 8.578 1 98.88 155 VAL B CA 1
ATOM 2867 C C . VAL B 1 155 ? -11.445 9.961 7.801 1 98.88 155 VAL B C 1
ATOM 2869 O O . VAL B 1 155 ? -11.219 9.555 6.656 1 98.88 155 VAL B O 1
ATOM 2872 N N . VAL B 1 156 ? -12.617 9.75 8.406 1 98.69 156 VAL B N 1
ATOM 2873 C CA . VAL B 1 156 ? -13.68 8.945 7.812 1 98.69 156 VAL B CA 1
ATOM 2874 C C . VAL B 1 156 ? -14.961 9.766 7.711 1 98.69 156 VAL B C 1
ATOM 2876 O O . VAL B 1 156 ? -15.312 10.492 8.648 1 98.69 156 VAL B O 1
ATOM 2879 N N . ASN B 1 157 ? -15.578 9.695 6.582 1 98.06 157 ASN B N 1
ATOM 2880 C CA . ASN B 1 157 ? -16.828 10.438 6.434 1 98.06 157 ASN B CA 1
ATOM 2881 C C . ASN B 1 157 ? -17.953 9.812 7.258 1 98.06 157 ASN B C 1
ATOM 2883 O O . ASN B 1 157 ? -17.797 8.711 7.789 1 98.06 157 ASN B O 1
ATOM 2887 N N . ARG B 1 158 ? -19.016 10.422 7.34 1 94.12 158 ARG B N 1
ATOM 2888 C CA . ARG B 1 158 ? -20.141 10.055 8.195 1 94.12 158 ARG B CA 1
ATOM 2889 C C . ARG B 1 158 ? -20.672 8.68 7.84 1 94.12 158 ARG B C 1
ATOM 2891 O O . ARG B 1 158 ? -21 7.883 8.719 1 94.12 158 ARG B O 1
ATOM 2898 N N . ASP B 1 159 ? -20.734 8.328 6.543 1 95.25 159 ASP B N 1
ATOM 2899 C CA . ASP B 1 159 ? -21.375 7.102 6.082 1 95.25 159 ASP B CA 1
ATOM 2900 C C . ASP B 1 159 ? -20.375 5.949 6.027 1 95.25 159 ASP B C 1
ATOM 2902 O O . ASP B 1 159 ? -20.703 4.852 5.578 1 95.25 159 ASP B O 1
ATOM 2906 N N . ASP B 1 160 ? -19.188 6.172 6.41 1 96.38 160 ASP B N 1
ATOM 2907 C CA . ASP B 1 160 ? -18.141 5.16 6.465 1 96.38 160 ASP B CA 1
ATOM 2908 C C . ASP B 1 160 ? -17.875 4.566 5.082 1 96.38 160 ASP B C 1
ATOM 2910 O O . ASP B 1 160 ? -17.75 3.35 4.938 1 96.38 160 ASP B O 1
ATOM 2914 N N . THR B 1 161 ? -17.859 5.422 4.078 1 97.62 161 THR B N 1
ATOM 2915 C CA . THR B 1 161 ? -17.625 4.926 2.725 1 97.62 161 THR B CA 1
ATOM 2916 C C . THR B 1 161 ? -16.375 5.551 2.121 1 97.62 161 THR B C 1
ATOM 2918 O O . THR B 1 161 ? -15.906 5.125 1.064 1 97.62 161 THR B O 1
ATOM 2921 N N . LYS B 1 162 ? -15.875 6.578 2.723 1 98.38 162 LYS B N 1
ATOM 2922 C CA . LYS B 1 162 ? -14.688 7.293 2.26 1 98.38 162 LYS B CA 1
ATOM 2923 C C . LYS B 1 162 ? -13.727 7.559 3.41 1 98.38 162 LYS B C 1
ATOM 2925 O O . LYS B 1 162 ? -14.148 7.797 4.543 1 98.38 162 LYS B O 1
ATOM 2930 N N . SER B 1 163 ? -12.477 7.535 3.088 1 98.81 163 SER B N 1
ATOM 2931 C CA . SER B 1 163 ? -11.492 7.887 4.105 1 98.81 163 SER B CA 1
ATOM 2932 C C . SER B 1 163 ? -10.281 8.57 3.486 1 98.81 163 SER B C 1
ATOM 2934 O O . SER B 1 163 ? -10.039 8.445 2.283 1 98.81 163 SER B O 1
ATOM 2936 N N . VAL B 1 164 ? -9.586 9.352 4.254 1 98.88 164 VAL B N 1
ATOM 2937 C CA . VAL B 1 164 ? -8.266 9.891 3.945 1 98.88 164 VAL B CA 1
ATOM 2938 C C . VAL B 1 164 ? -7.285 9.539 5.059 1 98.88 164 VAL B C 1
ATOM 2940 O O . VAL B 1 164 ? -7.512 9.859 6.227 1 98.88 164 VAL B O 1
ATOM 2943 N N . THR B 1 165 ? -6.277 8.82 4.738 1 98.88 165 THR B N 1
ATOM 2944 C CA . THR B 1 165 ? -5.168 8.57 5.656 1 98.88 165 THR B CA 1
ATOM 2945 C C . THR B 1 165 ? -4.055 9.594 5.445 1 98.88 165 THR B C 1
ATOM 2947 O O . THR B 1 165 ? -3.721 9.93 4.305 1 98.88 165 THR B O 1
ATOM 2950 N N . THR B 1 166 ? -3.494 10.086 6.531 1 98.81 166 THR B N 1
ATOM 2951 C CA . THR B 1 166 ? -2.369 11.008 6.445 1 98.81 166 THR B CA 1
ATOM 2952 C C . THR B 1 166 ? -1.228 10.555 7.348 1 98.81 166 THR B C 1
ATOM 2954 O O . THR B 1 166 ? -1.461 10.062 8.453 1 98.81 166 THR B O 1
ATOM 2957 N N . SER B 1 167 ? -0.072 10.711 6.879 1 98.69 167 SER B N 1
ATOM 2958 C CA . SER B 1 167 ? 1.146 10.57 7.668 1 98.69 167 SER B CA 1
ATOM 2959 C C . SER B 1 167 ? 2.049 11.789 7.512 1 98.69 167 SER B C 1
ATOM 2961 O O . SER B 1 167 ? 2.252 12.273 6.398 1 98.69 167 SER B O 1
ATOM 2963 N N . TYR B 1 168 ? 2.455 12.359 8.586 1 98.69 168 TYR B N 1
ATOM 2964 C CA . TYR B 1 168 ? 3.33 13.523 8.664 1 98.69 168 TYR B CA 1
ATOM 2965 C C . TYR B 1 168 ? 4.625 13.188 9.398 1 98.69 168 TYR B C 1
ATOM 2967 O O . TYR B 1 168 ? 4.609 12.844 10.578 1 98.69 168 TYR B O 1
ATOM 2975 N N . ARG B 1 169 ? 5.738 13.281 8.641 1 97.44 169 ARG B N 1
ATOM 2976 C CA . ARG B 1 169 ? 7.031 12.859 9.172 1 97.44 169 ARG B CA 1
ATOM 2977 C C . ARG B 1 169 ? 8.016 14.023 9.211 1 97.44 169 ARG B C 1
ATOM 2979 O O . ARG B 1 169 ? 8.094 14.812 8.266 1 97.44 169 ARG B O 1
ATOM 2986 N N . LEU B 1 170 ? 8.734 14.07 10.273 1 96 170 LEU B N 1
ATOM 2987 C CA . LEU B 1 170 ? 9.805 15.047 10.484 1 96 170 LEU B CA 1
ATOM 2988 C C . LEU B 1 170 ? 11.164 14.352 10.555 1 96 170 LEU B C 1
ATOM 2990 O O . LEU B 1 170 ? 11.391 13.508 11.422 1 96 170 LEU B O 1
ATOM 2994 N N . ASN B 1 171 ? 12.039 14.672 9.648 1 91.75 171 ASN B N 1
ATOM 2995 C CA . ASN B 1 171 ? 13.359 14.055 9.594 1 91.75 171 ASN B CA 1
ATOM 2996 C C . ASN B 1 171 ? 14.461 15.062 9.906 1 91.75 171 ASN B C 1
ATOM 2998 O O . ASN B 1 171 ? 14.5 16.141 9.32 1 91.75 171 ASN B O 1
ATOM 3002 N N . CYS B 1 172 ? 15.25 14.703 10.852 1 86.56 172 CYS B N 1
ATOM 3003 C CA . CYS B 1 172 ? 16.422 15.516 11.148 1 86.56 172 CYS B CA 1
ATOM 3004 C C . CYS B 1 172 ? 17.594 15.133 10.258 1 86.56 172 CYS B C 1
ATOM 3006 O O . CYS B 1 172 ? 18.125 14.016 10.359 1 86.56 172 CYS B O 1
ATOM 3008 N N . ILE B 1 173 ? 17.891 15.953 9.328 1 76.75 173 ILE B N 1
ATOM 3009 C CA . ILE B 1 173 ? 18.984 15.68 8.391 1 76.75 173 ILE B CA 1
ATOM 3010 C C . ILE B 1 173 ? 20.266 16.359 8.875 1 76.75 173 ILE B C 1
ATOM 3012 O O . ILE B 1 173 ? 20.266 17.578 9.141 1 76.75 173 ILE B O 1
ATOM 3016 N N . GLY B 1 174 ? 21.516 15.688 8.805 1 64 174 GLY B N 1
ATOM 3017 C CA . GLY B 1 174 ? 22.859 16.219 8.938 1 64 174 GLY B CA 1
ATOM 3018 C C . GLY B 1 174 ? 23.141 16.781 10.312 1 64 174 GLY B C 1
ATOM 3019 O O . GLY B 1 174 ? 24.281 17.141 10.617 1 64 174 GLY B O 1
ATOM 3020 N N . GLN B 1 175 ? 22.016 17.156 11.07 1 60.69 175 GLN B N 1
ATOM 3021 C CA . GLN B 1 175 ? 22.375 17.953 12.234 1 60.69 175 GLN B CA 1
ATOM 3022 C C . GLN B 1 175 ? 22.391 17.109 13.508 1 60.69 175 GLN B C 1
ATOM 3024 O O . GLN B 1 175 ? 21.547 16.219 13.672 1 60.69 175 GLN B O 1
ATOM 3029 N N . THR B 1 176 ? 23.453 17.406 14.148 1 59.22 176 THR B N 1
ATOM 3030 C CA . THR B 1 176 ? 23.688 16.844 15.469 1 59.22 176 THR B CA 1
ATOM 3031 C C . THR B 1 176 ? 22.625 17.297 16.453 1 59.22 176 THR B C 1
ATOM 3033 O O . THR B 1 176 ? 22.281 16.578 17.391 1 59.22 176 THR B O 1
ATOM 3036 N N . THR B 1 177 ? 22.078 18.516 16.266 1 65.06 177 THR B N 1
ATOM 3037 C CA . THR B 1 177 ? 21.156 19.047 17.266 1 65.06 177 THR B CA 1
ATOM 3038 C C . THR B 1 177 ? 19.797 19.344 16.641 1 65.06 177 THR B C 1
ATOM 3040 O O . THR B 1 177 ? 19.594 20.391 16.031 1 65.06 177 THR B O 1
ATOM 3043 N N . CYS B 1 178 ? 19.031 18.438 16.281 1 81.19 178 CYS B N 1
ATOM 3044 C CA . CYS B 1 178 ? 17.688 18.609 15.758 1 81.19 178 CYS B CA 1
ATOM 3045 C C . CYS B 1 178 ? 16.656 18.688 16.891 1 81.19 178 CYS B C 1
ATOM 3047 O O . CYS B 1 178 ? 16.547 17.766 17.688 1 81.19 178 CYS B O 1
ATOM 3049 N N . LYS B 1 179 ? 16.188 19.984 17.078 1 84.75 179 LYS B N 1
ATOM 3050 C CA . LYS B 1 179 ? 15.164 20.156 18.094 1 84.75 179 LYS B CA 1
ATOM 3051 C C . LYS B 1 179 ? 13.789 20.375 17.453 1 84.75 179 LYS B C 1
ATOM 3053 O O . LYS B 1 179 ? 13.57 21.375 16.781 1 84.75 179 LYS B O 1
ATOM 3058 N N . ILE B 1 180 ? 12.914 19.516 17.641 1 90.94 180 ILE B N 1
ATOM 3059 C CA . ILE B 1 180 ? 11.555 19.594 17.125 1 90.94 180 ILE B CA 1
ATOM 3060 C C . ILE B 1 180 ? 10.664 20.328 18.125 1 90.94 180 ILE B C 1
ATOM 3062 O O . ILE B 1 180 ? 10.648 19.984 19.312 1 90.94 180 ILE B O 1
ATOM 3066 N N . ASN B 1 181 ? 10.016 21.391 17.703 1 91.62 181 ASN B N 1
ATOM 3067 C CA . ASN B 1 181 ? 8.969 22.016 18.5 1 91.62 181 ASN B CA 1
ATOM 3068 C C . ASN B 1 181 ? 7.645 21.266 18.375 1 91.62 181 ASN B C 1
ATOM 3070 O O . ASN B 1 181 ? 6.863 21.547 17.469 1 91.62 181 ASN B O 1
ATOM 3074 N N . THR B 1 182 ? 7.352 20.453 19.297 1 93.44 182 THR B N 1
ATOM 3075 C CA . THR B 1 182 ? 6.23 19.516 19.203 1 93.44 182 THR B CA 1
ATOM 3076 C C . THR B 1 182 ? 4.902 20.266 19.234 1 93.44 182 THR B C 1
ATOM 3078 O O . THR B 1 182 ? 3.93 19.859 18.594 1 93.44 182 THR B O 1
ATOM 3081 N N . ALA B 1 183 ? 4.82 21.375 19.969 1 94.5 183 ALA B N 1
ATOM 3082 C CA . ALA B 1 183 ? 3.576 22.125 20.047 1 94.5 183 ALA B CA 1
ATOM 3083 C C . ALA B 1 183 ? 3.197 22.703 18.688 1 94.5 183 ALA B C 1
ATOM 3085 O O . ALA B 1 183 ? 2.033 22.656 18.297 1 94.5 183 ALA B O 1
ATOM 3086 N N . ILE B 1 184 ? 4.145 23.234 18.016 1 94.5 184 ILE B N 1
ATOM 3087 C CA . ILE B 1 184 ? 3.916 23.828 16.703 1 94.5 184 ILE B CA 1
ATOM 3088 C C . ILE B 1 184 ? 3.512 22.75 15.703 1 94.5 184 ILE B C 1
ATOM 3090 O O . ILE B 1 184 ? 2.561 22.922 14.938 1 94.5 184 ILE B O 1
ATOM 3094 N N . GLU B 1 185 ? 4.238 21.672 15.695 1 96.56 185 GLU B N 1
ATOM 3095 C CA . GLU B 1 185 ? 3.969 20.578 14.766 1 96.56 185 GLU B CA 1
ATOM 3096 C C . GLU B 1 185 ? 2.59 19.969 15.008 1 96.56 185 GLU B C 1
ATOM 3098 O O . GLU B 1 185 ? 1.859 19.672 14.062 1 96.56 185 GLU B O 1
ATOM 3103 N N . LYS B 1 186 ? 2.287 19.859 16.234 1 96.81 186 LYS B N 1
ATOM 3104 C CA . LYS B 1 186 ? 0.973 19.328 16.578 1 96.81 186 LYS B CA 1
ATOM 3105 C C . LYS B 1 186 ? -0.139 20.266 16.109 1 96.81 186 LYS B C 1
ATOM 3107 O O . LYS B 1 186 ? -1.141 19.812 15.547 1 96.81 186 LYS B O 1
ATOM 3112 N N . SER B 1 187 ? -0.026 21.469 16.406 1 96.62 187 SER B N 1
ATOM 3113 C CA . SER B 1 187 ? -1.027 22.453 15.992 1 96.62 187 SER B CA 1
ATOM 3114 C C . SER B 1 187 ? -1.209 22.453 14.484 1 96.62 187 SER B C 1
ATOM 3116 O O . SER B 1 187 ? -2.336 22.516 13.984 1 96.62 187 SER B O 1
ATOM 3118 N N . PHE B 1 188 ? -0.163 22.422 13.797 1 96.94 188 PHE B N 1
ATOM 3119 C CA . PHE B 1 188 ? -0.191 22.344 12.336 1 96.94 188 PHE B CA 1
ATOM 3120 C C . PHE B 1 188 ? -0.971 21.125 11.875 1 96.94 188 PHE B C 1
ATOM 3122 O O . PHE B 1 188 ? -1.891 21.234 11.062 1 96.94 188 PHE B O 1
ATOM 3129 N N . PHE B 1 189 ? -0.605 20 12.422 1 97.94 189 PHE B N 1
ATOM 3130 C CA . PHE B 1 189 ? -1.203 18.734 11.992 1 97.94 189 PHE B CA 1
ATOM 3131 C C . PHE B 1 189 ? -2.688 18.703 12.336 1 97.94 189 PHE B C 1
ATOM 3133 O O . PHE B 1 189 ? -3.508 18.266 11.523 1 97.94 189 PHE B O 1
ATOM 3140 N N . ASP B 1 190 ? -2.992 19.188 13.508 1 97 190 ASP B N 1
ATOM 3141 C CA . ASP B 1 190 ? -4.391 19.25 13.914 1 97 190 ASP B CA 1
ATOM 3142 C C . ASP B 1 190 ? -5.215 20.078 12.93 1 97 190 ASP B C 1
ATOM 3144 O O . ASP B 1 190 ? -6.305 19.656 12.531 1 97 190 ASP B O 1
ATOM 3148 N N . THR B 1 191 ? -4.715 21.203 12.602 1 96.31 191 THR B N 1
ATOM 3149 C CA . THR B 1 191 ? -5.402 22.047 11.625 1 96.31 191 THR B CA 1
ATOM 3150 C C . THR B 1 191 ? -5.539 21.328 10.289 1 96.31 191 THR B C 1
ATOM 3152 O O . THR B 1 191 ? -6.609 21.344 9.68 1 96.31 191 THR B O 1
ATOM 3155 N N . PHE B 1 192 ? -4.516 20.672 9.867 1 97.56 192 PHE B N 1
ATOM 3156 C CA . PHE B 1 192 ? -4.461 19.984 8.586 1 97.56 192 PHE B CA 1
ATOM 3157 C C . PHE B 1 192 ? -5.559 18.938 8.492 1 97.56 192 PHE B C 1
ATOM 3159 O O . PHE B 1 192 ? -6.34 18.922 7.543 1 97.56 192 PHE B O 1
ATOM 3166 N N . ILE B 1 193 ? -5.719 18.094 9.5 1 97.94 193 ILE B N 1
ATOM 3167 C CA . ILE B 1 193 ? -6.582 16.922 9.398 1 97.94 193 ILE B CA 1
ATOM 3168 C C . ILE B 1 193 ? -8.039 17.344 9.633 1 97.94 193 ILE B C 1
ATOM 3170 O O . ILE B 1 193 ? -8.961 16.656 9.188 1 97.94 193 ILE B O 1
ATOM 3174 N N . THR B 1 194 ? -8.258 18.469 10.289 1 97.44 194 THR B N 1
ATOM 3175 C CA . THR B 1 194 ? -9.625 18.906 10.57 1 97.44 194 THR B CA 1
ATOM 3176 C C . THR B 1 194 ? -10.219 19.641 9.375 1 97.44 194 THR B C 1
ATOM 3178 O O . THR B 1 194 ? -11.43 19.875 9.312 1 97.44 194 THR B O 1
ATOM 3181 N N . GLN B 1 195 ? -9.406 19.953 8.398 1 97.31 195 GLN B N 1
ATOM 3182 C CA . GLN B 1 195 ? -9.891 20.703 7.242 1 97.31 195 GLN B CA 1
ATOM 3183 C C . GLN B 1 195 ? -10.031 19.781 6.023 1 97.31 195 GLN B C 1
ATOM 3185 O O . GLN B 1 195 ? -10.141 20.266 4.895 1 97.31 195 GLN B O 1
ATOM 3190 N N . ILE B 1 196 ? -9.992 18.531 6.195 1 98 196 ILE B N 1
ATOM 3191 C CA . ILE B 1 196 ? -10.336 17.562 5.16 1 98 196 ILE B CA 1
ATOM 3192 C C . ILE B 1 196 ? -11.852 17.422 5.066 1 98 196 ILE B C 1
ATOM 3194 O O . ILE B 1 196 ? -12.516 17.156 6.07 1 98 196 ILE B O 1
ATOM 3198 N N . GLN B 1 197 ? -12.328 17.609 3.879 1 97.5 197 GLN B N 1
ATOM 3199 C CA . GLN B 1 197 ? -13.766 17.531 3.631 1 97.5 197 GLN B CA 1
ATOM 3200 C C . GLN B 1 197 ? -14.07 16.609 2.453 1 97.5 197 GLN B C 1
ATOM 3202 O O . GLN B 1 197 ? -13.414 16.688 1.41 1 97.5 197 GLN B O 1
ATOM 3207 N N . PHE B 1 198 ? -15.086 15.812 2.654 1 98.12 198 PHE B N 1
ATOM 3208 C CA . PHE B 1 198 ? -15.484 14.906 1.59 1 98.12 198 PHE B CA 1
ATOM 3209 C C . PHE B 1 198 ? -16.625 15.492 0.775 1 98.12 198 PHE B C 1
ATOM 3211 O O . PHE B 1 198 ? -17.469 16.219 1.312 1 98.12 198 PHE B O 1
ATOM 3218 N N . GLN B 1 199 ? -16.562 15.18 -0.448 1 93.38 199 GLN B N 1
ATOM 3219 C CA . GLN B 1 199 ? -17.656 15.562 -1.337 1 93.38 199 GLN B CA 1
ATOM 3220 C C . GLN B 1 199 ? -18.672 14.43 -1.482 1 93.38 199 GLN B C 1
ATOM 3222 O O . GLN B 1 199 ? -18.328 13.258 -1.373 1 93.38 199 GLN B O 1
#

InterPro domains:
  IPR059840 Putative lipoprotein YvcA [PF27181] (10-196)

Secondary structure (DSSP, 8-state):
-----S-TT-HHHHSHHHHTTEETTS---TTEEEEE-TTSSEEEEEETTEEE--STTS-EEETTEEEEEEEESS--TT-EEEEEEEEEEES--HHHHHHHHHHHHHHH-STT--EEEEETTEEEEEEEEEEEEETTEEEEE-TTTS---EEEEEEE-TTSSEEEEEEEEEEE-S-S-----HHHHHHHHHHHHHT-EE-/----SS-TT-HHHHSHHHHTTEETTS---TTEEEEE-TTSSEEEEEETTEEE--STTS-EEETTEEEEEEEESS--TT-EEEEEEEEEEES--HHHHHHHHHHHHHHH-STT--EEEEETTEEEEEEEEEEEEETTEEEEE-TTTS---EEEEEEE-TTSSEEEEEEEEEEE-S-S-----HHHHHHHHHHHHHT-EE-

Solvent-accessible surface area (backbone atoms only — not comparable to full-atom values): 21113 Å² total; per-residue (Å²): 127,78,63,68,61,93,47,93,76,38,45,27,68,68,35,68,73,34,27,71,37,46,39,84,85,49,89,57,61,89,33,40,39,31,32,47,44,92,67,61,52,36,33,32,52,39,56,59,45,24,36,52,45,76,52,74,88,39,27,46,82,44,83,51,33,32,39,42,32,36,35,42,74,61,58,50,96,52,28,41,34,44,40,37,40,39,37,40,41,35,54,47,31,66,60,38,51,51,50,51,50,51,54,48,26,72,73,55,30,37,88,65,47,67,45,80,43,79,55,88,69,28,40,34,40,32,42,48,7,18,71,46,76,57,90,92,40,78,47,72,35,51,38,90,83,35,72,44,36,33,36,39,36,42,38,28,42,74,84,42,30,36,37,37,39,38,39,40,40,54,42,66,50,99,46,92,72,55,74,75,61,47,69,60,54,47,55,51,49,53,54,42,65,70,44,54,42,77,102,129,77,64,68,60,93,46,93,76,38,46,27,68,68,35,68,74,35,27,71,36,46,39,85,86,49,88,58,61,91,34,41,37,31,31,46,45,91,66,61,51,36,33,32,53,39,55,59,44,24,36,52,46,76,52,74,88,39,26,45,81,44,84,51,32,34,38,42,32,35,35,41,74,60,58,50,96,52,29,40,32,46,40,37,40,40,36,39,43,35,56,46,32,66,59,38,52,54,48,51,50,50,54,49,26,72,74,53,30,36,88,64,46,66,44,81,43,81,54,89,68,29,40,33,39,32,41,48,8,18,72,47,77,57,90,92,40,77,45,72,36,52,38,89,82,34,72,46,36,33,35,40,37,42,36,29,42,74,83,42,31,38,36,38,38,38,38,40,40,55,41,67,51,98,48,92,71,55,74,75,62,47,69,60,54,47,51,51,50,52,55,41,66,70,43,53,43,77,100

Foldseek 3Di:
DQQDFPPPCFVCCVVPVNVVQFDQVDDDPGQWTWGADPLRWKIFTHGTQKGWDDDPPQWDDDNFKTKTKIWGDAADPLQKTKIKIKMKGFQDDPVVLVVVLVVQQVPFNDVSDWDWDCQPPKIKTKDFWDWDDDPPDIDIHHCVVPPTFKMWMWIAGNVRGMIMIMMMGMDRPPDPDRDDDNVVVVVVVVRGRSGMGTD/DQPDAPPPCFVCCVVPVNVVQFDQVDDDPGQWTWGADPLRWKIFTHGTQKGWDDDPPQWDDDNFKIKTKIWGDAADPLQKTKIKIKMKGFQDDPVVLVVVLVVQQVPFNDVSDWDWDCLPPKIKTKDFWDWDDDPPDIDIHHCVVPPTFKMWMWIAGNVRGMIMIMMMGMDRPPDPDRDDPNVVVVVVVVRGRSGMGTD

Organism: NCBI:txid1246626

pLDDT: mean 92.23, std 12.32, range [26.44, 98.88]

Nearest PDB structures (foldseek):
  4h5b-assembly1_A  TM=3.493E-01  e=1.508E-01  Deinococcus radiodurans R1 = ATCC 13939 = DSM 20539
  7cp6-assembly2_B  TM=2.704E-01  e=2.790E-01  Aspergillus fumigatus Z5
  6pnq-assembly1_B  TM=3.502E-01  e=9.550E-01  Rattus norvegicus
  6pnp-assembly1_B  TM=3.592E-01  e=1.767E+00  Rattus norvegicus
  6oqh-assembly1_A  TM=1.852E-01  e=4.323E+00  Escherichia coli K-12

Sequence (398 aa):
MVRGIGQPNDIALSDRFTSSFLQEDIQTDEGFHFFESQNGHYSMWYPEGFYLQGEPPAYISKDHYELLNLYEDGTDSNGIERHIQVRYSGGLTPQIIKTDLSLLLDDLAYNNKYIELTHDPNKIYYGSSHKKIDGTEVITSSPSKHEANQYFSLVVNRDDTKSVTTSYRLNCIGQTTCKINTAIEKSFFDTFITQIQFQMVRGIGQPNDIALSDRFTSSFLQEDIQTDEGFHFFESQNGHYSMWYPEGFYLQGEPPAYISKDHYELLNLYEDGTDSNGIERHIQVRYSGGLTPQIIKTDLSLLLDDLAYNNKYIELTHDPNKIYYGSSHKKIDGTEVITSSPSKHEANQYFSLVVNRDDTKSVTTSYRLNCIGQTTCKINTAIEKSFFDTFITQIQFQ